Protein AF-A0A933C3F9-F1 (afdb_monomer)

Solvent-accessible surface area (backbone atoms only — not comparable to full-atom values): 23393 Å² total; per-residue (Å²): 138,81,83,87,88,83,90,88,88,86,87,84,84,92,84,84,84,84,90,77,94,70,82,75,80,68,50,74,67,55,54,45,51,48,52,52,52,54,54,50,54,48,52,55,48,50,74,68,47,79,45,73,67,52,46,54,53,52,52,50,53,53,51,48,53,50,65,76,46,53,90,49,35,74,59,34,32,67,76,40,63,91,51,23,50,67,45,48,53,51,50,50,53,51,53,43,52,54,46,47,54,53,38,51,52,50,53,54,49,50,53,52,49,54,50,50,52,51,50,43,51,53,38,51,52,52,33,53,50,37,52,53,52,36,53,50,41,54,52,51,42,59,68,42,57,92,49,91,55,55,69,64,38,52,54,42,52,55,51,34,53,52,38,49,51,52,29,53,53,37,52,53,51,36,53,52,55,65,44,63,78,65,56,88,52,63,85,80,49,50,72,68,56,28,52,52,48,51,57,48,45,58,78,63,42,49,68,61,52,53,50,49,49,55,50,50,57,44,51,50,58,77,66,55,90,67,54,57,61,54,50,49,53,51,49,53,51,48,52,52,51,50,55,54,44,57,62,47,53,51,51,51,49,60,51,39,70,90,59,62,70,68,58,58,51,51,53,54,47,47,55,49,51,54,52,50,44,52,50,50,52,50,54,49,51,30,51,47,53,45,47,52,38,56,75,65,70,46,94,67,75,86,46,76,49,39,64,48,41,53,55,48,52,48,52,50,50,55,52,50,43,53,48,44,74,76,53,68,76,75,62,39,36,54,55,45,43,53,42,47,68,64,34,39,61,73,42,42,51,73,43,39,46,60,54,31,44,77,70,64,37,37,53,71,67,56,53,52,56,50,49,54,49,53,53,52,37,47,70,68,48,53,73,59,68,66,59,56,52,48,51,53,50,51,53,52,51,51,52,50,52,51,52,50,53,52,52,53,59,56,50,60,66,71,77,108

Sequence (416 aa):
MNRTPSLAIVAAILVALPGTLLSQVRSDFEIVRSFEIESGAIVTAIEAATTTIEIVDVESRIVELDSAYREYRAMIDRALYPDGFAGRLVKLRGQLAYAKDKITIIETQYVRITELETQVRKLSQQVENLAGENARMLGEMRLLKGSEAFDSLNAVIIKLRQGLRQRDDLIFALVDSLFLQYDKDVAVMSDREKRSVAARLERRNVFSGIQQSIKDNVQFLDATELTGNDIVKLGDEHAAFVSKWRGLGKKLADVYAGTASKRAAELATIDTMISRWKSKLGGLYWRTLNNVFVKAAIPVRPFSNGQEFYTILTAYLDEEIRKARDEKDGQRYFRYEAFADSLWHPHIVPDWIPSMVKTGGLTQQHVDTIQEKVDEWEAIVSPPLTAVYIVIGIVMLVVVLYLYRRYMRTREKVET

Mean predicted aligned error: 14.06 Å

Radius of gyration: 43.39 Å; Cα contacts (8 Å, |Δi|>4): 271; chains: 1; bounding box: 120×47×133 Å

pLDDT: mean 83.73, std 14.99, range [29.16, 97.62]

Structure (mmCIF, N/CA/C/O backbone):
data_AF-A0A933C3F9-F1
#
_entry.id   AF-A0A933C3F9-F1
#
loop_
_atom_site.group_PDB
_atom_site.id
_atom_site.type_symbol
_atom_site.label_atom_id
_atom_site.label_alt_id
_atom_site.label_comp_id
_atom_site.label_asym_id
_atom_site.label_entity_id
_atom_site.label_seq_id
_atom_site.pdbx_PDB_ins_code
_atom_site.Cartn_x
_atom_site.Cartn_y
_atom_site.Cartn_z
_atom_site.occupancy
_atom_site.B_iso_or_equiv
_atom_site.auth_seq_id
_atom_site.auth_comp_id
_atom_site.auth_asym_id
_atom_site.auth_atom_id
_atom_site.pdbx_PDB_model_num
ATOM 1 N N . MET A 1 1 ? 5.907 13.526 51.012 1.00 32.28 1 MET A N 1
ATOM 2 C CA . MET A 1 1 ? 5.748 13.789 52.464 1.00 32.28 1 MET A CA 1
ATOM 3 C C . MET A 1 1 ? 4.688 14.871 52.601 1.00 32.28 1 MET A C 1
ATOM 5 O O . MET A 1 1 ? 4.772 15.821 51.850 1.00 32.28 1 MET A O 1
ATOM 9 N N . ASN A 1 2 ? 3.679 14.830 53.462 1.00 30.97 2 ASN A N 1
ATOM 10 C CA . ASN A 1 2 ? 3.283 13.878 54.490 1.00 30.97 2 ASN A CA 1
ATOM 11 C C . ASN A 1 2 ? 1.840 14.235 54.908 1.00 30.97 2 ASN A C 1
ATOM 13 O O . ASN A 1 2 ? 1.562 15.406 55.118 1.00 30.97 2 ASN A O 1
ATOM 17 N N . ARG A 1 3 ? 1.023 13.191 55.101 1.00 29.16 3 ARG A N 1
ATOM 18 C CA . ARG A 1 3 ? 0.040 12.979 56.186 1.00 29.16 3 ARG A CA 1
ATOM 19 C C . ARG A 1 3 ? -1.195 13.906 56.332 1.00 29.16 3 ARG A C 1
ATOM 21 O O . ARG A 1 3 ? -1.096 15.085 56.632 1.00 29.16 3 ARG A O 1
ATOM 28 N N . THR A 1 4 ? -2.351 13.235 56.221 1.00 43.38 4 THR A N 1
ATOM 29 C CA . THR A 1 4 ? -3.663 13.365 56.922 1.00 43.38 4 THR A CA 1
ATOM 30 C C . THR A 1 4 ? -3.583 13.845 58.390 1.00 43.38 4 THR A C 1
ATOM 32 O O . THR A 1 4 ? -2.468 13.801 58.914 1.00 43.38 4 THR A O 1
ATOM 35 N N . PRO A 1 5 ? -4.684 14.126 59.150 1.00 49.19 5 PRO A N 1
ATOM 36 C CA . PRO A 1 5 ? -6.130 13.791 58.997 1.00 49.19 5 PRO A CA 1
ATOM 37 C C . PRO A 1 5 ? -7.060 15.020 59.296 1.00 49.19 5 PRO A C 1
ATOM 39 O O . PRO A 1 5 ? -6.555 16.131 59.291 1.00 49.19 5 PRO A O 1
ATOM 42 N N . SER A 1 6 ? -8.402 15.000 59.438 1.00 29.73 6 SER A N 1
ATOM 43 C CA . SER A 1 6 ? -9.193 14.410 60.541 1.00 29.73 6 SER A CA 1
ATOM 44 C C . SER A 1 6 ? -10.686 14.829 60.539 1.00 29.73 6 SER A C 1
ATOM 46 O O . SER A 1 6 ? -10.996 15.980 60.259 1.00 29.73 6 SER A O 1
ATOM 48 N N . LEU A 1 7 ? -11.539 13.886 60.979 1.00 32.62 7 LEU A N 1
ATOM 49 C CA . LEU A 1 7 ? -12.695 14.006 61.898 1.00 32.62 7 LEU A CA 1
ATOM 50 C C . LEU A 1 7 ? -13.865 14.965 61.584 1.00 32.62 7 LEU A C 1
ATOM 52 O O . LEU A 1 7 ? -13.765 16.174 61.758 1.00 32.62 7 LEU A O 1
ATOM 56 N N . ALA A 1 8 ? -15.046 14.374 61.362 1.00 33.66 8 ALA A N 1
ATOM 57 C CA . ALA A 1 8 ? -16.329 14.952 61.762 1.00 33.66 8 ALA A CA 1
ATOM 58 C C . ALA A 1 8 ? -17.078 13.945 62.656 1.00 33.66 8 ALA A C 1
ATOM 60 O O . ALA A 1 8 ? -17.351 12.814 62.263 1.00 33.66 8 ALA A O 1
ATOM 61 N N . ILE A 1 9 ? -17.335 14.380 63.887 1.00 35.12 9 ILE A N 1
ATOM 62 C CA . ILE A 1 9 ? -18.032 13.703 64.985 1.00 35.12 9 ILE A CA 1
ATOM 63 C C . ILE A 1 9 ? -19.489 14.174 64.968 1.00 35.12 9 ILE A C 1
ATOM 65 O O . ILE A 1 9 ? -19.670 15.385 64.966 1.00 35.12 9 ILE A O 1
ATOM 69 N N . VAL A 1 10 ? -20.484 13.280 65.090 1.00 33.41 10 VAL A N 1
ATOM 70 C CA . VAL A 1 10 ? -21.623 13.453 66.025 1.00 33.41 10 VAL A CA 1
ATOM 71 C C . VAL A 1 10 ? -22.093 12.080 66.534 1.00 33.41 10 VAL A C 1
ATOM 73 O O . VAL A 1 10 ? -22.222 11.121 65.783 1.00 33.41 10 VAL A O 1
ATOM 76 N N . ALA A 1 11 ? -22.279 12.042 67.852 1.00 33.31 11 ALA A N 1
ATOM 77 C CA . ALA A 1 11 ? -22.472 10.943 68.790 1.00 33.31 11 ALA A CA 1
ATOM 78 C C . ALA A 1 11 ? -23.761 10.105 68.678 1.00 33.31 11 ALA A C 1
ATOM 80 O O . ALA A 1 11 ? -24.816 10.627 68.331 1.00 33.31 11 ALA A O 1
ATOM 81 N N . ALA A 1 12 ? -23.697 8.872 69.203 1.00 31.59 12 ALA A N 1
ATOM 82 C CA . ALA A 1 12 ? -24.786 8.272 69.984 1.00 31.59 12 ALA A CA 1
ATOM 83 C C . ALA A 1 12 ? -24.264 7.197 70.972 1.00 31.59 12 ALA A C 1
ATOM 85 O O . ALA A 1 12 ? -23.973 6.069 70.599 1.00 31.59 12 ALA A O 1
ATOM 86 N N . ILE A 1 13 ? -24.119 7.630 72.229 1.00 33.84 13 ILE A N 1
ATOM 87 C CA . ILE A 1 13 ? -24.325 6.935 73.518 1.00 33.84 13 ILE A CA 1
ATOM 88 C C . ILE A 1 13 ? -23.847 5.473 73.646 1.00 33.84 13 ILE A C 1
ATOM 90 O O . ILE A 1 13 ? -24.506 4.520 73.238 1.00 33.84 13 ILE A O 1
ATOM 94 N N . LEU A 1 14 ? -22.744 5.327 74.385 1.00 35.12 14 LEU A N 1
ATOM 95 C CA . LEU A 1 14 ? -22.262 4.093 74.997 1.00 35.12 14 LEU A CA 1
ATOM 96 C C . LEU A 1 14 ? -22.953 3.908 76.365 1.00 35.12 14 LEU A C 1
ATOM 98 O O . LEU A 1 14 ? -22.704 4.682 77.289 1.00 35.12 14 LEU A O 1
ATOM 102 N N . VAL A 1 15 ? -23.788 2.878 76.515 1.00 42.00 15 VAL A N 1
ATOM 103 C CA . VAL A 1 15 ? -24.173 2.319 77.824 1.00 42.00 15 VAL A CA 1
ATOM 104 C C . VAL A 1 15 ? -23.927 0.817 77.763 1.00 42.00 15 VAL A C 1
ATOM 106 O O . VAL A 1 15 ? -24.621 0.102 77.048 1.00 42.00 15 VAL A O 1
ATOM 109 N N . ALA A 1 16 ? -22.940 0.340 78.518 1.00 31.80 16 ALA A N 1
ATOM 110 C CA . ALA A 1 16 ? -22.770 -1.075 78.828 1.00 31.80 16 ALA A CA 1
ATOM 111 C C . ALA A 1 16 ? -22.198 -1.220 80.249 1.00 31.80 16 ALA A C 1
ATOM 113 O O . ALA A 1 16 ? -21.011 -1.008 80.483 1.00 31.80 16 ALA A O 1
ATOM 114 N N . LEU A 1 17 ? -23.076 -1.570 81.193 1.00 35.28 17 LEU A N 1
ATOM 115 C CA . LEU A 1 17 ? -22.751 -2.342 82.399 1.00 35.28 17 LEU A CA 1
ATOM 116 C C . LEU A 1 17 ? -23.100 -3.824 82.121 1.00 35.28 17 LEU A C 1
ATOM 118 O O . LEU A 1 17 ? -23.858 -4.101 81.189 1.00 35.28 17 LEU A O 1
ATOM 122 N N . PRO A 1 18 ? -22.513 -4.782 82.861 1.00 45.69 18 PRO A N 1
ATOM 123 C CA . PRO A 1 18 ? -22.130 -6.078 82.323 1.00 45.69 18 PRO A CA 1
ATOM 124 C C . PRO A 1 18 ? -23.099 -7.212 82.681 1.00 45.69 18 PRO A C 1
ATOM 126 O O . PRO A 1 18 ? -23.735 -7.200 83.727 1.00 45.69 18 PRO A O 1
ATOM 129 N N . GLY A 1 19 ? -23.092 -8.240 81.827 1.00 45.41 19 GLY A N 1
ATOM 130 C CA . GLY A 1 19 ? -23.293 -9.641 82.196 1.00 45.41 19 GLY A CA 1
ATOM 131 C C . GLY A 1 19 ? -24.664 -10.032 82.743 1.00 45.41 19 GLY A C 1
ATOM 132 O O . GLY A 1 19 ? -24.874 -10.050 83.948 1.00 45.41 19 GLY A O 1
ATOM 133 N N . THR A 1 20 ? -25.551 -10.492 81.865 1.00 29.38 20 THR A N 1
ATOM 134 C CA . THR A 1 20 ? -26.166 -11.835 81.919 1.00 29.38 20 THR A CA 1
ATOM 135 C C . THR A 1 20 ? -27.110 -12.013 80.732 1.00 29.38 20 THR A C 1
ATOM 137 O O . THR A 1 20 ? -27.650 -11.058 80.183 1.00 29.38 20 THR A O 1
ATOM 140 N N . LEU A 1 21 ? -27.230 -13.267 80.310 1.00 35.94 21 LEU A N 1
ATOM 141 C CA . LEU A 1 21 ? -28.039 -13.791 79.217 1.00 35.94 21 LEU A CA 1
ATOM 142 C C . LEU A 1 21 ? -29.452 -13.181 79.179 1.00 35.94 21 LEU A C 1
ATOM 144 O O . LEU A 1 21 ? -30.352 -13.638 79.877 1.00 35.94 21 LEU A O 1
ATOM 148 N N . LEU A 1 22 ? -29.667 -12.198 78.309 1.00 31.06 22 LEU A N 1
ATOM 149 C CA . LEU A 1 22 ? -30.994 -11.867 77.810 1.00 31.06 22 LEU A CA 1
ATOM 150 C C . LEU A 1 22 ? -31.051 -12.356 76.371 1.00 31.06 22 LEU A C 1
ATOM 152 O O . LEU A 1 22 ? -30.568 -11.697 75.452 1.00 31.06 22 LEU A O 1
ATOM 156 N N . SER A 1 23 ? -31.642 -13.537 76.190 1.00 38.38 23 SER A N 1
ATOM 157 C CA . SER A 1 23 ? -32.282 -13.863 74.922 1.00 38.38 23 SER A CA 1
ATOM 158 C C . SER A 1 23 ? -33.334 -12.781 74.694 1.00 38.38 23 SER A C 1
ATOM 160 O O . SER A 1 23 ? -34.417 -12.834 75.274 1.00 38.38 23 SER A O 1
ATOM 162 N N . GLN A 1 24 ? -32.994 -11.743 73.926 1.00 42.88 24 GLN A N 1
ATOM 163 C CA . GLN A 1 24 ? -34.012 -10.888 73.340 1.00 42.88 24 GLN A CA 1
ATOM 164 C C . GLN A 1 24 ? -34.831 -11.799 72.437 1.00 42.88 24 GLN A C 1
ATOM 166 O O . GLN A 1 24 ? -34.372 -12.202 71.369 1.00 42.88 24 GLN A O 1
ATOM 171 N N . VAL A 1 25 ? -36.017 -12.174 72.907 1.00 47.25 25 VAL A N 1
ATOM 172 C CA . VAL A 1 25 ? -37.037 -12.801 72.077 1.00 47.25 25 VAL A CA 1
ATOM 173 C C . VAL A 1 25 ? -37.442 -11.736 71.065 1.00 47.25 25 VAL A C 1
ATOM 175 O O . VAL A 1 25 ? -38.328 -10.923 71.321 1.00 47.25 25 VAL A O 1
ATOM 178 N N . ARG A 1 26 ? -36.713 -11.675 69.947 1.00 58.19 26 ARG A N 1
ATOM 179 C CA . ARG A 1 26 ? -37.174 -10.974 68.752 1.00 58.19 26 ARG A CA 1
ATOM 180 C C . ARG A 1 26 ? -38.498 -11.606 68.372 1.00 58.19 26 ARG A C 1
ATOM 182 O O . ARG A 1 26 ? -38.615 -12.831 68.363 1.00 58.19 26 ARG A O 1
ATOM 189 N N . SER A 1 27 ? -39.493 -10.775 68.098 1.00 81.69 27 SER A N 1
ATOM 190 C CA . SER A 1 27 ? -40.779 -11.288 67.641 1.00 81.69 27 SER A CA 1
ATOM 191 C C . SER A 1 27 ? -40.582 -12.034 66.321 1.00 81.69 27 SER A C 1
ATOM 193 O O . SER A 1 27 ? -39.806 -11.592 65.472 1.00 81.69 27 SER A O 1
ATOM 195 N N . ASP A 1 28 ? -41.311 -13.128 66.115 1.00 81.44 28 ASP A N 1
ATOM 196 C CA . ASP A 1 28 ? -41.341 -13.882 64.855 1.00 81.44 28 ASP A CA 1
ATOM 197 C C . ASP A 1 28 ? -41.509 -12.952 63.637 1.00 81.44 28 ASP A C 1
ATOM 199 O O . ASP A 1 28 ? -40.844 -13.103 62.610 1.00 81.44 28 ASP A O 1
ATOM 203 N N . PHE A 1 29 ? -42.334 -11.909 63.788 1.00 85.00 29 PHE A N 1
ATOM 204 C CA . PHE A 1 29 ? -42.524 -10.862 62.785 1.00 85.00 29 PHE A CA 1
ATOM 205 C C . PHE A 1 29 ? -41.246 -10.058 62.499 1.00 85.00 29 PHE A C 1
ATOM 207 O O . PHE A 1 29 ? -40.943 -9.764 61.344 1.00 85.00 29 PHE A O 1
ATOM 214 N N . GLU A 1 30 ? -40.483 -9.698 63.532 1.00 87.50 30 GLU A N 1
ATOM 215 C CA . GLU A 1 30 ? -39.233 -8.945 63.382 1.00 87.50 30 GLU A CA 1
ATOM 216 C C . GLU A 1 30 ? -38.154 -9.770 62.682 1.00 87.50 30 GLU A C 1
ATOM 218 O O . GLU A 1 30 ? -37.397 -9.221 61.881 1.00 87.50 30 GLU A O 1
ATOM 223 N N . ILE A 1 31 ? -38.096 -11.078 62.937 1.00 89.06 31 ILE A N 1
ATOM 224 C CA . ILE A 1 31 ? -37.133 -11.976 62.292 1.00 89.06 31 ILE A CA 1
ATOM 225 C C . ILE A 1 31 ? -37.452 -12.118 60.799 1.00 89.06 31 ILE A C 1
ATOM 227 O O . ILE A 1 31 ? -36.558 -11.933 59.973 1.00 89.06 31 ILE A O 1
ATOM 231 N N . VAL A 1 32 ? -38.718 -12.373 60.434 1.00 90.69 32 VAL A N 1
ATOM 232 C CA . VAL A 1 32 ? -39.130 -12.438 59.017 1.00 90.69 32 VAL A CA 1
ATOM 233 C C . VAL A 1 32 ? -38.849 -11.110 58.314 1.00 90.69 32 VAL A C 1
ATOM 235 O O . VAL A 1 32 ? -38.238 -11.094 57.247 1.00 90.69 32 VAL A O 1
ATOM 238 N N . ARG A 1 33 ? -39.226 -9.986 58.935 1.00 90.94 33 ARG A N 1
ATOM 239 C CA . ARG A 1 33 ? -39.011 -8.654 58.362 1.00 90.94 33 ARG A CA 1
ATOM 240 C C . ARG A 1 33 ? -37.528 -8.339 58.166 1.00 90.94 33 ARG A C 1
ATOM 242 O O . ARG A 1 33 ? -37.162 -7.750 57.152 1.00 90.94 33 ARG A O 1
ATOM 249 N N . SER A 1 34 ? -36.674 -8.718 59.115 1.00 93.00 34 SER A N 1
ATOM 250 C CA . SER A 1 34 ? -35.226 -8.497 59.007 1.00 93.00 34 SER A CA 1
ATOM 251 C C . SER A 1 34 ? -34.628 -9.325 57.865 1.00 93.00 34 SER A C 1
ATOM 253 O O . SER A 1 34 ? -33.884 -8.780 57.054 1.00 93.00 34 SER A O 1
ATOM 255 N N . PHE A 1 35 ? -35.050 -10.585 57.707 1.00 94.62 35 PHE A N 1
ATOM 256 C CA . PHE A 1 35 ? -34.664 -11.419 56.565 1.00 94.62 35 PHE A CA 1
ATOM 257 C C . PHE A 1 35 ? -35.099 -10.816 55.218 1.00 94.62 35 PHE A C 1
ATOM 259 O O . PHE A 1 35 ? -34.327 -10.795 54.256 1.00 94.62 35 PHE A O 1
ATOM 266 N N . GLU A 1 36 ? -36.323 -10.293 55.119 1.00 93.81 36 GLU A N 1
ATOM 267 C CA . GLU A 1 36 ? -36.794 -9.621 53.902 1.00 93.81 36 GLU A CA 1
ATOM 268 C C . GLU A 1 36 ? -35.975 -8.367 53.577 1.00 93.81 36 GLU A C 1
ATOM 270 O O . GLU A 1 36 ? -35.570 -8.190 52.427 1.00 93.81 36 GLU A O 1
ATOM 275 N N . ILE A 1 37 ? -35.685 -7.531 54.581 1.00 94.44 37 ILE A N 1
ATOM 276 C CA . ILE A 1 37 ? -34.881 -6.312 54.421 1.00 94.44 37 ILE A CA 1
ATOM 277 C C . ILE A 1 37 ? -33.456 -6.656 53.988 1.00 94.44 37 ILE A C 1
ATOM 279 O O . ILE A 1 37 ? -32.969 -6.101 53.004 1.00 94.44 37 ILE A O 1
ATOM 283 N N . GLU A 1 38 ? -32.790 -7.577 54.684 1.00 95.56 38 GLU A N 1
ATOM 284 C CA . GLU A 1 38 ? -31.415 -7.964 54.369 1.00 95.56 38 GLU A CA 1
ATOM 285 C C . GLU A 1 38 ? -31.326 -8.652 53.002 1.00 95.56 38 GLU A C 1
ATOM 287 O O . GLU A 1 38 ? -30.468 -8.300 52.192 1.00 95.56 38 GLU A O 1
ATOM 292 N N . SER A 1 39 ? -32.257 -9.561 52.685 1.00 94.56 39 SER A N 1
ATOM 293 C CA . SER A 1 39 ? -32.313 -10.184 51.358 1.00 94.56 39 SER A CA 1
ATOM 294 C C . SER A 1 39 ? -32.593 -9.161 50.253 1.00 94.56 39 SER A C 1
ATOM 296 O O . SER A 1 39 ? -31.984 -9.239 49.191 1.00 94.56 39 SER A O 1
ATOM 298 N N . GLY A 1 40 ? -33.460 -8.171 50.493 1.00 94.00 40 GLY A N 1
ATOM 299 C CA . GLY A 1 40 ? -33.700 -7.060 49.570 1.00 94.00 40 GLY A CA 1
ATOM 300 C C . GLY A 1 40 ? -32.461 -6.184 49.372 1.00 94.00 40 GLY A C 1
ATOM 301 O O . GLY A 1 40 ? -32.117 -5.855 48.241 1.00 94.00 40 GLY A O 1
ATOM 302 N N . ALA A 1 41 ? -31.733 -5.879 50.447 1.00 95.38 41 ALA A N 1
ATOM 303 C CA . ALA A 1 41 ? -30.484 -5.125 50.379 1.00 95.38 41 ALA A CA 1
ATOM 304 C C . ALA A 1 41 ? -29.376 -5.877 49.623 1.00 95.38 41 ALA A C 1
ATOM 306 O O . ALA A 1 41 ? -28.505 -5.243 49.025 1.00 95.38 41 ALA A O 1
ATOM 307 N N . ILE A 1 42 ? -29.385 -7.213 49.649 1.00 96.62 42 ILE A N 1
ATOM 308 C CA . ILE A 1 42 ? -28.494 -8.036 48.824 1.00 96.62 42 ILE A CA 1
ATOM 309 C C . ILE A 1 42 ? -28.895 -7.938 47.351 1.00 96.62 42 ILE A C 1
ATOM 311 O O . ILE A 1 42 ? -28.010 -7.738 46.530 1.00 96.62 42 ILE A O 1
ATOM 315 N N . VAL A 1 43 ? -30.188 -7.999 47.000 1.00 95.25 43 VAL A N 1
ATOM 316 C CA . VAL A 1 43 ? -30.637 -7.800 45.603 1.00 95.25 43 VAL A CA 1
ATOM 317 C C . VAL A 1 43 ? -30.133 -6.464 45.058 1.00 95.25 43 VAL A C 1
ATOM 319 O O . VAL A 1 43 ? -29.486 -6.438 44.014 1.00 95.25 43 VAL A O 1
ATOM 322 N N . THR A 1 44 ? -30.340 -5.372 45.797 1.00 94.69 44 THR A N 1
ATOM 323 C CA . THR A 1 44 ? -29.856 -4.044 45.391 1.00 94.69 44 THR A CA 1
ATOM 324 C C . THR A 1 44 ? -28.337 -4.017 45.221 1.00 94.69 44 THR A C 1
ATOM 326 O O . THR A 1 44 ? -27.828 -3.373 44.308 1.00 94.69 44 THR A O 1
ATOM 329 N N . ALA A 1 45 ? -27.597 -4.729 46.074 1.00 93.44 45 ALA A N 1
ATOM 330 C CA . ALA A 1 45 ? -26.146 -4.815 45.966 1.00 93.44 45 ALA A CA 1
ATOM 331 C C . ALA A 1 45 ? -25.688 -5.652 44.758 1.00 93.44 45 ALA A C 1
ATOM 333 O O . ALA A 1 45 ? -24.717 -5.273 44.112 1.00 93.44 45 ALA A O 1
ATOM 334 N N . ILE A 1 46 ? -26.402 -6.731 44.405 1.00 93.25 46 ILE A N 1
ATOM 335 C CA . ILE A 1 46 ? -26.161 -7.494 43.167 1.00 93.25 46 ILE A CA 1
ATOM 336 C C . ILE A 1 46 ? -26.361 -6.588 41.945 1.00 93.25 46 ILE A C 1
ATOM 338 O O . ILE A 1 46 ? -25.540 -6.596 41.032 1.00 93.25 46 ILE A O 1
ATOM 342 N N . GLU A 1 47 ? -27.443 -5.808 41.920 1.00 91.50 47 GLU A N 1
ATOM 343 C CA . GLU A 1 47 ? -27.775 -4.926 40.793 1.00 91.50 47 GLU A CA 1
ATOM 344 C C . GLU A 1 47 ? -26.808 -3.744 40.649 1.00 91.50 47 GLU A C 1
ATOM 346 O O . GLU A 1 47 ? -26.548 -3.294 39.532 1.00 91.50 47 GLU A O 1
ATOM 351 N N . ALA A 1 48 ? -26.273 -3.250 41.768 1.00 92.38 48 ALA A N 1
ATOM 352 C CA . ALA A 1 48 ? -25.330 -2.137 41.800 1.00 92.38 48 ALA A CA 1
ATOM 353 C C . ALA A 1 48 ? -23.864 -2.557 41.602 1.00 92.38 48 ALA A C 1
ATOM 355 O O . ALA A 1 48 ? -23.030 -1.68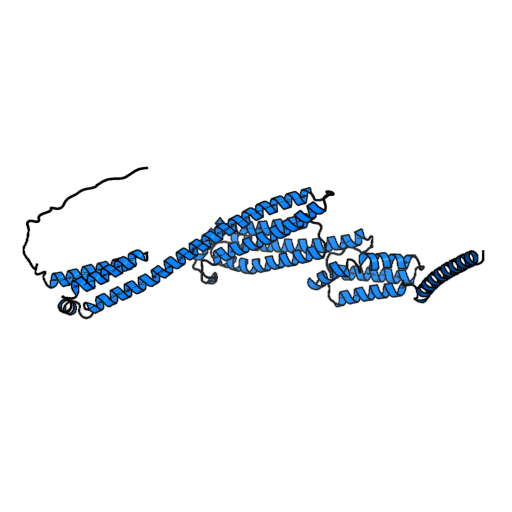7 41.356 1.00 92.38 48 ALA A O 1
ATOM 356 N N . ALA A 1 49 ? -23.535 -3.849 41.714 1.00 90.62 49 ALA A N 1
ATOM 357 C CA . ALA A 1 49 ? -22.166 -4.332 41.578 1.00 90.62 49 ALA A CA 1
ATOM 358 C C . ALA A 1 49 ? -21.617 -4.072 40.166 1.00 90.62 49 ALA A C 1
ATOM 360 O O . ALA A 1 49 ? -22.246 -4.369 39.148 1.00 90.62 49 ALA A O 1
ATOM 361 N N . THR A 1 50 ? -20.403 -3.534 40.114 1.00 84.25 50 THR A N 1
ATOM 362 C CA . THR A 1 50 ? -19.680 -3.198 38.881 1.00 84.25 50 THR A CA 1
ATOM 363 C C . THR A 1 50 ? -18.326 -3.889 38.771 1.00 84.25 50 THR A C 1
ATOM 365 O O . THR A 1 50 ? -17.745 -3.899 37.686 1.00 84.25 50 THR A O 1
ATOM 368 N N . THR A 1 51 ? -17.836 -4.487 39.860 1.00 86.94 51 THR A N 1
ATOM 369 C CA . THR A 1 51 ? -16.522 -5.142 39.923 1.00 86.94 51 THR A CA 1
ATOM 370 C C . THR A 1 51 ? -16.600 -6.547 40.510 1.00 86.94 51 THR A C 1
ATOM 372 O O . THR A 1 51 ? -17.493 -6.871 41.298 1.00 86.94 51 THR A O 1
ATOM 375 N N . THR A 1 52 ? -15.618 -7.387 40.179 1.00 86.62 52 THR A N 1
ATOM 376 C CA . THR A 1 52 ? -15.508 -8.739 40.749 1.00 86.62 52 THR A CA 1
ATOM 377 C C . THR A 1 52 ? -15.333 -8.714 42.277 1.00 86.62 52 THR A C 1
ATOM 379 O O . THR A 1 52 ? -15.805 -9.617 42.964 1.00 86.62 52 THR A O 1
ATOM 382 N N . ILE A 1 53 ? -14.720 -7.662 42.834 1.00 88.88 53 ILE A N 1
ATOM 383 C CA . ILE A 1 53 ? -14.543 -7.493 44.288 1.00 88.88 53 ILE A CA 1
ATOM 384 C C . ILE A 1 53 ? -15.893 -7.267 44.980 1.00 88.88 53 ILE A C 1
ATOM 386 O O . ILE A 1 53 ? -16.182 -7.916 45.982 1.00 88.88 53 ILE A O 1
ATOM 390 N N . GLU A 1 54 ? -16.739 -6.395 44.428 1.00 90.69 54 GLU A N 1
ATOM 391 C CA . GLU A 1 54 ? -18.090 -6.148 44.952 1.00 90.69 54 GLU A CA 1
ATOM 392 C C . GLU A 1 54 ? -18.955 -7.413 44.883 1.00 90.69 54 GLU A C 1
ATOM 394 O O . GLU A 1 54 ? -19.704 -7.703 45.809 1.00 90.69 54 GLU A O 1
ATOM 399 N N . ILE A 1 55 ? -18.806 -8.228 43.834 1.00 91.81 55 ILE A N 1
ATOM 400 C CA . ILE A 1 55 ? -19.492 -9.524 43.734 1.00 91.81 55 ILE A CA 1
ATOM 401 C C . ILE A 1 55 ? -19.069 -10.491 44.845 1.00 91.81 55 ILE A C 1
ATOM 403 O O . ILE A 1 55 ? -19.923 -11.186 45.390 1.00 91.81 55 ILE A O 1
ATOM 407 N N . VAL A 1 56 ? -17.785 -10.530 45.207 1.00 91.62 56 VAL A N 1
ATOM 408 C CA . VAL A 1 56 ? -17.286 -11.374 46.310 1.00 91.62 56 VAL A CA 1
ATOM 409 C C . VAL A 1 56 ? -17.818 -10.900 47.670 1.00 91.62 56 VAL A C 1
ATOM 411 O O . VAL A 1 56 ? -18.148 -11.726 48.527 1.00 91.62 56 VAL A O 1
ATOM 414 N N . ASP A 1 57 ? -17.958 -9.588 47.867 1.00 93.62 57 ASP A N 1
ATOM 415 C CA . ASP A 1 57 ? -18.592 -9.021 49.067 1.00 93.62 57 ASP A CA 1
ATOM 416 C C . ASP A 1 57 ? -20.068 -9.438 49.169 1.00 93.62 57 ASP A C 1
ATOM 418 O O . ASP A 1 57 ? -20.526 -9.948 50.193 1.00 93.62 57 ASP A O 1
ATOM 422 N N . VAL A 1 58 ? -20.807 -9.331 48.063 1.00 95.19 58 VAL A N 1
ATOM 423 C CA . VAL A 1 58 ? -22.211 -9.751 48.000 1.00 95.19 58 VAL A CA 1
ATOM 424 C C . VAL A 1 58 ? -22.364 -11.268 48.184 1.00 95.19 58 VAL A C 1
ATOM 426 O O . VAL A 1 58 ? -23.300 -11.711 48.853 1.00 95.19 58 VAL A O 1
ATOM 429 N N . GLU A 1 59 ? -21.435 -12.072 47.656 1.00 95.12 59 GLU A N 1
ATOM 430 C CA . GLU A 1 59 ? -21.366 -13.521 47.892 1.00 95.12 59 GLU A CA 1
ATOM 431 C C . GLU A 1 59 ? -21.246 -13.837 49.389 1.00 95.12 59 GLU A C 1
ATOM 433 O O . GLU A 1 59 ? -21.999 -14.663 49.912 1.00 95.12 59 GLU A O 1
ATOM 438 N N . SER A 1 60 ? -20.374 -13.113 50.094 1.00 95.19 60 SER A N 1
ATOM 439 C CA . SER A 1 60 ? -20.182 -13.248 51.543 1.00 95.19 60 SER A CA 1
ATOM 440 C C . SER A 1 60 ? -21.447 -12.870 52.321 1.00 95.19 60 SER A C 1
ATOM 442 O O . SER A 1 60 ? -21.872 -13.620 53.199 1.00 95.19 60 SER A O 1
ATOM 444 N N . ARG A 1 61 ? -22.141 -11.794 51.927 1.00 96.12 61 ARG A N 1
ATOM 445 C CA . ARG A 1 61 ? -23.417 -11.379 52.543 1.00 96.12 61 ARG A CA 1
ATOM 446 C C . ARG A 1 61 ? -24.535 -12.413 52.376 1.00 96.12 61 ARG A C 1
ATOM 448 O O . ARG A 1 61 ? -25.363 -12.567 53.268 1.00 96.12 61 ARG A O 1
ATOM 455 N N . ILE A 1 62 ? -24.571 -13.153 51.263 1.00 95.62 62 ILE A N 1
ATOM 456 C CA . ILE A 1 62 ? -25.520 -14.270 51.085 1.00 95.62 62 ILE A CA 1
ATOM 457 C C . ILE A 1 62 ? -25.192 -15.425 52.039 1.00 95.62 62 ILE A C 1
ATOM 459 O O . ILE A 1 62 ? -26.108 -16.058 52.566 1.00 95.62 62 ILE A O 1
ATOM 463 N N . VAL A 1 63 ? -23.906 -15.716 52.256 1.00 96.12 63 VAL A N 1
ATOM 464 C CA . VAL A 1 63 ? -23.464 -16.740 53.219 1.00 96.12 63 VAL A CA 1
ATOM 465 C C . VAL A 1 63 ? -23.827 -16.329 54.646 1.00 96.12 63 VAL A C 1
ATOM 467 O O . VAL A 1 63 ? -24.352 -17.149 55.399 1.00 96.12 63 VAL A O 1
ATOM 470 N N . GLU A 1 64 ? -23.623 -15.060 54.996 1.00 95.50 64 GLU A N 1
ATOM 471 C CA . GLU A 1 64 ? -24.018 -14.499 56.290 1.00 95.50 64 GLU A CA 1
ATOM 472 C C . GLU A 1 64 ? -25.535 -14.580 56.494 1.00 95.50 64 GLU A C 1
ATOM 474 O O . GLU A 1 64 ? -25.970 -15.116 57.514 1.00 95.50 64 GLU A O 1
ATOM 479 N N . LEU A 1 65 ? -26.337 -14.177 55.498 1.00 96.06 65 LEU A N 1
ATOM 480 C CA . LEU A 1 65 ? -27.801 -14.287 55.531 1.00 96.06 65 LEU A CA 1
ATOM 481 C C . LEU A 1 65 ? -28.267 -15.741 55.728 1.00 96.06 65 LEU A C 1
ATOM 483 O O . LEU A 1 65 ? -29.158 -16.005 56.534 1.00 96.06 65 LEU A O 1
ATOM 487 N N . ASP A 1 66 ? -27.667 -16.697 55.009 1.00 96.00 66 ASP A N 1
ATOM 488 C CA . ASP A 1 66 ? -27.962 -18.126 55.171 1.00 96.00 66 ASP A CA 1
ATOM 489 C C . ASP A 1 66 ? -27.651 -18.573 56.606 1.00 96.00 66 ASP A C 1
ATOM 491 O O . ASP A 1 66 ? -28.498 -19.169 57.267 1.00 96.00 66 ASP A O 1
ATOM 495 N N . SER A 1 67 ? -26.472 -18.221 57.127 1.00 94.62 67 SER A N 1
ATOM 496 C CA . SER A 1 67 ? -26.051 -18.609 58.476 1.00 94.62 67 SER A CA 1
ATOM 497 C C . SER A 1 67 ? -26.923 -18.006 59.585 1.00 94.62 67 SER A C 1
ATOM 499 O O . SER A 1 67 ? -27.313 -18.727 60.501 1.00 94.62 67 SER A O 1
ATOM 501 N N . ALA A 1 68 ? -27.284 -16.723 59.479 1.00 93.12 68 ALA A N 1
ATOM 502 C CA . ALA A 1 68 ? -27.983 -15.975 60.522 1.00 93.12 68 ALA A CA 1
ATOM 503 C C . ALA A 1 68 ? -29.456 -16.379 60.674 1.00 93.12 68 ALA A C 1
ATOM 505 O O . ALA A 1 68 ? -30.015 -16.290 61.766 1.00 93.12 68 ALA A O 1
ATOM 506 N N . TYR A 1 69 ? -30.088 -16.840 59.591 1.00 94.50 69 TYR A N 1
ATOM 507 C CA . TYR A 1 69 ? -31.525 -17.127 59.561 1.00 94.50 69 TYR A CA 1
ATOM 508 C C . TYR A 1 69 ? -31.865 -18.618 59.430 1.00 94.50 69 TYR A C 1
ATOM 510 O O . TYR A 1 69 ? -33.042 -18.989 59.435 1.00 94.50 69 TYR A O 1
ATOM 518 N N . ARG A 1 70 ? -30.851 -19.492 59.373 1.00 93.25 70 ARG A N 1
ATOM 519 C CA . ARG A 1 70 ? -31.014 -20.946 59.221 1.00 93.25 70 ARG A CA 1
ATOM 520 C C . ARG A 1 70 ? -31.901 -21.576 60.291 1.00 93.25 70 ARG A C 1
ATOM 522 O O . ARG A 1 70 ? -32.737 -22.418 59.965 1.00 93.25 70 ARG A O 1
ATOM 529 N N . GLU A 1 71 ? -31.729 -21.174 61.548 1.00 92.69 71 GLU A N 1
ATOM 530 C CA . GLU A 1 71 ? -32.501 -21.711 62.679 1.00 92.69 71 GLU A CA 1
ATOM 531 C C . GLU A 1 71 ? -33.981 -21.291 62.633 1.00 92.69 71 GLU A C 1
ATOM 533 O O . GLU A 1 71 ? -34.844 -21.999 63.146 1.00 92.69 71 GLU A O 1
ATOM 538 N N . TYR A 1 72 ? -34.303 -20.199 61.930 1.00 92.19 72 TYR A N 1
ATOM 539 C CA . TYR A 1 72 ? -35.659 -19.652 61.800 1.00 92.19 72 TYR A CA 1
ATOM 540 C C . TYR A 1 72 ? -36.380 -20.091 60.516 1.00 92.19 72 TYR A C 1
ATOM 542 O O . TYR A 1 72 ? -37.468 -19.598 60.202 1.00 92.19 72 TYR A O 1
ATOM 550 N N . ARG A 1 73 ? -35.807 -21.040 59.765 1.00 90.38 73 ARG A N 1
ATOM 551 C CA . ARG A 1 73 ? -36.297 -21.475 58.449 1.00 90.38 73 ARG A CA 1
ATOM 552 C C . ARG A 1 73 ? -37.788 -21.813 58.420 1.00 90.38 73 ARG A C 1
ATOM 554 O O . ARG A 1 73 ? -38.487 -21.330 57.541 1.00 90.38 73 ARG A O 1
ATOM 561 N N . ALA A 1 74 ? -38.280 -22.630 59.353 1.00 89.25 74 ALA A N 1
ATOM 562 C CA . ALA A 1 74 ? -39.672 -23.097 59.333 1.00 89.25 74 ALA A CA 1
ATOM 563 C C . ALA A 1 74 ? -40.685 -21.942 59.447 1.00 89.25 74 ALA A C 1
ATOM 565 O O . ALA A 1 74 ? -41.750 -21.968 58.831 1.00 89.25 74 ALA A O 1
ATOM 566 N N . MET A 1 75 ? -40.333 -20.917 60.222 1.00 91.06 75 MET A N 1
ATOM 567 C CA . MET A 1 75 ? -41.137 -19.712 60.386 1.00 91.06 75 MET A CA 1
ATOM 568 C C . MET A 1 75 ? -41.093 -18.838 59.128 1.00 91.06 75 MET A C 1
ATOM 570 O O . MET A 1 75 ? -42.141 -18.405 58.650 1.00 91.06 75 MET A O 1
ATOM 574 N N . ILE A 1 76 ? -39.903 -18.636 58.553 1.00 90.62 76 ILE A N 1
ATOM 575 C CA . ILE A 1 76 ? -39.722 -17.886 57.300 1.00 90.62 76 ILE A CA 1
ATOM 576 C C . ILE A 1 76 ? -40.450 -18.583 56.137 1.00 90.62 76 ILE A C 1
ATOM 578 O O . ILE A 1 76 ? -41.132 -17.922 55.360 1.00 90.62 76 ILE A O 1
ATOM 582 N N . ASP A 1 77 ? -40.376 -19.915 56.049 1.00 91.69 77 ASP A N 1
ATOM 583 C CA . ASP A 1 77 ? -41.059 -20.724 55.030 1.00 91.69 77 ASP A CA 1
ATOM 584 C C . ASP A 1 77 ? -42.588 -20.558 55.099 1.00 91.69 77 ASP A C 1
ATOM 586 O O . ASP A 1 77 ? -43.252 -20.483 54.064 1.00 91.69 77 ASP A O 1
ATOM 590 N N . ARG A 1 78 ? -43.157 -20.447 56.308 1.00 90.44 78 ARG A N 1
ATOM 591 C CA . ARG A 1 78 ? -44.595 -20.199 56.499 1.00 90.44 78 ARG A CA 1
ATOM 592 C C . ARG A 1 78 ? -44.990 -18.769 56.126 1.00 90.44 78 ARG A C 1
ATOM 594 O O . ARG A 1 78 ? -46.062 -18.578 55.558 1.00 90.44 78 ARG A O 1
ATOM 601 N N . ALA A 1 79 ? -44.162 -17.782 56.460 1.00 89.19 79 ALA A N 1
ATOM 602 C CA . ALA A 1 79 ? -44.463 -16.376 56.203 1.00 89.19 79 ALA A CA 1
ATOM 603 C C . ALA A 1 79 ? -44.290 -15.981 54.726 1.00 89.19 79 ALA A C 1
ATOM 605 O O . ALA A 1 79 ? -45.041 -15.148 54.230 1.00 89.19 79 ALA A O 1
ATOM 606 N N . LEU A 1 80 ? -43.334 -16.594 54.019 1.00 86.94 80 LEU A N 1
ATOM 607 C CA . LEU A 1 80 ? -42.951 -16.237 52.647 1.00 86.94 80 LEU A CA 1
ATOM 608 C C . LEU A 1 80 ? -43.417 -17.256 51.594 1.00 86.94 80 LEU A C 1
ATOM 610 O O . LEU A 1 80 ? -42.772 -17.418 50.556 1.00 86.94 80 LEU A O 1
ATOM 614 N N . TYR A 1 81 ? -44.514 -17.975 51.842 1.00 83.50 81 TYR A N 1
ATOM 615 C CA . TYR A 1 81 ? -45.056 -18.930 50.872 1.00 83.50 81 TYR A CA 1
ATOM 616 C C . TYR A 1 81 ? -45.459 -18.223 49.558 1.00 83.50 81 TYR A C 1
ATOM 618 O O . TYR A 1 81 ? -46.103 -17.174 49.614 1.00 83.50 81 TYR A O 1
ATOM 626 N N . PRO A 1 82 ? -45.150 -18.785 48.370 1.00 84.31 82 PRO A N 1
ATOM 627 C CA . PRO A 1 82 ? -44.556 -20.108 48.129 1.00 84.31 82 PRO A CA 1
ATOM 628 C C . PRO A 1 82 ? -43.019 -20.161 48.087 1.00 84.31 82 PRO A C 1
ATOM 630 O O . PRO A 1 82 ? -42.468 -21.255 48.012 1.00 84.31 82 PRO A O 1
ATOM 633 N N . ASP A 1 83 ? -42.320 -19.026 48.111 1.00 83.00 83 ASP A N 1
ATOM 634 C CA . ASP A 1 83 ? -40.866 -18.974 47.894 1.00 83.00 83 ASP A CA 1
ATOM 635 C C . ASP A 1 83 ? -40.054 -19.529 49.080 1.00 83.00 83 ASP A C 1
ATOM 637 O O . ASP A 1 83 ? -39.090 -20.275 48.886 1.00 83.00 83 ASP A O 1
ATOM 641 N N . GLY A 1 84 ? -40.428 -19.156 50.306 1.00 90.88 84 GLY A N 1
ATOM 642 C CA . GLY A 1 84 ? -39.740 -19.549 51.536 1.00 90.88 84 GLY A CA 1
ATOM 643 C C . GLY A 1 84 ? -38.269 -19.109 51.633 1.00 90.88 84 GLY A C 1
ATOM 644 O O . GLY A 1 84 ? -37.727 -18.382 50.796 1.00 90.88 84 GLY A O 1
ATOM 645 N N . PHE A 1 85 ? -37.591 -19.575 52.679 1.00 93.38 85 PHE A N 1
ATOM 646 C CA . PHE A 1 85 ? -36.186 -19.287 52.977 1.00 93.38 85 PHE A CA 1
ATOM 647 C C . PHE A 1 85 ? -35.249 -19.818 51.884 1.00 93.38 85 PHE A C 1
ATOM 649 O O . PHE A 1 85 ? -34.419 -19.091 51.334 1.00 93.38 85 PHE A O 1
ATOM 656 N N . ALA A 1 86 ? -35.408 -21.098 51.534 1.00 92.56 86 ALA A N 1
ATOM 657 C CA . ALA A 1 86 ? -34.547 -21.757 50.558 1.00 92.56 86 ALA A CA 1
ATOM 658 C C . ALA A 1 86 ? -34.728 -21.172 49.149 1.00 92.56 86 ALA A C 1
ATOM 660 O O . ALA A 1 86 ? -33.737 -20.939 48.456 1.00 92.56 86 ALA A O 1
ATOM 661 N N . GLY A 1 87 ? -35.968 -20.885 48.734 1.00 92.25 87 GLY A N 1
ATOM 662 C CA . GLY A 1 87 ? -36.236 -20.285 47.429 1.00 92.25 87 GLY A CA 1
ATOM 663 C C . GLY A 1 87 ? -35.640 -18.886 47.309 1.00 92.25 87 GLY A C 1
ATOM 664 O O . GLY A 1 87 ? -35.049 -18.564 46.276 1.00 92.25 87 GLY A O 1
ATOM 665 N N . ARG A 1 88 ? -35.690 -18.079 48.378 1.00 93.38 88 ARG A N 1
ATOM 666 C CA . ARG A 1 88 ? -35.043 -16.759 48.402 1.00 93.38 88 ARG A CA 1
ATOM 667 C C . ARG A 1 88 ? -33.527 -16.862 48.225 1.00 93.38 88 ARG A C 1
ATOM 669 O O . ARG A 1 88 ? -32.982 -16.169 47.370 1.00 93.38 88 ARG A O 1
ATOM 676 N N . LEU A 1 89 ? -32.853 -17.758 48.953 1.00 95.88 89 LEU A N 1
ATOM 677 C CA . LEU A 1 89 ? -31.406 -17.975 48.803 1.00 95.88 89 LEU A CA 1
ATOM 678 C C . LEU A 1 89 ? -31.029 -18.485 47.406 1.00 95.88 89 LEU A C 1
ATOM 680 O O . LEU A 1 89 ? -30.025 -18.046 46.847 1.00 95.88 89 LEU A O 1
ATOM 684 N N . VAL A 1 90 ? -31.830 -19.379 46.819 1.00 95.19 90 VAL A N 1
ATOM 685 C CA . VAL A 1 90 ? -31.616 -19.858 45.444 1.00 95.19 90 VAL A CA 1
ATOM 686 C C . VAL A 1 90 ? -31.735 -18.710 44.440 1.00 95.19 90 VAL A C 1
ATOM 688 O O . VAL A 1 90 ? -30.872 -18.581 43.573 1.00 95.19 90 VAL A O 1
ATOM 691 N N . LYS A 1 91 ? -32.746 -17.840 44.576 1.00 94.38 91 LYS A N 1
ATOM 692 C CA . LYS A 1 91 ? -32.901 -16.655 43.715 1.00 94.38 91 LYS A CA 1
ATOM 693 C C . LYS A 1 91 ? -31.709 -15.704 43.840 1.00 94.38 91 LYS A C 1
ATOM 695 O O . LYS A 1 91 ? -31.154 -15.320 42.815 1.00 94.38 91 LYS A O 1
ATOM 700 N N . LEU A 1 92 ? -31.271 -15.394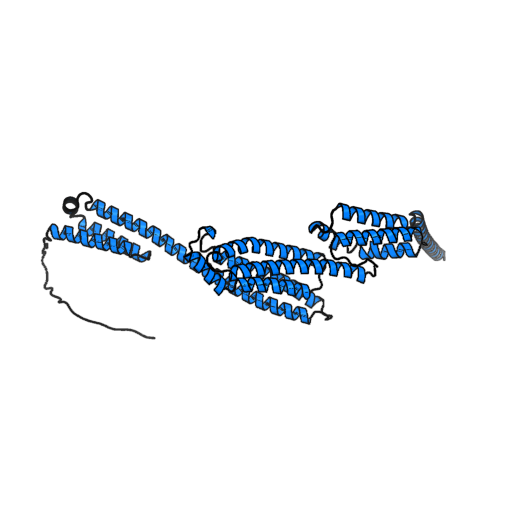 45.064 1.00 95.88 92 LEU A N 1
ATOM 701 C CA . LEU A 1 92 ? -30.105 -14.533 45.305 1.00 95.88 92 LEU A CA 1
ATOM 702 C C . LEU A 1 92 ? -28.828 -15.112 44.684 1.00 95.88 92 LEU A C 1
ATOM 704 O O . LEU A 1 92 ? -28.116 -14.410 43.971 1.00 95.88 92 LEU A O 1
ATOM 708 N N . ARG A 1 93 ? -28.559 -16.408 44.892 1.00 96.06 93 ARG A N 1
ATOM 709 C CA . ARG A 1 93 ? -27.397 -17.092 44.299 1.00 96.06 93 ARG A CA 1
ATOM 710 C C . ARG A 1 93 ? -27.466 -17.116 42.771 1.00 96.06 93 ARG A C 1
ATOM 712 O O . ARG A 1 93 ? -26.448 -16.909 42.120 1.00 96.06 93 ARG A O 1
ATOM 719 N N . GLY A 1 94 ? -28.652 -17.323 42.196 1.00 94.25 94 GLY A N 1
ATOM 720 C CA . GLY A 1 94 ? -28.863 -17.271 40.748 1.00 94.25 94 GLY A CA 1
ATOM 721 C C . GLY A 1 94 ? -28.612 -15.880 40.159 1.00 94.25 94 GLY A C 1
ATOM 722 O O . GLY A 1 94 ? -27.908 -15.753 39.159 1.00 94.25 94 GLY A O 1
ATOM 723 N N . GLN A 1 95 ? -29.12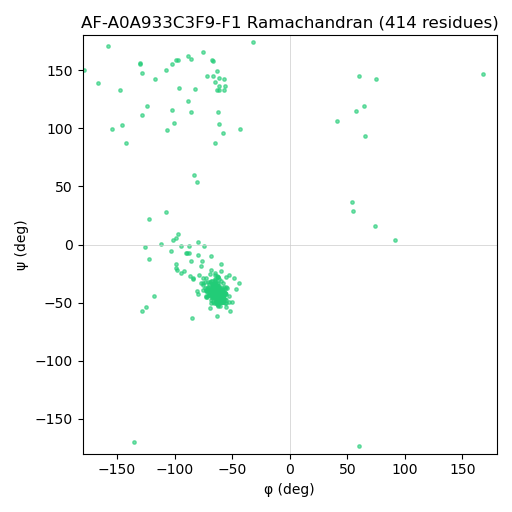9 -14.829 40.803 1.00 94.38 95 GLN A N 1
ATOM 724 C CA . GLN A 1 95 ? -28.888 -13.438 40.404 1.00 94.38 95 GLN A CA 1
ATOM 725 C C . GLN A 1 95 ? -27.407 -13.062 40.521 1.00 94.38 95 GLN A C 1
ATOM 727 O O . GLN A 1 95 ? -26.855 -12.464 39.598 1.00 94.38 95 GLN A O 1
ATOM 732 N N . LEU A 1 96 ? -26.748 -13.463 41.613 1.00 94.62 96 LEU A N 1
ATOM 733 C CA . LEU A 1 96 ? -25.319 -13.243 41.813 1.00 94.62 96 LEU A CA 1
ATOM 734 C C . LEU A 1 96 ? -24.490 -13.947 40.732 1.00 94.62 96 LEU A C 1
ATOM 736 O O . LEU A 1 96 ? -23.583 -13.338 40.175 1.00 94.62 96 LEU A O 1
ATOM 740 N N . ALA A 1 97 ? -24.806 -15.204 40.406 1.00 93.06 97 ALA A N 1
ATOM 741 C CA . ALA A 1 97 ? -24.103 -15.955 39.367 1.00 93.06 97 ALA A CA 1
ATOM 742 C C . ALA A 1 97 ? -24.217 -15.273 37.994 1.00 93.06 97 ALA A C 1
ATOM 744 O O . ALA A 1 97 ? -23.217 -15.137 37.290 1.00 93.06 97 ALA A O 1
ATOM 745 N N . TYR A 1 98 ? -25.409 -14.782 37.644 1.00 90.75 98 TYR A N 1
ATOM 746 C CA . TYR A 1 98 ? -25.622 -14.017 36.415 1.00 90.75 98 TYR A CA 1
ATOM 747 C C . TYR A 1 98 ? -24.834 -12.695 36.403 1.00 90.75 98 TYR A C 1
ATOM 749 O O . TYR A 1 98 ? -24.180 -12.368 35.412 1.00 90.75 98 TYR A O 1
ATOM 757 N N . ALA A 1 99 ? -24.851 -11.944 37.508 1.00 90.81 99 ALA A N 1
ATOM 758 C CA . ALA A 1 99 ? -24.089 -10.702 37.632 1.00 90.81 99 ALA A CA 1
ATOM 759 C C . ALA A 1 99 ? -22.571 -10.946 37.548 1.00 90.81 99 ALA A C 1
ATOM 761 O O . ALA A 1 99 ? -21.871 -10.217 36.846 1.00 90.81 99 ALA A O 1
ATOM 762 N N . LYS A 1 100 ? -22.076 -12.008 38.195 1.00 91.50 100 LYS A N 1
ATOM 763 C CA . LYS A 1 100 ? -20.670 -12.435 38.180 1.00 91.50 100 LYS A CA 1
ATOM 764 C C . LYS A 1 100 ? -20.177 -12.744 36.769 1.00 91.50 100 LYS A C 1
ATOM 766 O O . LYS A 1 100 ? -19.115 -12.255 36.384 1.00 91.50 100 LYS A O 1
ATOM 771 N N . ASP A 1 101 ? -20.945 -13.510 35.995 1.00 87.12 101 ASP A N 1
ATOM 772 C CA . ASP A 1 101 ? -20.604 -13.839 34.605 1.00 87.12 101 ASP A CA 1
ATOM 773 C C . ASP A 1 101 ? -20.529 -12.572 33.739 1.00 87.12 101 ASP A C 1
ATOM 775 O O . ASP A 1 101 ? -19.515 -12.295 33.094 1.00 87.12 101 ASP A O 1
ATOM 779 N N . LYS A 1 102 ? -21.552 -11.714 33.835 1.00 84.50 102 LYS A N 1
ATOM 780 C CA . LYS A 1 102 ? -21.597 -10.434 33.118 1.00 84.50 102 LYS A CA 1
ATOM 781 C C . LYS A 1 102 ? -20.412 -9.524 33.460 1.00 84.50 102 LYS A C 1
ATOM 783 O O . LYS A 1 102 ? -19.798 -8.965 32.552 1.00 84.50 102 LYS A O 1
ATOM 788 N N . ILE A 1 103 ? -20.087 -9.356 34.742 1.00 88.06 103 ILE A N 1
ATOM 789 C CA . ILE A 1 103 ? -18.969 -8.510 35.190 1.00 88.06 103 ILE A CA 1
ATOM 790 C C . ILE A 1 103 ? -17.631 -9.082 34.720 1.00 88.06 103 ILE A C 1
ATOM 792 O O . ILE A 1 103 ? -16.808 -8.334 34.199 1.00 88.06 103 ILE A O 1
ATOM 796 N N . THR A 1 104 ? -17.445 -10.401 34.794 1.00 83.00 104 THR A N 1
ATOM 797 C CA . THR A 1 104 ? -16.226 -11.067 34.302 1.00 83.00 104 THR A CA 1
ATOM 798 C C . THR A 1 104 ? -16.017 -10.817 32.805 1.00 83.00 104 THR A C 1
ATOM 800 O O . THR A 1 104 ? -14.903 -10.508 32.367 1.00 83.00 104 THR A O 1
ATOM 803 N N . ILE A 1 105 ? -17.088 -10.897 32.006 1.00 79.75 105 ILE A N 1
ATOM 804 C CA . ILE A 1 105 ? -17.051 -10.574 30.573 1.00 79.75 105 ILE A CA 1
ATOM 805 C C . ILE A 1 105 ? -16.657 -9.106 30.362 1.00 79.75 105 ILE A C 1
ATOM 807 O O . ILE A 1 105 ? -15.775 -8.827 29.548 1.00 79.75 105 ILE A O 1
ATOM 811 N N . ILE A 1 106 ? -17.264 -8.174 31.104 1.00 78.81 106 ILE A N 1
ATOM 812 C CA . ILE A 1 106 ? -16.974 -6.734 31.004 1.00 78.81 106 ILE A CA 1
ATOM 813 C C . ILE A 1 106 ? -15.514 -6.433 31.367 1.00 78.81 106 ILE A C 1
ATOM 815 O O . ILE A 1 106 ? -14.835 -5.737 30.613 1.00 78.81 106 ILE A O 1
ATOM 819 N N . GLU A 1 107 ? -15.004 -6.969 32.478 1.00 79.25 107 GLU A N 1
ATOM 820 C CA . GLU A 1 107 ? -13.614 -6.768 32.910 1.00 79.25 107 GLU A CA 1
ATOM 821 C C . GLU A 1 107 ? -12.625 -7.335 31.880 1.00 79.25 107 GLU A C 1
ATOM 823 O O . GLU A 1 107 ? -11.671 -6.659 31.487 1.00 79.25 107 GLU A O 1
ATOM 828 N N . THR A 1 108 ? -12.893 -8.534 31.352 1.00 80.12 108 THR A N 1
ATOM 829 C CA . THR A 1 108 ? -12.070 -9.149 30.296 1.00 80.12 108 THR A CA 1
ATOM 830 C C . THR A 1 108 ? -12.063 -8.298 29.024 1.00 80.12 108 THR A C 1
ATOM 832 O O . THR A 1 108 ? -11.013 -8.074 28.412 1.00 80.12 108 THR A O 1
ATOM 835 N N . GLN A 1 109 ? -13.226 -7.780 28.620 1.00 77.00 109 GLN A N 1
ATOM 836 C CA . GLN A 1 109 ? -13.335 -6.877 27.476 1.00 77.00 109 GLN A CA 1
ATOM 837 C C . GLN A 1 109 ? -12.600 -5.557 27.722 1.00 77.00 109 GLN A C 1
ATOM 839 O O . GLN A 1 109 ? -11.920 -5.076 26.818 1.00 77.00 109 GLN A O 1
ATOM 844 N N . TYR A 1 110 ? -12.667 -4.996 28.930 1.00 79.12 110 TYR A N 1
ATOM 845 C CA . TYR A 1 110 ? -11.949 -3.775 29.290 1.00 79.12 110 TYR A CA 1
ATOM 846 C C . TYR A 1 110 ? -10.428 -3.944 29.175 1.00 79.12 110 TYR A C 1
ATOM 848 O O . TYR A 1 110 ? -9.751 -3.089 28.593 1.00 79.12 110 TYR A O 1
ATOM 856 N N . VAL A 1 111 ? -9.886 -5.072 29.651 1.00 81.00 111 VAL A N 1
ATOM 857 C CA . VAL A 1 111 ? -8.459 -5.407 29.497 1.00 81.00 111 VAL A CA 1
ATOM 858 C C . VAL A 1 111 ? -8.083 -5.485 28.017 1.00 81.00 111 VAL A C 1
ATOM 860 O O . VAL A 1 111 ? -7.125 -4.839 27.588 1.00 81.00 111 VAL A O 1
ATOM 863 N N . ARG A 1 112 ? -8.878 -6.195 27.208 1.00 76.88 112 ARG A N 1
ATOM 864 C CA . ARG A 1 112 ? -8.641 -6.322 25.763 1.00 76.88 112 ARG A CA 1
ATOM 865 C C . ARG A 1 112 ? -8.722 -4.979 25.032 1.00 76.88 112 ARG A C 1
ATOM 867 O O . ARG A 1 112 ? -7.899 -4.708 24.160 1.00 76.88 112 ARG A O 1
ATOM 874 N N . ILE A 1 113 ? -9.685 -4.124 25.378 1.00 79.12 113 ILE A N 1
ATOM 875 C CA . ILE A 1 113 ? -9.804 -2.768 24.823 1.00 79.12 113 ILE A CA 1
ATOM 876 C C . ILE A 1 113 ? -8.565 -1.947 25.184 1.00 79.12 113 ILE A C 1
ATOM 878 O O . ILE A 1 113 ? -7.984 -1.318 24.304 1.00 79.12 113 ILE A O 1
ATOM 882 N N . THR A 1 114 ? -8.117 -1.995 26.440 1.00 80.94 114 THR A N 1
ATOM 883 C CA . THR A 1 114 ? -6.913 -1.284 26.900 1.00 80.94 114 THR A CA 1
ATOM 884 C C . THR A 1 114 ? -5.658 -1.735 26.143 1.00 80.94 114 THR A C 1
ATOM 886 O O . THR A 1 114 ? -4.834 -0.910 25.729 1.00 80.94 114 THR A O 1
ATOM 889 N N . GLU A 1 115 ? -5.519 -3.039 25.901 1.00 81.69 115 GLU A N 1
ATOM 890 C CA . GLU A 1 115 ? -4.428 -3.587 25.097 1.00 81.69 115 GLU A CA 1
ATOM 891 C C . GLU A 1 115 ? -4.499 -3.098 23.643 1.00 81.69 115 GLU A C 1
ATOM 893 O O . GLU A 1 115 ? -3.516 -2.569 23.114 1.00 81.69 115 GLU A O 1
ATOM 898 N N . LEU A 1 116 ? -5.671 -3.196 23.008 1.00 81.19 116 LEU A N 1
ATOM 899 C CA . LEU A 1 116 ? -5.879 -2.722 21.639 1.00 81.19 116 LEU A CA 1
ATOM 900 C C . LEU A 1 116 ? -5.634 -1.212 21.521 1.00 81.19 116 LEU A C 1
ATOM 902 O O . LEU A 1 116 ? -5.028 -0.764 20.552 1.00 81.19 116 LEU A O 1
ATOM 906 N N . GLU A 1 117 ? -6.031 -0.408 22.506 1.00 80.75 117 GLU A N 1
ATOM 907 C CA . GLU A 1 117 ? -5.720 1.023 22.537 1.00 80.75 117 GLU A CA 1
ATOM 908 C C . GLU A 1 117 ? -4.215 1.294 22.622 1.00 80.75 117 GLU A C 1
ATOM 910 O O . GLU A 1 117 ? -3.715 2.217 21.972 1.00 80.75 117 GLU A O 1
ATOM 915 N N . THR A 1 118 ? -3.481 0.485 23.385 1.00 86.81 118 THR A N 1
ATOM 916 C CA . THR A 1 118 ? -2.017 0.567 23.469 1.00 86.81 118 THR A CA 1
ATOM 917 C C . THR A 1 118 ? -1.373 0.215 22.128 1.00 86.81 118 THR A C 1
ATOM 919 O O . THR A 1 118 ? -0.495 0.941 21.653 1.00 86.81 118 THR A O 1
ATOM 922 N N . GLN A 1 119 ? -1.852 -0.841 21.465 1.00 85.31 119 GLN A N 1
ATOM 923 C CA . GLN A 1 119 ? -1.396 -1.230 20.128 1.00 85.31 119 GLN A CA 1
ATOM 924 C C . GLN A 1 119 ? -1.682 -0.133 19.091 1.00 85.31 119 GLN A C 1
ATOM 926 O O . GLN A 1 119 ? -0.780 0.252 18.348 1.00 85.31 119 GLN A O 1
ATOM 931 N N . VAL A 1 120 ? -2.886 0.450 19.090 1.00 85.75 120 VAL A N 1
ATOM 932 C CA . VAL A 1 120 ? -3.263 1.578 18.218 1.00 85.75 120 VAL A CA 1
ATOM 933 C C . VAL A 1 120 ? -2.331 2.775 18.420 1.00 85.75 120 VAL A C 1
ATOM 935 O O . VAL A 1 120 ? -1.900 3.387 17.439 1.00 85.75 120 VAL A O 1
ATOM 938 N N . ARG A 1 121 ? -1.988 3.125 19.670 1.00 85.25 121 ARG A N 1
ATOM 939 C CA . ARG A 1 121 ? -1.033 4.214 19.960 1.00 85.25 121 ARG A CA 1
ATOM 940 C C . ARG A 1 121 ? 0.356 3.903 19.404 1.00 85.25 121 ARG A C 1
ATOM 942 O O . ARG A 1 121 ? 0.940 4.759 18.745 1.00 85.25 121 ARG A O 1
ATOM 949 N N . LYS A 1 122 ? 0.853 2.680 19.612 1.00 88.19 122 LYS A N 1
ATOM 950 C CA . LYS A 1 122 ? 2.153 2.235 19.092 1.00 88.19 122 LYS A CA 1
ATOM 951 C C . LYS A 1 122 ? 2.203 2.295 17.564 1.00 88.19 122 LYS A C 1
ATOM 953 O O . LYS A 1 122 ? 3.142 2.865 17.017 1.00 88.19 122 LYS A O 1
ATOM 958 N N . LEU A 1 123 ? 1.183 1.762 16.889 1.00 87.44 123 LEU A N 1
ATOM 959 C CA . LEU A 1 123 ? 1.077 1.799 15.428 1.00 87.44 123 LEU A CA 1
ATOM 960 C C . LEU A 1 123 ? 1.035 3.239 14.909 1.00 87.44 123 LEU A C 1
ATOM 962 O O . LEU A 1 123 ? 1.750 3.567 13.968 1.00 87.44 123 LEU A O 1
ATOM 966 N N . SER A 1 124 ? 0.265 4.117 15.560 1.00 84.50 124 SER A N 1
ATOM 967 C CA . SER A 1 124 ? 0.188 5.537 15.184 1.00 84.50 124 SER A CA 1
ATOM 968 C C . SER A 1 124 ? 1.560 6.218 15.256 1.00 84.50 124 SER A C 1
ATOM 970 O O . SER A 1 124 ? 1.951 6.899 14.312 1.00 84.50 124 SER A O 1
ATOM 972 N N . GLN A 1 125 ? 2.322 5.977 16.329 1.00 89.12 125 GLN A N 1
ATOM 973 C CA . GLN A 1 125 ? 3.669 6.532 16.478 1.00 89.12 125 GLN A CA 1
ATOM 974 C C . GLN A 1 125 ? 4.635 6.001 15.412 1.00 89.12 125 GLN A C 1
ATOM 976 O O . GLN A 1 125 ? 5.448 6.750 14.878 1.00 89.12 125 GLN A O 1
ATOM 981 N N . GLN A 1 126 ? 4.555 4.708 15.087 1.00 88.50 126 GLN A N 1
ATOM 982 C CA . GLN A 1 126 ? 5.399 4.114 14.049 1.00 88.50 126 GLN A CA 1
ATOM 983 C C . GLN A 1 126 ? 5.090 4.690 12.662 1.00 88.50 126 GLN A C 1
ATOM 985 O O . GLN A 1 126 ? 6.018 4.965 11.904 1.00 88.50 126 GLN A O 1
ATOM 990 N N . VAL A 1 127 ? 3.810 4.919 12.346 1.00 87.69 127 VAL A N 1
ATOM 991 C CA . VAL A 1 127 ? 3.393 5.584 11.102 1.00 87.69 127 VAL A CA 1
ATOM 992 C C . VAL A 1 127 ? 3.968 6.999 11.022 1.00 87.69 127 VAL A C 1
ATOM 994 O O . VAL A 1 127 ? 4.502 7.370 9.979 1.00 87.69 127 VAL A O 1
ATOM 997 N N . GLU A 1 128 ? 3.893 7.774 12.105 1.00 88.56 128 GLU A N 1
ATOM 998 C CA . GLU A 1 128 ? 4.420 9.143 12.152 1.00 88.56 128 GLU A CA 1
ATOM 999 C C . GLU A 1 128 ? 5.947 9.182 11.993 1.00 88.56 128 GLU A C 1
ATOM 1001 O O . GLU A 1 128 ? 6.465 9.948 11.179 1.00 88.56 128 GLU A O 1
ATOM 1006 N N . ASN A 1 129 ? 6.666 8.299 12.692 1.00 89.31 129 ASN A N 1
ATOM 1007 C CA . ASN A 1 129 ? 8.121 8.199 12.588 1.00 89.31 129 ASN A CA 1
ATOM 1008 C C . ASN A 1 129 ? 8.557 7.849 11.158 1.00 89.31 129 ASN A C 1
ATOM 1010 O O . ASN A 1 129 ? 9.386 8.551 10.579 1.00 89.31 129 ASN A O 1
ATOM 1014 N N . LEU A 1 130 ? 7.952 6.816 10.557 1.00 89.12 130 LEU A N 1
ATOM 1015 C CA . LEU A 1 130 ? 8.255 6.433 9.176 1.00 89.12 130 LEU A CA 1
ATOM 1016 C C . LEU A 1 130 ? 7.866 7.524 8.179 1.00 89.12 130 LEU A C 1
ATOM 1018 O O . LEU A 1 130 ? 8.559 7.713 7.185 1.00 89.12 130 LEU A O 1
ATOM 1022 N N . ALA A 1 131 ? 6.782 8.267 8.417 1.00 86.88 131 ALA A N 1
ATOM 1023 C CA . ALA A 1 131 ? 6.430 9.403 7.570 1.00 86.88 131 ALA A CA 1
ATOM 1024 C C . ALA A 1 131 ? 7.527 10.482 7.595 1.00 86.88 131 ALA A C 1
ATOM 1026 O O . ALA A 1 131 ? 7.911 10.981 6.536 1.00 86.88 131 ALA A O 1
ATOM 1027 N N . GLY A 1 132 ? 8.071 10.793 8.775 1.00 89.38 132 GLY A N 1
ATOM 1028 C CA . GLY A 1 132 ? 9.191 11.722 8.926 1.00 89.38 132 GLY A CA 1
ATOM 1029 C C . GLY A 1 132 ? 10.476 11.230 8.253 1.00 89.38 132 GLY A C 1
ATOM 1030 O O . GLY A 1 132 ? 11.112 11.982 7.513 1.00 89.38 132 GLY A O 1
ATOM 1031 N N . GLU A 1 133 ? 10.841 9.963 8.459 1.00 90.12 133 GLU A N 1
ATOM 1032 C CA . GLU A 1 133 ? 12.018 9.344 7.833 1.00 90.12 133 GLU A CA 1
ATOM 1033 C C . GLU A 1 133 ? 11.904 9.313 6.305 1.00 90.12 133 GLU A C 1
ATOM 1035 O O . GLU A 1 133 ? 12.813 9.768 5.609 1.00 90.12 133 GLU A O 1
ATOM 1040 N N . ASN A 1 134 ? 10.763 8.870 5.772 1.00 91.38 134 ASN A N 1
ATOM 1041 C CA . ASN A 1 134 ? 10.516 8.827 4.332 1.00 91.38 134 ASN A CA 1
ATOM 1042 C C . ASN A 1 134 ? 10.562 10.227 3.707 1.00 91.38 134 ASN A C 1
ATOM 1044 O O . ASN A 1 134 ? 11.130 10.399 2.630 1.00 91.38 134 ASN A O 1
ATOM 1048 N N . ALA A 1 135 ? 10.006 11.245 4.373 1.00 90.06 135 ALA A N 1
ATOM 1049 C CA . ALA A 1 135 ? 10.060 12.624 3.889 1.00 90.06 135 ALA A CA 1
ATOM 1050 C C . ALA A 1 135 ? 11.503 13.152 3.813 1.00 90.06 135 ALA A C 1
ATOM 1052 O O . ALA A 1 135 ? 11.868 13.820 2.841 1.00 90.06 135 ALA A O 1
ATOM 1053 N N . ARG A 1 136 ? 12.341 12.815 4.802 1.00 90.69 136 ARG A N 1
ATOM 1054 C CA . ARG A 1 136 ? 13.774 13.145 4.784 1.00 90.69 136 ARG A CA 1
ATOM 1055 C C . ARG A 1 136 ? 14.500 12.437 3.646 1.00 90.69 136 ARG A C 1
ATOM 1057 O O . ARG A 1 136 ? 15.186 13.104 2.877 1.00 90.69 136 ARG A O 1
ATOM 1064 N N . MET A 1 137 ? 14.291 11.130 3.486 1.00 90.62 137 MET A N 1
ATOM 1065 C CA . MET A 1 137 ? 14.903 10.352 2.403 1.00 90.62 137 MET A CA 1
ATOM 1066 C C . MET A 1 137 ? 14.453 10.836 1.018 1.00 90.62 137 MET A C 1
ATOM 1068 O O . MET A 1 137 ? 15.268 10.907 0.105 1.00 90.62 137 MET A O 1
ATOM 1072 N N . LEU A 1 138 ? 13.187 11.242 0.850 1.00 87.56 138 LEU A N 1
ATOM 1073 C CA . LEU A 1 138 ? 12.709 11.893 -0.378 1.00 87.56 138 LEU A CA 1
ATOM 1074 C C . LEU A 1 138 ? 13.469 13.194 -0.666 1.00 87.56 138 LEU A C 1
ATOM 1076 O O . LEU A 1 138 ? 13.770 13.487 -1.824 1.00 87.56 138 LEU A O 1
ATOM 1080 N N . GLY A 1 139 ? 13.775 13.979 0.370 1.00 87.31 139 GLY A N 1
ATOM 1081 C CA . GLY A 1 139 ? 14.611 15.174 0.261 1.00 87.31 139 GLY A CA 1
ATOM 1082 C C . GLY A 1 139 ? 16.046 14.846 -0.156 1.00 87.31 139 GLY A C 1
ATOM 1083 O O . GLY A 1 139 ? 16.543 15.414 -1.125 1.00 87.31 139 GLY A O 1
ATOM 1084 N N . GLU A 1 140 ? 16.681 13.890 0.522 1.00 87.19 140 GLU A N 1
ATOM 1085 C CA . GLU A 1 140 ? 18.043 13.424 0.219 1.00 87.19 140 GLU A CA 1
ATOM 1086 C C . GLU A 1 140 ? 18.152 12.877 -1.209 1.00 87.19 140 GLU A C 1
ATOM 1088 O O . GLU A 1 140 ? 19.054 13.250 -1.955 1.00 87.19 140 GLU A O 1
ATOM 1093 N N . MET A 1 141 ? 17.181 12.070 -1.636 1.00 86.50 141 MET A N 1
ATOM 1094 C CA . MET A 1 141 ? 17.127 11.513 -2.986 1.00 86.50 141 MET A CA 1
ATOM 1095 C C . MET A 1 141 ? 17.073 12.607 -4.060 1.00 86.50 141 MET A C 1
ATOM 1097 O O . MET A 1 141 ? 17.733 12.493 -5.089 1.00 86.50 141 MET A O 1
ATOM 1101 N N . ARG A 1 142 ? 16.320 13.691 -3.825 1.00 85.00 142 ARG A N 1
ATOM 1102 C CA . ARG A 1 142 ? 16.252 14.835 -4.752 1.00 85.00 142 ARG A CA 1
ATOM 1103 C C . ARG A 1 142 ? 17.571 15.595 -4.843 1.00 85.00 142 ARG A C 1
ATOM 1105 O O . ARG A 1 142 ? 17.892 16.068 -5.924 1.00 85.00 142 ARG A O 1
ATOM 1112 N N . LEU A 1 143 ? 18.305 15.714 -3.737 1.00 85.19 143 LEU A N 1
ATOM 1113 C CA . LEU A 1 143 ? 19.615 16.375 -3.709 1.00 85.19 143 LEU A CA 1
ATOM 1114 C C . LEU A 1 143 ? 20.694 15.537 -4.401 1.00 85.19 143 LEU A C 1
ATOM 1116 O O . LEU A 1 143 ? 21.555 16.083 -5.081 1.00 85.19 143 LEU A O 1
ATOM 1120 N N . LEU A 1 144 ? 20.639 14.215 -4.236 1.00 83.44 144 LEU A N 1
ATOM 1121 C CA . LEU A 1 144 ? 21.585 13.286 -4.853 1.00 83.44 144 LEU A CA 1
ATOM 1122 C C . LEU A 1 144 ? 21.298 13.042 -6.341 1.00 83.44 144 LEU A C 1
ATOM 1124 O O . LEU A 1 144 ? 22.182 12.584 -7.069 1.00 83.44 144 LEU A O 1
ATOM 1128 N N . LYS A 1 145 ? 20.085 13.355 -6.809 1.00 76.00 145 LYS A N 1
ATOM 1129 C CA . LYS A 1 145 ? 19.700 13.240 -8.217 1.00 76.00 145 LYS A CA 1
ATOM 1130 C C . LYS A 1 145 ? 20.566 14.170 -9.077 1.00 76.00 145 LYS A C 1
ATOM 1132 O O . LYS A 1 145 ? 20.465 15.387 -8.973 1.00 76.00 145 LYS A O 1
ATOM 1137 N N . GLY A 1 146 ? 21.396 13.586 -9.944 1.00 69.38 146 GLY A N 1
ATOM 1138 C CA . GLY A 1 146 ? 22.343 14.320 -10.796 1.00 69.38 146 GLY A CA 1
ATOM 1139 C C . GLY A 1 146 ? 23.741 14.509 -10.193 1.00 69.38 146 GLY A C 1
ATOM 1140 O O . GLY A 1 146 ? 24.577 15.156 -10.815 1.00 69.38 146 GLY A O 1
ATOM 1141 N N . SER A 1 147 ? 24.007 13.946 -9.011 1.00 74.62 147 SER A N 1
ATOM 1142 C CA . SER A 1 147 ? 25.364 13.829 -8.464 1.00 74.62 147 SER A CA 1
ATOM 1143 C C . SER A 1 147 ? 26.064 12.561 -8.973 1.00 74.62 147 SER A C 1
ATOM 1145 O O . SER A 1 147 ? 25.404 11.596 -9.352 1.00 74.62 147 SER A O 1
ATOM 1147 N N . GLU A 1 148 ? 27.397 12.527 -8.917 1.00 73.06 148 GLU A N 1
ATOM 1148 C CA . GLU A 1 148 ? 28.197 11.330 -9.241 1.00 73.06 148 GLU A CA 1
ATOM 1149 C C . GLU A 1 148 ? 28.134 10.243 -8.143 1.00 73.06 148 GLU A C 1
ATOM 1151 O O . GLU A 1 148 ? 28.711 9.167 -8.284 1.00 73.06 148 GLU A O 1
ATOM 1156 N N . ALA A 1 149 ? 27.415 10.488 -7.039 1.00 77.56 149 ALA A N 1
ATOM 1157 C CA . ALA A 1 149 ? 27.304 9.578 -5.898 1.00 77.56 149 ALA A CA 1
ATOM 1158 C C . ALA A 1 149 ? 26.233 8.487 -6.115 1.00 77.56 149 ALA A C 1
ATOM 1160 O O . ALA A 1 149 ? 25.272 8.371 -5.347 1.00 77.56 149 ALA A O 1
ATOM 1161 N N . PHE A 1 150 ? 26.402 7.681 -7.167 1.00 71.88 150 PHE A N 1
ATOM 1162 C CA . PHE A 1 150 ? 25.439 6.657 -7.592 1.00 71.88 150 PHE A CA 1
ATOM 1163 C C . PHE A 1 150 ? 25.108 5.626 -6.501 1.00 71.88 150 PHE A C 1
ATOM 1165 O O . PHE A 1 150 ? 23.932 5.320 -6.291 1.00 71.88 150 PHE A O 1
ATOM 1172 N N . ASP A 1 151 ? 26.107 5.144 -5.756 1.00 78.69 151 ASP A N 1
ATOM 1173 C CA . ASP A 1 151 ? 25.900 4.146 -4.694 1.00 78.69 151 ASP A CA 1
ATOM 1174 C C . ASP A 1 151 ? 25.037 4.691 -3.550 1.00 78.69 151 ASP A C 1
ATOM 1176 O O . ASP A 1 151 ? 24.107 4.030 -3.078 1.00 78.69 151 ASP A O 1
ATOM 1180 N N . SER A 1 152 ? 25.298 5.937 -3.145 1.00 78.75 152 SER A N 1
ATOM 1181 C CA . SER A 1 152 ? 24.523 6.634 -2.117 1.00 78.75 152 SER A CA 1
ATOM 1182 C C . SER A 1 152 ? 23.081 6.855 -2.565 1.00 78.75 152 SER A C 1
ATOM 1184 O O . SER A 1 152 ? 22.152 6.616 -1.792 1.00 78.75 152 SER A O 1
ATOM 1186 N N . LEU A 1 153 ? 22.877 7.256 -3.823 1.00 80.62 153 LEU A N 1
ATOM 1187 C CA . LEU A 1 153 ? 21.542 7.433 -4.389 1.00 80.62 153 LEU A CA 1
ATOM 1188 C C . LEU A 1 153 ? 20.766 6.108 -4.411 1.00 80.62 153 LEU A C 1
ATOM 1190 O O . LEU A 1 153 ? 19.622 6.064 -3.960 1.00 80.62 153 LEU A O 1
ATOM 1194 N N . ASN A 1 154 ? 21.386 5.016 -4.865 1.00 81.12 154 ASN A N 1
ATOM 1195 C CA . ASN A 1 154 ? 20.735 3.708 -4.928 1.00 81.12 154 ASN A CA 1
ATOM 1196 C C . ASN A 1 154 ? 20.369 3.177 -3.528 1.00 81.12 154 ASN A C 1
ATOM 1198 O O . ASN A 1 154 ? 19.259 2.686 -3.308 1.00 81.12 154 ASN A O 1
ATOM 1202 N N . ALA A 1 155 ? 21.258 3.346 -2.544 1.00 84.06 155 ALA A N 1
ATOM 1203 C CA . ALA A 1 155 ? 20.983 2.971 -1.159 1.00 84.06 155 ALA A CA 1
ATOM 1204 C C . ALA A 1 155 ? 19.789 3.746 -0.570 1.00 84.06 155 ALA A C 1
ATOM 1206 O O . ALA A 1 155 ? 18.944 3.151 0.108 1.00 84.06 155 ALA A O 1
ATOM 1207 N N . VAL A 1 156 ? 19.690 5.052 -0.848 1.00 85.38 156 VAL A N 1
ATOM 1208 C CA . VAL A 1 156 ? 18.552 5.887 -0.425 1.00 85.38 156 VAL A CA 1
ATOM 1209 C C . VAL A 1 156 ? 17.262 5.447 -1.119 1.00 85.38 156 VAL A C 1
ATOM 1211 O O . VAL A 1 156 ? 16.245 5.301 -0.447 1.00 85.38 156 VAL A O 1
ATOM 1214 N N . ILE A 1 157 ? 17.295 5.156 -2.424 1.00 85.69 157 ILE A N 1
ATOM 1215 C CA . ILE A 1 157 ? 16.129 4.671 -3.186 1.00 85.69 157 ILE A CA 1
ATOM 1216 C C . ILE A 1 157 ? 15.579 3.369 -2.593 1.00 85.69 157 ILE A C 1
ATOM 1218 O O . ILE A 1 157 ? 14.373 3.255 -2.364 1.00 85.69 157 ILE A O 1
ATOM 1222 N N . ILE A 1 158 ? 16.451 2.394 -2.313 1.00 85.31 158 ILE A N 1
ATOM 1223 C CA . ILE A 1 158 ? 16.047 1.095 -1.755 1.00 85.31 158 ILE A CA 1
ATOM 1224 C C . ILE A 1 158 ? 15.416 1.273 -0.370 1.00 85.31 158 ILE A C 1
ATOM 1226 O O . ILE A 1 158 ? 14.332 0.737 -0.120 1.00 85.31 158 ILE A O 1
ATOM 1230 N N . LYS A 1 159 ? 16.069 2.040 0.515 1.00 86.88 159 LYS A N 1
ATOM 1231 C CA . LYS A 1 159 ? 15.565 2.303 1.871 1.00 86.88 159 LYS A CA 1
ATOM 1232 C C . LYS A 1 159 ? 14.239 3.050 1.847 1.00 86.88 159 LYS A C 1
ATOM 1234 O O . LYS A 1 159 ? 13.317 2.658 2.554 1.00 86.88 159 LYS A O 1
ATOM 1239 N N . LEU A 1 160 ? 14.121 4.071 1.003 1.00 87.81 160 LEU A N 1
ATOM 1240 C CA . LEU A 1 160 ? 12.897 4.847 0.863 1.00 87.81 160 LEU A CA 1
ATOM 1241 C C . LEU A 1 160 ? 11.742 3.983 0.350 1.00 87.81 160 LEU A C 1
ATOM 1243 O O . LEU A 1 160 ? 10.660 4.024 0.927 1.00 87.81 160 LEU A O 1
ATOM 1247 N N . ARG A 1 161 ? 11.962 3.146 -0.673 1.00 88.75 161 ARG A N 1
ATOM 1248 C CA . ARG A 1 161 ? 10.937 2.204 -1.159 1.00 88.75 161 ARG A CA 1
ATOM 1249 C C . ARG A 1 161 ? 10.450 1.288 -0.034 1.00 88.75 161 ARG A C 1
ATOM 1251 O O . ARG A 1 161 ? 9.248 1.125 0.161 1.00 88.75 161 ARG A O 1
ATOM 1258 N N . GLN A 1 162 ? 11.379 0.725 0.740 1.00 88.50 162 GLN A N 1
ATOM 1259 C CA . GLN A 1 162 ? 11.039 -0.123 1.881 1.00 88.50 162 GLN A CA 1
ATOM 1260 C C . GLN A 1 162 ? 10.258 0.645 2.957 1.00 88.50 162 GLN A C 1
ATOM 1262 O O . GLN A 1 162 ? 9.248 0.142 3.448 1.00 88.50 162 GLN A O 1
ATOM 1267 N N . GLY A 1 163 ? 10.696 1.855 3.303 1.00 87.06 163 GLY A N 1
ATOM 1268 C CA . GLY A 1 163 ? 10.041 2.696 4.302 1.00 87.06 163 GLY A CA 1
ATOM 1269 C C . GLY A 1 163 ? 8.637 3.136 3.883 1.00 87.06 163 GLY A C 1
ATOM 1270 O O . GLY A 1 163 ? 7.726 3.150 4.715 1.00 87.06 163 GLY A O 1
ATOM 1271 N N . LEU A 1 164 ? 8.417 3.443 2.598 1.00 89.88 164 LEU A N 1
ATOM 1272 C CA . LEU A 1 164 ? 7.090 3.755 2.053 1.00 89.88 164 LEU A CA 1
ATOM 1273 C C . LEU A 1 164 ? 6.153 2.557 2.205 1.00 89.88 164 LEU A C 1
ATOM 1275 O O . LEU A 1 164 ? 5.089 2.689 2.807 1.00 89.88 164 LEU A O 1
ATOM 1279 N N . ARG A 1 165 ? 6.593 1.373 1.771 1.00 90.19 165 ARG A N 1
ATOM 1280 C CA . ARG A 1 165 ? 5.816 0.136 1.897 1.00 90.19 165 ARG A CA 1
ATOM 1281 C C . ARG A 1 165 ? 5.485 -0.206 3.350 1.00 90.19 165 ARG A C 1
ATOM 1283 O O . ARG A 1 165 ? 4.338 -0.512 3.661 1.00 90.19 165 ARG A O 1
ATOM 1290 N N . GLN A 1 166 ? 6.469 -0.130 4.248 1.00 89.69 166 GLN A N 1
ATOM 1291 C CA . GLN A 1 166 ? 6.265 -0.411 5.673 1.00 89.69 166 GLN A CA 1
ATOM 1292 C C . GLN A 1 166 ? 5.258 0.549 6.304 1.00 89.69 166 GLN A C 1
ATOM 1294 O O . GLN A 1 166 ? 4.381 0.122 7.053 1.00 89.69 166 GLN A O 1
ATOM 1299 N N . ARG A 1 167 ? 5.350 1.844 5.987 1.00 92.38 167 ARG A N 1
ATOM 1300 C CA . ARG A 1 167 ? 4.385 2.833 6.470 1.00 92.38 167 ARG A CA 1
ATOM 1301 C C . ARG A 1 167 ? 2.985 2.524 5.954 1.00 92.38 167 ARG A C 1
ATOM 1303 O O . ARG A 1 167 ? 2.038 2.564 6.733 1.00 92.38 167 ARG A O 1
ATOM 1310 N N . ASP A 1 168 ? 2.851 2.220 4.668 1.00 91.25 168 ASP A N 1
ATOM 1311 C CA . ASP A 1 168 ? 1.559 1.926 4.052 1.00 91.25 168 ASP A CA 1
ATOM 1312 C C . ASP A 1 168 ? 0.916 0.694 4.713 1.00 91.25 168 ASP A C 1
ATOM 1314 O O . ASP A 1 168 ? -0.253 0.734 5.099 1.00 91.25 168 ASP A O 1
ATOM 1318 N N . ASP A 1 169 ? 1.701 -0.357 4.963 1.00 89.88 169 ASP A N 1
ATOM 1319 C CA . ASP A 1 169 ? 1.266 -1.545 5.703 1.00 89.88 169 ASP A CA 1
ATOM 1320 C C . ASP A 1 169 ? 0.791 -1.210 7.126 1.00 89.88 169 ASP A C 1
ATOM 1322 O O . ASP A 1 169 ? -0.258 -1.699 7.556 1.00 89.88 169 ASP A O 1
ATOM 1326 N N . LEU A 1 170 ? 1.518 -0.346 7.842 1.00 88.75 170 LEU A N 1
ATOM 1327 C CA . LEU A 1 170 ? 1.153 0.083 9.193 1.00 88.75 170 LEU A CA 1
ATOM 1328 C C . LEU A 1 170 ? -0.084 0.984 9.224 1.00 88.75 170 LEU A C 1
ATOM 1330 O O . LEU A 1 170 ? -0.867 0.879 10.166 1.00 88.75 170 LEU A O 1
ATOM 1334 N N . ILE A 1 171 ? -0.301 1.830 8.211 1.00 90.38 171 ILE A N 1
ATOM 1335 C CA . ILE A 1 171 ? -1.532 2.624 8.087 1.00 90.38 171 ILE A CA 1
ATOM 1336 C C . ILE A 1 171 ? -2.735 1.682 7.999 1.00 90.38 171 ILE A C 1
ATOM 1338 O O . ILE A 1 171 ? -3.694 1.850 8.747 1.00 90.38 171 ILE A O 1
ATOM 1342 N N . PHE A 1 172 ? -2.683 0.650 7.152 1.00 91.00 172 PHE A N 1
ATOM 1343 C CA . PHE A 1 172 ? -3.784 -0.314 7.062 1.00 91.00 172 PHE A CA 1
ATOM 1344 C C . PHE A 1 172 ? -3.948 -1.138 8.346 1.00 91.00 172 PHE A C 1
ATOM 1346 O O . PHE A 1 172 ? -5.076 -1.320 8.800 1.00 91.00 172 PHE A O 1
ATOM 1353 N N . ALA A 1 173 ? -2.850 -1.559 8.981 1.00 89.12 173 ALA A N 1
ATOM 1354 C CA . ALA A 1 173 ? -2.899 -2.280 10.255 1.00 89.12 173 ALA A CA 1
ATOM 1355 C C . ALA A 1 173 ? -3.501 -1.435 11.391 1.00 89.12 173 ALA A C 1
ATOM 1357 O O . ALA A 1 173 ? -4.288 -1.940 12.192 1.00 89.12 173 ALA A O 1
ATOM 1358 N N . LEU A 1 174 ? -3.169 -0.140 11.448 1.00 87.00 174 LEU A N 1
ATOM 1359 C CA . LEU A 1 174 ? -3.767 0.815 12.379 1.00 87.00 174 LEU A CA 1
ATOM 1360 C C . LEU A 1 174 ? -5.280 0.859 12.187 1.00 87.00 174 LEU A C 1
ATOM 1362 O O . LEU A 1 174 ? -6.026 0.780 13.161 1.00 87.00 174 LEU A O 1
ATOM 1366 N N . VAL A 1 175 ? -5.734 0.960 10.938 1.00 87.56 175 VAL A N 1
ATOM 1367 C CA . VAL A 1 175 ? -7.162 1.046 10.653 1.00 87.56 175 VAL A CA 1
ATOM 1368 C C . VAL A 1 175 ? -7.878 -0.259 10.982 1.00 87.56 175 VAL A C 1
ATOM 1370 O O . VAL A 1 175 ? -8.898 -0.220 11.663 1.00 87.56 175 VAL A O 1
ATOM 1373 N N . ASP A 1 176 ? -7.334 -1.413 10.599 1.00 86.38 176 ASP A N 1
ATOM 1374 C CA . ASP A 1 176 ? -7.911 -2.705 10.979 1.00 86.38 176 ASP A CA 1
A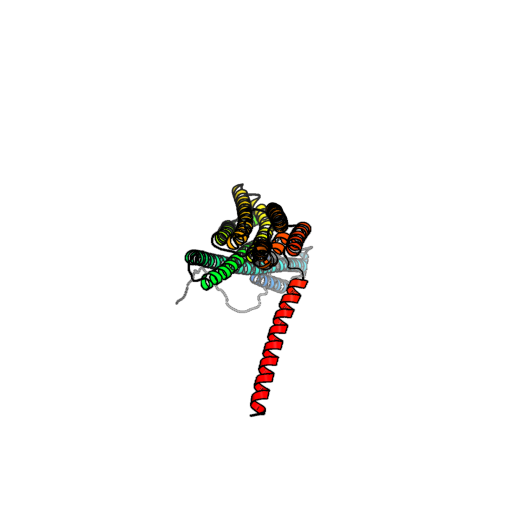TOM 1375 C C . ASP A 1 176 ? -7.983 -2.871 12.507 1.00 86.38 176 ASP A C 1
AT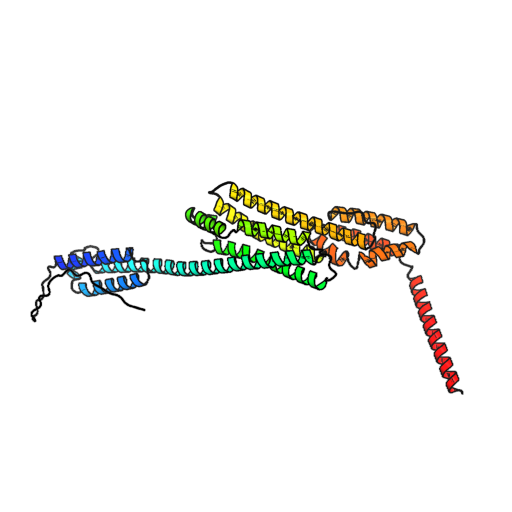OM 1377 O O . ASP A 1 176 ? -8.999 -3.332 13.026 1.00 86.38 176 ASP A O 1
ATOM 1381 N N . SER A 1 177 ? -6.967 -2.419 13.250 1.00 84.25 177 SER A N 1
ATOM 1382 C CA . SER A 1 177 ? -6.970 -2.433 14.719 1.00 84.25 177 SER A CA 1
ATOM 1383 C C . SER A 1 177 ? -8.082 -1.566 15.325 1.00 84.25 177 SER A C 1
ATOM 1385 O O . SER A 1 177 ? -8.695 -1.953 16.322 1.00 84.25 177 SER A O 1
ATOM 1387 N N . LEU A 1 178 ? -8.413 -0.431 14.696 1.00 83.31 178 LEU A N 1
ATOM 1388 C CA . LEU A 1 178 ? -9.546 0.403 15.113 1.00 83.31 178 LEU A CA 1
ATOM 1389 C C . LEU A 1 178 ? -10.895 -0.314 14.940 1.00 83.31 178 LEU A C 1
ATOM 1391 O O . LEU A 1 178 ? -11.801 -0.084 15.742 1.00 83.31 178 LEU A O 1
ATOM 1395 N N . PHE A 1 179 ? -11.016 -1.193 13.941 1.00 82.88 179 PHE A N 1
ATOM 1396 C CA . PHE A 1 179 ? -12.219 -1.997 13.698 1.00 82.88 179 PHE A CA 1
ATOM 1397 C C . PHE A 1 179 ? -12.284 -3.275 14.544 1.00 82.88 179 PHE A C 1
ATOM 1399 O O . PHE A 1 179 ? -13.375 -3.704 14.904 1.00 82.88 179 PHE A O 1
ATOM 1406 N N . LEU A 1 180 ? -11.146 -3.866 14.927 1.00 79.44 180 LEU A N 1
ATOM 1407 C CA . LEU A 1 180 ? -11.102 -5.086 15.752 1.00 79.44 180 LEU A CA 1
ATOM 1408 C C . LEU A 1 180 ? -11.775 -4.941 17.126 1.00 79.44 180 LEU A C 1
ATOM 1410 O O . LEU A 1 180 ? -12.074 -5.949 17.763 1.00 79.44 180 LEU A O 1
ATOM 1414 N N . GLN A 1 181 ? -12.007 -3.711 17.585 1.00 70.50 181 GLN A N 1
ATOM 1415 C CA . GLN A 1 181 ? -12.656 -3.438 18.865 1.00 70.50 181 GLN A CA 1
ATOM 1416 C C . GLN A 1 181 ? -14.182 -3.638 18.855 1.00 70.50 181 GLN A C 1
ATOM 1418 O O . GLN A 1 181 ? -14.756 -3.703 19.936 1.00 70.50 181 GLN A O 1
ATOM 1423 N N . TYR A 1 182 ? -14.833 -3.745 17.688 1.00 65.81 182 TYR A N 1
ATOM 1424 C CA . TYR A 1 182 ? -16.305 -3.698 17.569 1.00 65.81 182 TYR A CA 1
ATOM 1425 C C . TYR A 1 182 ? -16.939 -4.930 16.908 1.00 65.81 182 TYR A C 1
ATOM 1427 O O . TYR A 1 182 ? -18.058 -4.856 16.416 1.00 65.81 182 TYR A O 1
ATOM 1435 N N . ASP A 1 183 ? -16.233 -6.063 16.921 1.00 64.25 183 ASP A N 1
ATOM 1436 C CA . ASP A 1 183 ? -16.529 -7.223 16.073 1.00 64.25 183 ASP A CA 1
ATOM 1437 C C . ASP A 1 183 ? -16.439 -6.862 14.573 1.00 64.25 183 ASP A C 1
ATOM 1439 O O . ASP A 1 183 ? -16.628 -5.725 14.150 1.00 64.25 183 ASP A O 1
ATOM 1443 N N . LYS A 1 184 ? -15.981 -7.785 13.730 1.00 65.25 184 LYS A N 1
ATOM 1444 C CA . LYS A 1 184 ? -15.395 -7.404 12.421 1.00 65.25 184 LYS A CA 1
ATOM 1445 C C . LYS A 1 184 ? -16.391 -6.833 11.401 1.00 65.25 184 LYS A C 1
ATOM 1447 O O . LYS A 1 184 ? -15.950 -6.348 10.353 1.00 65.25 184 LYS A O 1
ATOM 1452 N N . ASP A 1 185 ? -17.689 -6.915 11.670 1.00 76.50 185 ASP A N 1
ATOM 1453 C CA . ASP A 1 185 ? -18.731 -6.518 10.735 1.00 76.50 185 ASP A CA 1
ATOM 1454 C C . ASP A 1 185 ? -19.298 -5.129 11.062 1.00 76.50 185 ASP A C 1
ATOM 1456 O O . ASP A 1 185 ? -20.091 -4.920 11.977 1.00 76.50 185 ASP A O 1
ATOM 1460 N N . VAL A 1 186 ? -18.892 -4.151 10.254 1.00 77.44 186 VAL A N 1
ATOM 1461 C CA . VAL A 1 186 ? -19.345 -2.760 10.365 1.00 77.44 186 VAL A CA 1
ATOM 1462 C C . VAL A 1 186 ? -20.845 -2.624 10.086 1.00 77.44 186 VAL A C 1
ATOM 1464 O O . VAL A 1 186 ? -21.481 -1.683 10.569 1.00 77.44 186 VAL A O 1
ATOM 1467 N N . ALA A 1 187 ? -21.434 -3.553 9.327 1.00 77.50 187 ALA A N 1
ATOM 1468 C CA . ALA A 1 187 ? -22.844 -3.493 8.965 1.00 77.50 187 ALA A CA 1
ATOM 1469 C C . ALA A 1 187 ? -23.760 -3.694 10.181 1.00 77.50 187 ALA A C 1
ATOM 1471 O O . ALA A 1 187 ? -24.808 -3.051 10.252 1.00 77.50 187 ALA A O 1
ATOM 1472 N N . VAL A 1 188 ? -23.342 -4.520 11.147 1.00 81.38 188 VAL A N 1
ATOM 1473 C CA . VAL A 1 188 ? -24.120 -4.826 12.361 1.00 81.38 188 VAL A CA 1
ATOM 1474 C C . VAL A 1 188 ? -23.875 -3.844 13.511 1.00 81.38 188 VAL A C 1
ATOM 1476 O O . VAL A 1 188 ? -24.587 -3.891 14.511 1.00 81.38 188 VAL A O 1
ATOM 1479 N N . MET A 1 189 ? -22.906 -2.933 13.373 1.00 83.38 189 MET A N 1
ATOM 1480 C CA . MET A 1 189 ? -22.623 -1.916 14.387 1.00 83.38 189 MET A CA 1
ATOM 1481 C C . MET A 1 189 ? -23.793 -0.937 14.551 1.00 83.38 189 MET A C 1
ATOM 1483 O O . MET A 1 189 ? -24.360 -0.439 13.573 1.00 83.38 189 MET A O 1
ATOM 1487 N N . SER A 1 190 ? -24.080 -0.569 15.798 1.00 84.44 190 SER A N 1
ATOM 1488 C CA . SER A 1 190 ? -25.014 0.507 16.130 1.00 84.44 190 SER A CA 1
ATOM 1489 C C . SER A 1 190 ? -24.486 1.882 15.696 1.00 84.44 190 SER A C 1
ATOM 1491 O O . SER A 1 190 ? -23.278 2.110 15.574 1.00 84.44 190 SER A O 1
ATOM 1493 N N . ASP A 1 191 ? -25.380 2.862 15.546 1.00 82.94 191 ASP A N 1
ATOM 1494 C CA . ASP A 1 191 ? -25.000 4.239 15.190 1.00 82.94 191 ASP A CA 1
ATOM 1495 C C . ASP A 1 191 ? -24.024 4.871 16.193 1.00 82.94 191 ASP A C 1
ATOM 1497 O O . ASP A 1 191 ? -23.157 5.668 15.822 1.00 82.94 191 ASP A O 1
ATOM 1501 N N . ARG A 1 192 ? -24.136 4.514 17.479 1.00 82.75 192 ARG A N 1
ATOM 1502 C CA . ARG A 1 192 ? -23.227 4.997 18.526 1.00 82.75 192 ARG A CA 1
ATOM 1503 C C . ARG A 1 192 ? -21.815 4.448 18.328 1.00 82.75 192 ARG A C 1
ATOM 1505 O O . ARG A 1 192 ? -20.850 5.202 18.458 1.00 82.75 192 ARG A O 1
ATOM 1512 N N . GLU A 1 193 ? -21.691 3.167 17.997 1.00 82.81 193 GLU A N 1
ATOM 1513 C CA . GLU A 1 193 ? -20.404 2.524 17.720 1.00 82.81 193 GLU A CA 1
ATOM 1514 C C . GLU A 1 193 ? -19.782 3.076 16.434 1.00 82.81 193 GLU A C 1
ATOM 1516 O O . GLU A 1 193 ? -18.605 3.442 16.436 1.00 82.81 193 GLU A O 1
ATOM 1521 N N . LYS A 1 194 ? -20.581 3.258 15.371 1.00 84.81 194 LYS A N 1
ATOM 1522 C CA . LYS A 1 194 ? -20.126 3.890 14.120 1.00 84.81 194 LYS A CA 1
ATOM 1523 C C . LYS A 1 194 ? -19.583 5.299 14.363 1.00 84.81 194 LYS A C 1
ATOM 1525 O O . LYS A 1 194 ? -18.477 5.611 13.925 1.00 84.81 194 LYS A O 1
ATOM 1530 N N . ARG A 1 195 ? -20.281 6.135 15.145 1.00 84.38 195 ARG A N 1
ATOM 1531 C CA . ARG A 1 195 ? -19.792 7.477 15.533 1.00 84.38 195 ARG A CA 1
ATOM 1532 C C . ARG A 1 195 ? -18.503 7.426 16.359 1.00 84.38 195 ARG A C 1
ATOM 1534 O O . ARG A 1 195 ? -17.624 8.264 16.164 1.00 84.38 195 ARG A O 1
ATOM 1541 N N . SER A 1 196 ? -18.365 6.453 17.264 1.00 83.94 196 SER A N 1
ATOM 1542 C CA . SER A 1 196 ? -17.139 6.252 18.054 1.00 83.94 196 SER A CA 1
ATOM 1543 C C . SER A 1 196 ? -15.940 5.917 17.162 1.00 83.94 196 SER A C 1
ATOM 1545 O O . SER A 1 196 ? -14.882 6.545 17.278 1.00 83.94 196 SER A O 1
ATOM 1547 N N . VAL A 1 197 ? -16.115 4.977 16.226 1.00 86.06 197 VAL A N 1
ATOM 1548 C CA . VAL A 1 197 ? -15.087 4.610 15.242 1.00 86.06 197 VAL A CA 1
ATOM 1549 C C . VAL A 1 197 ? -14.745 5.797 14.348 1.00 86.06 197 VAL A C 1
ATOM 1551 O O . VAL A 1 197 ? -13.567 6.136 14.230 1.00 86.06 197 VAL A O 1
ATOM 1554 N N . ALA A 1 198 ? -15.745 6.497 13.808 1.00 85.75 198 ALA A N 1
ATOM 1555 C CA . ALA A 1 198 ? -15.550 7.701 13.004 1.00 85.75 198 ALA A CA 1
ATOM 1556 C C . ALA A 1 198 ? -14.687 8.750 13.730 1.00 85.75 198 ALA A C 1
ATOM 1558 O O . ALA A 1 198 ? -13.678 9.205 13.193 1.00 85.75 198 ALA A O 1
ATOM 1559 N N . ALA A 1 199 ? -15.013 9.071 14.985 1.00 85.56 199 ALA A N 1
ATOM 1560 C CA . ALA A 1 199 ? -14.262 10.045 15.778 1.00 85.56 199 ALA A CA 1
ATOM 1561 C C . ALA A 1 199 ? -12.816 9.605 16.076 1.00 85.56 199 ALA A C 1
ATOM 1563 O O . ALA A 1 199 ? -11.944 10.439 16.335 1.00 85.56 199 ALA A O 1
ATOM 1564 N N . ARG A 1 200 ? -12.541 8.296 16.104 1.00 84.81 200 ARG A N 1
ATOM 1565 C CA . ARG A 1 200 ? -11.186 7.754 16.293 1.00 84.81 200 ARG A CA 1
ATOM 1566 C C . ARG A 1 200 ? -10.379 7.799 15.001 1.00 84.81 200 ARG A C 1
ATOM 1568 O O . ARG A 1 200 ? -9.224 8.214 15.045 1.00 84.81 200 ARG A O 1
ATOM 1575 N N . LEU A 1 201 ? -10.991 7.444 13.872 1.00 87.06 201 LEU A N 1
ATOM 1576 C CA . LEU A 1 201 ? -10.392 7.571 12.539 1.00 87.06 201 LEU A CA 1
ATOM 1577 C C . LEU A 1 201 ? -9.980 9.024 12.256 1.00 87.06 201 LEU A C 1
ATOM 1579 O O . LEU A 1 201 ? -8.876 9.274 11.772 1.00 87.06 201 LEU A O 1
ATOM 1583 N N . GLU A 1 202 ? -10.834 9.981 12.627 1.00 85.62 202 GLU A N 1
ATOM 1584 C CA . GLU A 1 202 ? -10.560 11.416 12.499 1.00 85.62 202 GLU A CA 1
ATOM 1585 C C . GLU A 1 202 ? -9.416 11.874 13.403 1.00 85.62 202 GLU A C 1
ATOM 1587 O O . GLU A 1 202 ? -8.457 12.470 12.922 1.00 85.62 202 GLU A O 1
ATOM 1592 N N . ARG A 1 203 ? -9.456 11.532 14.698 1.00 87.00 203 ARG A N 1
ATOM 1593 C CA . ARG A 1 203 ? -8.380 11.868 15.651 1.00 87.00 203 ARG A CA 1
ATOM 1594 C C . ARG A 1 203 ? -7.019 11.288 15.269 1.00 87.00 203 ARG A C 1
ATOM 1596 O O . ARG A 1 203 ? -5.997 11.775 15.743 1.00 87.00 203 ARG A O 1
ATOM 1603 N N . ARG A 1 204 ? -7.003 10.220 14.473 1.00 84.88 204 ARG A N 1
ATOM 1604 C CA . ARG A 1 204 ? -5.788 9.562 13.981 1.00 84.88 204 ARG A CA 1
ATOM 1605 C C . ARG A 1 204 ? -5.413 9.968 12.564 1.00 84.88 204 ARG A C 1
ATOM 1607 O O . ARG A 1 204 ? -4.458 9.414 12.037 1.00 84.88 204 ARG A O 1
ATOM 1614 N N . ASN A 1 205 ? -6.114 10.934 11.965 1.00 84.88 205 ASN A N 1
ATOM 1615 C CA . ASN A 1 205 ? -5.770 11.474 10.652 1.00 84.88 205 ASN A CA 1
ATOM 1616 C C . ASN A 1 205 ? -5.646 10.381 9.571 1.00 84.88 205 ASN A C 1
ATOM 1618 O O . ASN A 1 205 ? -4.800 10.460 8.686 1.00 84.88 205 ASN A O 1
ATOM 1622 N N . VAL A 1 206 ? -6.489 9.341 9.630 1.00 87.25 206 VAL A N 1
ATOM 1623 C CA . VAL A 1 206 ? -6.368 8.165 8.748 1.00 87.25 206 VAL A CA 1
ATOM 1624 C C . VAL A 1 206 ? -6.459 8.549 7.271 1.00 87.25 206 VAL A C 1
ATOM 1626 O O . VAL A 1 206 ? -5.621 8.140 6.471 1.00 87.25 206 VAL A O 1
ATOM 1629 N N . PHE A 1 207 ? -7.444 9.372 6.904 1.00 88.50 207 PHE A N 1
ATOM 1630 C CA . PHE A 1 207 ? -7.647 9.792 5.516 1.00 88.50 207 PHE A CA 1
ATOM 1631 C C . PHE A 1 207 ? -6.464 10.589 4.970 1.00 88.50 207 PHE A C 1
ATOM 1633 O O . PHE A 1 207 ? -5.975 10.290 3.882 1.00 88.50 207 PHE A O 1
ATOM 1640 N N . SER A 1 208 ? -5.973 11.572 5.727 1.00 88.56 208 SER A N 1
ATOM 1641 C CA . SER A 1 208 ? -4.807 12.350 5.311 1.00 88.56 208 SER A CA 1
ATOM 1642 C C . SER A 1 208 ? -3.542 11.496 5.287 1.00 88.56 208 SER A C 1
ATOM 1644 O O . SER A 1 208 ? -2.730 11.675 4.387 1.00 88.56 208 SER A O 1
ATOM 1646 N N . GLY A 1 209 ? -3.403 10.515 6.185 1.00 88.56 209 GLY A N 1
ATOM 1647 C CA . GLY A 1 209 ? -2.327 9.524 6.147 1.00 88.56 209 GLY A CA 1
ATOM 1648 C C . GLY A 1 209 ? -2.325 8.702 4.855 1.00 88.56 209 GLY A C 1
ATOM 1649 O O . GLY A 1 209 ? -1.289 8.586 4.205 1.00 88.56 209 GLY A O 1
ATOM 1650 N N . ILE A 1 210 ? -3.487 8.198 4.428 1.00 92.88 210 ILE A N 1
ATOM 1651 C CA . ILE A 1 210 ? -3.642 7.447 3.168 1.00 92.88 210 ILE A CA 1
ATOM 1652 C C . ILE A 1 210 ? -3.366 8.345 1.953 1.00 92.88 210 ILE A C 1
ATOM 1654 O O . ILE A 1 210 ? -2.629 7.959 1.047 1.00 92.88 210 ILE A O 1
ATOM 1658 N N . GLN A 1 211 ? -3.908 9.566 1.933 1.00 94.44 211 GLN A N 1
ATOM 1659 C CA . GLN A 1 211 ? -3.656 10.527 0.853 1.00 94.44 211 GLN A CA 1
ATOM 1660 C C . GLN A 1 211 ? -2.172 10.896 0.753 1.00 94.44 211 GLN A C 1
ATOM 1662 O O . GLN A 1 211 ? -1.603 10.894 -0.340 1.00 94.44 211 GLN A O 1
ATOM 1667 N N . GLN A 1 212 ? -1.532 11.187 1.887 1.00 92.38 212 GLN A N 1
ATOM 1668 C CA . GLN A 1 212 ? -0.106 11.486 1.951 1.00 92.38 212 GLN A CA 1
ATOM 1669 C C . GLN A 1 212 ? 0.721 10.282 1.503 1.00 92.38 212 GLN A C 1
ATOM 1671 O O . GLN A 1 212 ? 1.687 10.446 0.764 1.00 92.38 212 GLN A O 1
ATOM 1676 N N . SER A 1 213 ? 0.292 9.072 1.860 1.00 92.56 213 SER A N 1
ATOM 1677 C CA . SER A 1 213 ? 0.949 7.850 1.420 1.00 92.56 213 SER A CA 1
ATOM 1678 C C . SER A 1 213 ? 0.976 7.715 -0.103 1.00 92.56 213 SER A C 1
ATOM 1680 O O . SER A 1 213 ? 2.047 7.548 -0.694 1.00 92.56 213 SER A O 1
ATOM 1682 N N . ILE A 1 214 ? -0.172 7.894 -0.759 1.00 95.69 214 ILE A N 1
ATOM 1683 C CA . ILE A 1 214 ? -0.259 7.858 -2.223 1.00 95.69 214 ILE A CA 1
ATOM 1684 C C . ILE A 1 214 ? 0.570 8.989 -2.842 1.00 95.69 214 ILE A C 1
ATOM 1686 O O . ILE A 1 214 ? 1.256 8.784 -3.843 1.00 95.69 214 ILE A O 1
ATOM 1690 N N . LYS A 1 215 ? 0.534 10.186 -2.246 1.00 94.81 215 LYS A N 1
ATOM 1691 C CA . LYS A 1 215 ? 1.316 11.338 -2.707 1.00 94.81 215 LYS A CA 1
ATOM 1692 C C . LYS A 1 215 ? 2.817 11.056 -2.663 1.00 94.81 215 LYS A C 1
ATOM 1694 O O . LYS A 1 215 ? 3.497 11.356 -3.639 1.00 94.81 215 LYS A O 1
ATOM 1699 N N . ASP A 1 216 ? 3.323 10.470 -1.585 1.00 91.56 216 ASP A N 1
ATOM 1700 C CA . ASP A 1 216 ? 4.748 10.162 -1.441 1.00 91.56 216 ASP A CA 1
ATOM 1701 C C . ASP A 1 216 ? 5.192 9.067 -2.406 1.00 91.56 216 ASP A C 1
ATOM 1703 O O . ASP A 1 216 ? 6.233 9.207 -3.044 1.00 91.56 216 ASP A O 1
ATOM 1707 N N . ASN A 1 217 ? 4.368 8.032 -2.597 1.00 94.12 217 ASN A N 1
ATOM 1708 C CA . ASN A 1 217 ? 4.610 7.012 -3.616 1.00 94.12 217 ASN A CA 1
ATOM 1709 C C . ASN A 1 217 ? 4.662 7.623 -5.026 1.00 94.12 217 ASN A C 1
ATOM 1711 O O . ASN A 1 217 ? 5.551 7.313 -5.811 1.00 94.12 217 ASN A O 1
ATOM 1715 N N . VAL A 1 218 ? 3.765 8.559 -5.346 1.00 92.88 218 VAL A N 1
ATOM 1716 C CA . VAL A 1 218 ? 3.809 9.300 -6.616 1.00 92.88 218 VAL A CA 1
ATOM 1717 C C . VAL A 1 218 ? 5.070 10.164 -6.732 1.00 92.88 218 VAL A C 1
ATOM 1719 O O . VAL A 1 218 ? 5.704 10.181 -7.785 1.00 92.88 218 VAL A O 1
ATOM 1722 N N . GLN A 1 219 ? 5.457 10.864 -5.666 1.00 89.88 219 GLN A N 1
ATOM 1723 C CA . GLN A 1 219 ? 6.665 11.691 -5.658 1.00 89.88 219 GLN A CA 1
ATOM 1724 C C . GLN A 1 219 ? 7.946 10.865 -5.801 1.00 89.88 219 GLN A C 1
ATOM 1726 O O . GLN A 1 219 ? 8.896 11.332 -6.428 1.00 89.88 219 GLN A O 1
ATOM 1731 N N . PHE A 1 220 ? 7.970 9.652 -5.249 1.00 89.81 220 PHE A N 1
ATOM 1732 C CA . PHE A 1 220 ? 9.061 8.701 -5.429 1.00 89.81 220 PHE A CA 1
ATOM 1733 C C . PHE A 1 220 ? 9.254 8.350 -6.911 1.00 89.81 220 PHE A C 1
ATOM 1735 O O . PHE A 1 220 ? 10.380 8.390 -7.409 1.00 89.81 220 PHE A O 1
ATOM 1742 N N . LEU A 1 221 ? 8.165 8.106 -7.649 1.00 89.12 221 LEU A N 1
ATOM 1743 C CA . LEU A 1 221 ? 8.227 7.830 -9.092 1.00 89.12 221 LEU A CA 1
ATOM 1744 C C . LEU A 1 221 ? 8.764 9.007 -9.904 1.00 89.12 221 LEU A C 1
ATOM 1746 O O . LEU A 1 221 ? 9.514 8.810 -10.852 1.00 89.12 221 LEU A O 1
ATOM 1750 N N . ASP A 1 222 ? 8.389 10.236 -9.545 1.00 82.62 222 ASP A N 1
ATOM 1751 C CA . ASP A 1 222 ? 8.845 11.431 -10.267 1.00 82.62 222 ASP A CA 1
ATOM 1752 C C . ASP A 1 222 ? 10.350 11.692 -10.062 1.00 82.62 222 ASP A C 1
ATOM 1754 O O . ASP A 1 222 ? 11.020 12.329 -10.883 1.00 82.62 222 ASP A O 1
ATOM 1758 N N . ALA A 1 223 ? 10.902 11.207 -8.953 1.00 77.25 223 ALA A N 1
ATOM 1759 C CA . ALA A 1 223 ? 12.266 11.497 -8.558 1.00 77.25 223 ALA A CA 1
ATOM 1760 C C . ALA A 1 223 ? 13.255 10.344 -8.830 1.00 77.25 223 ALA A C 1
ATOM 1762 O O . ALA A 1 223 ? 14.455 10.582 -8.726 1.00 77.25 223 ALA A O 1
ATOM 1763 N N . THR A 1 224 ? 12.801 9.169 -9.278 1.00 74.50 224 THR A N 1
ATOM 1764 C CA . THR A 1 224 ? 13.658 8.006 -9.579 1.00 74.50 224 THR A CA 1
ATOM 1765 C C . THR A 1 224 ? 13.803 7.723 -11.077 1.00 74.50 224 THR A C 1
ATOM 1767 O O . THR A 1 224 ? 12.902 7.990 -11.870 1.00 74.50 224 THR A O 1
ATOM 1770 N N . GLU A 1 225 ? 14.953 7.168 -11.466 1.00 73.12 225 GLU A N 1
ATOM 1771 C CA . GLU A 1 225 ? 15.136 6.475 -12.745 1.00 73.12 225 GLU A CA 1
ATOM 1772 C C . GLU A 1 225 ? 15.110 4.976 -12.453 1.00 73.12 225 GLU A C 1
ATOM 1774 O O . GLU A 1 225 ? 15.939 4.476 -11.697 1.00 73.12 225 GLU A O 1
ATOM 1779 N N . LEU A 1 226 ? 14.109 4.274 -12.978 1.00 74.62 226 LEU A N 1
ATOM 1780 C CA . LEU A 1 226 ? 13.817 2.892 -12.604 1.00 74.62 226 LEU A CA 1
ATOM 1781 C C . LEU A 1 226 ? 13.991 1.958 -13.793 1.00 74.62 226 LEU A C 1
ATOM 1783 O O . LEU A 1 226 ? 13.603 2.300 -14.908 1.00 74.62 226 LEU A O 1
ATOM 1787 N N . THR A 1 227 ? 14.517 0.762 -13.544 1.00 73.38 227 THR A N 1
ATOM 1788 C CA . THR A 1 227 ? 14.593 -0.302 -14.553 1.00 73.38 227 THR A CA 1
ATOM 1789 C C . THR A 1 227 ? 13.223 -0.954 -14.779 1.00 73.38 227 THR A C 1
ATOM 1791 O O . THR A 1 227 ? 12.313 -0.801 -13.957 1.00 73.38 227 THR A O 1
ATOM 1794 N N . GLY A 1 228 ? 13.066 -1.722 -15.865 1.00 71.75 228 GLY A N 1
ATOM 1795 C CA . GLY A 1 228 ? 11.833 -2.477 -16.135 1.00 71.75 228 GLY A CA 1
ATOM 1796 C C . GLY A 1 228 ? 11.420 -3.361 -14.950 1.00 71.75 228 GLY A C 1
ATOM 1797 O O . GLY A 1 228 ? 10.273 -3.313 -14.500 1.00 71.75 228 GLY A O 1
ATOM 1798 N N . ASN A 1 229 ? 12.388 -4.058 -14.348 1.00 76.56 229 ASN A N 1
ATOM 1799 C CA . ASN A 1 229 ? 12.178 -4.902 -13.170 1.00 76.56 229 ASN A CA 1
ATOM 1800 C C . ASN A 1 229 ? 11.737 -4.118 -11.920 1.00 76.56 229 ASN A C 1
ATOM 1802 O O . ASN A 1 229 ? 10.900 -4.602 -11.151 1.00 76.56 229 ASN A O 1
ATOM 1806 N N . ASP A 1 230 ? 12.261 -2.910 -11.695 1.00 80.88 230 ASP A N 1
ATOM 1807 C CA . ASP A 1 230 ? 11.837 -2.076 -10.563 1.00 80.88 230 ASP A CA 1
ATOM 1808 C C . ASP A 1 230 ? 10.405 -1.568 -10.728 1.00 80.88 230 ASP A C 1
ATOM 1810 O O . ASP A 1 230 ? 9.638 -1.554 -9.763 1.00 80.88 230 ASP A O 1
ATOM 1814 N N . ILE A 1 231 ? 10.017 -1.202 -11.950 1.00 82.75 231 ILE A N 1
ATOM 1815 C CA . ILE A 1 231 ? 8.669 -0.704 -12.237 1.00 82.75 231 ILE A CA 1
ATOM 1816 C C . ILE A 1 231 ? 7.622 -1.808 -12.030 1.00 82.75 231 ILE A C 1
ATOM 1818 O O . ILE A 1 231 ? 6.545 -1.526 -11.504 1.00 82.75 231 ILE A O 1
ATOM 1822 N N . VAL A 1 232 ? 7.938 -3.070 -12.349 1.00 81.69 232 VAL A N 1
ATOM 1823 C CA . VAL A 1 232 ? 7.055 -4.216 -12.048 1.00 81.69 232 VAL A CA 1
ATOM 1824 C C . VAL A 1 232 ? 6.823 -4.367 -10.555 1.00 81.69 232 VAL A C 1
ATOM 1826 O O . VAL A 1 232 ? 5.678 -4.508 -10.131 1.00 81.69 232 VAL A O 1
ATOM 1829 N N . LYS A 1 233 ? 7.892 -4.313 -9.752 1.00 86.31 233 LYS A N 1
ATOM 1830 C CA . LYS A 1 233 ? 7.784 -4.424 -8.291 1.00 86.31 233 LYS A CA 1
ATOM 1831 C C . LYS A 1 233 ? 6.899 -3.317 -7.723 1.00 86.31 233 LYS A C 1
ATOM 1833 O O . LYS A 1 233 ? 6.049 -3.588 -6.883 1.00 86.31 233 LYS A O 1
ATOM 1838 N N . LEU A 1 234 ? 7.038 -2.092 -8.229 1.00 89.06 234 LEU A N 1
ATOM 1839 C CA . LEU A 1 234 ? 6.177 -0.973 -7.837 1.00 89.06 234 LEU A CA 1
ATOM 1840 C C . LEU A 1 234 ? 4.731 -1.142 -8.322 1.00 89.06 234 LEU A C 1
ATOM 1842 O O . LEU A 1 234 ? 3.803 -0.702 -7.647 1.00 89.06 234 LEU A O 1
ATOM 1846 N N . GLY A 1 235 ? 4.521 -1.800 -9.463 1.00 89.44 235 GLY A N 1
ATOM 1847 C CA . GLY A 1 235 ? 3.198 -2.216 -9.926 1.00 89.44 235 GLY A CA 1
ATOM 1848 C C . GLY A 1 235 ? 2.537 -3.229 -8.986 1.00 89.44 235 GLY A C 1
ATOM 1849 O O . GLY A 1 235 ? 1.358 -3.084 -8.664 1.00 89.44 235 GLY A O 1
ATOM 1850 N N . ASP A 1 236 ? 3.295 -4.210 -8.493 1.00 89.81 236 ASP A N 1
ATOM 1851 C CA . ASP A 1 236 ? 2.812 -5.179 -7.502 1.00 89.81 236 ASP A CA 1
ATOM 1852 C C . ASP A 1 236 ? 2.497 -4.493 -6.155 1.00 89.81 236 ASP A C 1
ATOM 1854 O O . ASP A 1 236 ? 1.469 -4.775 -5.536 1.00 89.81 236 ASP A O 1
ATOM 1858 N N . GLU A 1 237 ? 3.333 -3.543 -5.720 1.00 91.88 237 GLU A N 1
ATOM 1859 C CA . GLU A 1 237 ? 3.097 -2.732 -4.514 1.00 91.88 237 GLU A CA 1
ATOM 1860 C C . GLU A 1 237 ? 1.847 -1.849 -4.649 1.00 91.88 237 GLU A C 1
ATOM 1862 O O . GLU A 1 237 ? 1.018 -1.809 -3.735 1.00 91.88 237 GLU A O 1
ATOM 1867 N N . HIS A 1 238 ? 1.644 -1.216 -5.811 1.00 94.25 238 HIS A N 1
ATOM 1868 C CA . HIS A 1 238 ? 0.406 -0.499 -6.134 1.00 94.25 238 HIS A CA 1
ATOM 1869 C C . HIS A 1 238 ? -0.809 -1.425 -6.053 1.00 94.25 238 HIS A C 1
ATOM 1871 O O . HIS A 1 238 ? -1.785 -1.099 -5.378 1.00 94.25 238 HIS A O 1
ATOM 1877 N N . ALA A 1 239 ? -0.755 -2.600 -6.682 1.00 92.94 239 ALA A N 1
ATOM 1878 C CA . ALA A 1 239 ? -1.859 -3.555 -6.665 1.00 92.94 239 ALA A CA 1
ATOM 1879 C C . ALA A 1 239 ? -2.196 -4.024 -5.238 1.00 92.94 239 ALA A C 1
ATOM 1881 O O . ALA A 1 239 ? -3.373 -4.087 -4.867 1.00 92.94 239 ALA A O 1
ATOM 1882 N N . ALA A 1 240 ? -1.177 -4.289 -4.414 1.00 93.25 240 ALA A N 1
ATOM 1883 C CA . ALA A 1 240 ? -1.349 -4.637 -3.007 1.00 93.25 240 ALA A CA 1
ATOM 1884 C C . ALA A 1 240 ? -2.024 -3.501 -2.219 1.00 93.25 240 ALA A C 1
ATOM 1886 O O . ALA A 1 240 ? -2.976 -3.751 -1.473 1.00 93.25 240 ALA A O 1
ATOM 1887 N N . PHE A 1 241 ? -1.593 -2.254 -2.431 1.00 95.19 241 PHE A N 1
ATOM 1888 C CA . PHE A 1 241 ? -2.220 -1.075 -1.835 1.00 95.19 241 PHE A CA 1
ATOM 1889 C C . PHE A 1 241 ? -3.697 -0.958 -2.237 1.00 95.19 241 PHE A C 1
ATOM 1891 O O . PHE A 1 241 ? -4.563 -0.799 -1.378 1.00 95.19 241 PHE A O 1
ATOM 1898 N N . VAL A 1 242 ? -4.010 -1.101 -3.531 1.00 95.12 242 VAL A N 1
ATOM 1899 C CA . VAL A 1 242 ? -5.391 -1.052 -4.046 1.00 95.12 242 VAL A CA 1
ATOM 1900 C C . VAL A 1 242 ? -6.259 -2.142 -3.433 1.00 95.12 242 VAL A C 1
ATOM 1902 O O . VAL A 1 242 ? -7.410 -1.883 -3.083 1.00 95.12 242 VAL A O 1
ATOM 1905 N N . SER A 1 243 ? -5.727 -3.354 -3.281 1.00 94.31 243 SER A N 1
ATOM 1906 C CA . SER A 1 243 ? -6.457 -4.459 -2.660 1.00 94.31 243 SER A CA 1
ATOM 1907 C C . SER A 1 243 ? -6.848 -4.132 -1.217 1.00 94.31 243 SER A C 1
ATOM 1909 O O . SER A 1 243 ? -8.011 -4.292 -0.841 1.00 94.31 243 SER A O 1
ATOM 1911 N N . LYS A 1 244 ? -5.901 -3.617 -0.420 1.00 92.62 244 LYS A N 1
ATOM 1912 C CA . LYS A 1 244 ? -6.164 -3.184 0.962 1.00 92.62 244 LYS A CA 1
ATOM 1913 C C . LYS A 1 244 ? -7.160 -2.026 1.003 1.00 92.62 244 LYS A C 1
ATOM 1915 O O . LYS A 1 244 ? -8.111 -2.057 1.785 1.00 92.62 244 LYS A O 1
ATOM 1920 N N . TRP A 1 245 ? -6.997 -1.051 0.108 1.00 94.44 245 TRP A N 1
ATOM 1921 C CA . TRP A 1 245 ? -7.900 0.089 -0.005 1.00 94.44 245 TRP A CA 1
ATOM 1922 C C . TRP A 1 245 ? -9.331 -0.316 -0.354 1.00 94.44 245 TRP A C 1
ATOM 1924 O O . TRP A 1 245 ? -10.249 0.189 0.269 1.00 94.44 245 TRP A O 1
ATOM 1934 N N . ARG A 1 246 ? -9.565 -1.246 -1.285 1.00 91.31 246 ARG A N 1
ATOM 1935 C CA . ARG A 1 246 ? -10.934 -1.667 -1.642 1.00 91.31 246 ARG A CA 1
ATOM 1936 C C . ARG A 1 246 ? -11.687 -2.272 -0.461 1.00 91.31 246 ARG A C 1
ATOM 1938 O O . ARG A 1 246 ? -12.851 -1.943 -0.240 1.00 91.31 246 ARG A O 1
ATOM 1945 N N . GLY A 1 247 ? -11.022 -3.143 0.300 1.00 87.31 247 GLY A N 1
ATOM 1946 C CA . GLY A 1 247 ? -11.612 -3.744 1.495 1.00 87.31 247 GLY A CA 1
ATOM 1947 C C . GLY A 1 247 ? -11.904 -2.697 2.568 1.00 87.31 247 GLY A C 1
ATOM 1948 O O . GLY A 1 247 ? -12.991 -2.677 3.146 1.00 87.31 247 GLY A O 1
ATOM 1949 N N . LEU A 1 248 ? -10.951 -1.794 2.801 1.00 87.25 248 LEU A N 1
ATOM 1950 C CA . LEU A 1 248 ? -11.091 -0.757 3.811 1.00 87.25 248 LEU A CA 1
ATOM 1951 C C . LEU A 1 248 ? -12.090 0.340 3.416 1.00 87.25 248 LEU A C 1
ATOM 1953 O O . LEU A 1 248 ? -12.916 0.740 4.228 1.00 87.25 248 LEU A O 1
ATOM 1957 N N . GLY A 1 249 ? -12.028 0.825 2.182 1.00 87.62 249 GLY A N 1
ATOM 1958 C CA . GLY A 1 249 ? -12.866 1.895 1.650 1.00 87.62 249 GLY A CA 1
ATOM 1959 C C . GLY A 1 249 ? -14.350 1.567 1.771 1.00 87.62 249 GLY A C 1
ATOM 1960 O O . GLY A 1 249 ? -15.130 2.440 2.141 1.00 87.62 249 GLY A O 1
ATOM 1961 N N . LYS A 1 250 ? -14.725 0.292 1.586 1.00 85.88 250 LYS A N 1
ATOM 1962 C CA . LYS A 1 250 ? -16.084 -0.190 1.862 1.00 85.88 250 LYS A CA 1
ATOM 1963 C C . LYS A 1 250 ? -16.456 -0.037 3.342 1.00 85.88 250 LYS A C 1
ATOM 1965 O O . LYS A 1 250 ? -17.449 0.611 3.647 1.00 85.88 250 LYS A O 1
ATOM 1970 N N . LYS A 1 251 ? -15.625 -0.552 4.259 1.00 85.75 251 LYS A N 1
ATOM 1971 C CA . LYS A 1 251 ? -15.849 -0.418 5.713 1.00 85.75 251 LYS A CA 1
ATOM 1972 C C . LYS A 1 251 ? -15.970 1.049 6.135 1.00 85.75 251 LYS A C 1
ATOM 1974 O O . LYS A 1 251 ? -16.824 1.393 6.942 1.00 85.75 251 LYS A O 1
ATOM 1979 N N . LEU A 1 252 ? -15.121 1.920 5.588 1.00 86.25 252 LEU A N 1
ATOM 1980 C CA . LEU A 1 252 ? -15.174 3.357 5.850 1.00 86.25 252 LEU A CA 1
ATOM 1981 C C . LEU A 1 252 ? -16.487 3.959 5.337 1.00 86.25 252 LEU A C 1
ATOM 1983 O O . LEU A 1 252 ? -17.139 4.685 6.081 1.00 86.25 252 LEU A O 1
ATOM 1987 N N . ALA A 1 253 ? -16.915 3.632 4.117 1.00 84.19 253 ALA A N 1
ATOM 1988 C CA . ALA A 1 253 ? -18.199 4.090 3.589 1.00 84.19 253 ALA A CA 1
ATOM 1989 C C . ALA A 1 253 ? -19.369 3.690 4.505 1.00 84.19 253 ALA A C 1
ATOM 1991 O O . ALA A 1 253 ? -20.213 4.531 4.811 1.00 84.19 253 ALA A O 1
ATOM 1992 N N . ASP A 1 254 ? -19.362 2.457 5.018 1.00 81.69 254 ASP A N 1
ATOM 1993 C CA . ASP A 1 254 ? -20.403 1.937 5.912 1.00 81.69 254 ASP A CA 1
ATOM 1994 C C . ASP A 1 254 ? -20.426 2.651 7.280 1.00 81.69 254 ASP A C 1
ATOM 1996 O O . ASP A 1 254 ? -21.502 2.923 7.822 1.00 81.69 254 ASP A O 1
ATOM 2000 N N . VAL A 1 255 ? -19.258 3.021 7.829 1.00 84.38 255 VAL A N 1
ATOM 2001 C CA . VAL A 1 255 ? -19.160 3.851 9.050 1.00 84.38 255 VAL A CA 1
ATOM 2002 C C . VAL A 1 255 ? -19.747 5.246 8.825 1.00 84.38 255 VAL A C 1
ATOM 2004 O O . VAL A 1 255 ? -20.395 5.796 9.716 1.00 84.38 255 VAL A O 1
ATOM 2007 N N . TYR A 1 256 ? -19.526 5.829 7.645 1.00 79.06 256 TYR A N 1
ATOM 2008 C CA . TYR A 1 256 ? -19.908 7.210 7.342 1.00 79.06 256 TYR A CA 1
ATOM 2009 C C . TYR A 1 256 ? -21.277 7.359 6.658 1.00 79.06 256 TYR A C 1
ATOM 2011 O O . TYR A 1 256 ? -21.719 8.491 6.453 1.00 79.06 256 TYR A O 1
ATOM 2019 N N . ALA A 1 257 ? -21.988 6.262 6.374 1.00 65.44 257 ALA A N 1
ATOM 2020 C CA . ALA A 1 257 ? -23.267 6.257 5.654 1.00 65.44 257 ALA A CA 1
ATOM 2021 C C . ALA A 1 257 ? -24.356 7.164 6.274 1.00 65.44 257 ALA A C 1
ATOM 2023 O O . ALA A 1 257 ? -25.202 7.686 5.551 1.00 65.44 257 ALA A O 1
ATOM 2024 N N . GLY A 1 258 ? -24.320 7.402 7.592 1.00 56.22 258 GLY A N 1
ATOM 2025 C CA . GLY A 1 258 ? -25.276 8.262 8.309 1.00 56.22 258 GLY A CA 1
ATOM 2026 C C . GLY A 1 258 ? -24.904 9.751 8.400 1.00 56.22 258 GLY A C 1
ATOM 2027 O O . GLY A 1 258 ? -25.711 10.551 8.867 1.00 56.22 258 GLY A O 1
ATOM 2028 N N . THR A 1 259 ? -23.697 10.148 7.977 1.00 55.31 259 THR A N 1
ATOM 2029 C CA . THR A 1 259 ? -23.161 11.514 8.143 1.00 55.31 259 THR A CA 1
ATOM 2030 C C . THR A 1 259 ? -22.351 11.964 6.918 1.00 55.31 259 THR A C 1
ATOM 2032 O O . THR A 1 259 ? -21.127 11.899 6.904 1.00 55.31 259 THR A O 1
ATOM 2035 N N . ALA A 1 260 ? -23.059 12.532 5.939 1.00 56.44 260 ALA A N 1
ATOM 2036 C CA . ALA A 1 260 ? -22.596 13.572 5.009 1.00 56.44 260 ALA A CA 1
ATOM 2037 C C . ALA A 1 260 ? -21.633 13.236 3.838 1.00 56.44 260 ALA A C 1
ATOM 2039 O O . ALA A 1 260 ? -20.630 12.529 3.931 1.00 56.44 260 ALA A O 1
ATOM 2040 N N . SER A 1 261 ? -21.911 13.927 2.726 1.00 62.31 261 SER A N 1
ATOM 2041 C CA . SER A 1 261 ? -21.239 13.925 1.416 1.00 62.31 261 SER A CA 1
ATOM 2042 C C . SER A 1 261 ? -19.725 14.171 1.428 1.00 62.31 261 SER A C 1
ATOM 2044 O O . SER A 1 261 ? -19.027 13.716 0.523 1.00 62.31 261 SER A O 1
ATOM 2046 N N . LYS A 1 262 ? -19.190 14.867 2.442 1.00 73.44 262 LYS A N 1
ATOM 2047 C CA . LYS A 1 262 ? -17.760 15.210 2.519 1.00 73.44 262 LYS A CA 1
ATOM 2048 C C . LYS A 1 262 ? -16.869 13.968 2.622 1.00 73.44 262 LYS A C 1
ATOM 2050 O O . LYS A 1 262 ? -15.826 13.918 1.978 1.00 73.44 262 LYS A O 1
ATOM 2055 N N . ARG A 1 263 ? -17.281 12.949 3.382 1.00 78.31 263 ARG A N 1
ATOM 2056 C CA . ARG A 1 263 ? -16.494 11.712 3.535 1.00 78.31 263 ARG A CA 1
ATOM 2057 C C . ARG A 1 263 ? -16.584 10.823 2.299 1.00 78.31 263 ARG A C 1
ATOM 2059 O O . ARG A 1 263 ? -15.574 10.265 1.886 1.00 78.31 263 ARG A O 1
ATOM 2066 N N . ALA A 1 264 ? -17.736 10.795 1.631 1.00 77.44 264 ALA A N 1
ATOM 2067 C CA . ALA A 1 264 ? -17.855 10.182 0.308 1.00 77.44 264 ALA A CA 1
ATOM 2068 C C . ALA A 1 264 ? -16.928 10.861 -0.724 1.00 77.44 264 ALA A C 1
ATOM 2070 O O . ALA A 1 264 ? -16.265 10.180 -1.503 1.00 77.44 264 ALA A O 1
ATOM 2071 N N . ALA A 1 265 ? -16.811 12.194 -0.684 1.00 83.75 265 ALA A N 1
ATOM 2072 C CA . ALA A 1 265 ? -15.892 12.934 -1.549 1.00 83.75 265 ALA A CA 1
ATOM 2073 C C . ALA A 1 265 ? -14.409 12.625 -1.256 1.00 83.75 265 ALA A C 1
ATOM 2075 O O . ALA A 1 265 ? -13.604 12.536 -2.183 1.00 83.75 265 ALA A O 1
ATOM 2076 N N . GLU A 1 266 ? -14.029 12.422 0.008 1.00 86.12 266 GLU A N 1
ATOM 2077 C CA . GLU A 1 266 ? -12.665 12.014 0.374 1.00 86.12 266 GLU A CA 1
ATOM 2078 C C . GLU A 1 266 ? -12.326 10.597 -0.109 1.00 86.12 266 GLU A C 1
ATOM 2080 O O . GLU A 1 266 ? -11.227 10.388 -0.628 1.00 86.12 266 GLU A O 1
ATOM 2085 N N . LEU A 1 267 ? -13.268 9.650 -0.009 1.00 88.75 267 LEU A N 1
ATOM 2086 C CA . LEU A 1 267 ? -13.114 8.301 -0.570 1.00 88.75 267 LEU A CA 1
ATOM 2087 C C . LEU A 1 267 ? -12.888 8.361 -2.090 1.00 88.75 267 LEU A C 1
ATOM 2089 O O . LEU A 1 267 ? -11.892 7.836 -2.586 1.00 88.75 267 LEU A O 1
ATOM 2093 N N . ALA A 1 268 ? -13.736 9.103 -2.809 1.00 89.69 268 ALA A N 1
ATOM 2094 C CA . ALA A 1 268 ? -13.598 9.300 -4.254 1.00 89.69 268 ALA A CA 1
ATOM 2095 C C . ALA A 1 268 ? -12.290 10.021 -4.639 1.00 89.69 268 ALA A C 1
ATOM 2097 O O . ALA A 1 268 ? -11.684 9.749 -5.682 1.00 89.69 268 ALA A O 1
ATOM 2098 N N . THR A 1 269 ? -11.818 10.936 -3.786 1.00 93.12 269 THR A N 1
ATOM 2099 C CA . THR A 1 269 ? -10.521 11.602 -3.966 1.00 93.12 269 THR A CA 1
ATOM 2100 C C . THR A 1 269 ? -9.382 10.591 -3.887 1.00 93.12 269 THR A C 1
ATOM 2102 O O . THR A 1 269 ? -8.494 10.612 -4.739 1.00 93.12 269 THR A O 1
ATOM 2105 N N . ILE A 1 270 ? -9.415 9.675 -2.916 1.00 94.62 270 ILE A N 1
ATOM 2106 C CA . ILE A 1 270 ? -8.408 8.617 -2.781 1.00 94.62 270 ILE A CA 1
ATOM 2107 C C . ILE A 1 270 ? -8.429 7.689 -4.004 1.00 94.62 270 ILE A C 1
ATOM 2109 O O . ILE A 1 270 ? -7.368 7.437 -4.577 1.00 94.62 270 ILE A O 1
ATOM 2113 N N . ASP A 1 271 ? -9.604 7.274 -4.485 1.00 94.94 271 ASP A N 1
ATOM 2114 C CA . ASP A 1 271 ? -9.729 6.470 -5.714 1.00 94.94 271 ASP A CA 1
ATOM 2115 C C . ASP A 1 271 ? -9.123 7.179 -6.936 1.00 94.94 271 ASP A C 1
ATOM 2117 O O . ASP A 1 271 ? -8.412 6.580 -7.756 1.00 94.94 271 ASP A O 1
ATOM 2121 N N . THR A 1 272 ? -9.342 8.491 -7.033 1.00 96.19 272 THR A N 1
ATOM 2122 C CA . THR A 1 272 ? -8.748 9.330 -8.078 1.00 96.19 272 THR A CA 1
ATOM 2123 C C . THR A 1 272 ? -7.224 9.381 -7.947 1.00 96.19 272 THR A C 1
ATOM 2125 O O . THR A 1 272 ? -6.513 9.252 -8.946 1.00 96.19 272 THR A O 1
ATOM 2128 N N . MET A 1 273 ? -6.690 9.541 -6.733 1.00 97.00 273 MET A N 1
ATOM 2129 C CA . MET A 1 273 ? -5.245 9.559 -6.478 1.00 97.00 273 MET A CA 1
ATOM 2130 C C . MET A 1 273 ? -4.589 8.213 -6.809 1.00 97.00 273 MET A C 1
ATOM 2132 O O . MET A 1 273 ? -3.546 8.191 -7.461 1.00 97.00 273 MET A O 1
ATOM 2136 N N . ILE A 1 274 ? -5.224 7.099 -6.443 1.00 96.62 274 ILE A N 1
ATOM 2137 C CA . ILE A 1 274 ? -4.790 5.737 -6.788 1.00 96.62 274 ILE A CA 1
ATOM 2138 C C . ILE A 1 274 ? -4.735 5.545 -8.307 1.00 96.62 274 ILE A C 1
ATOM 2140 O O . ILE A 1 274 ? -3.779 4.971 -8.836 1.00 96.62 274 ILE A O 1
ATOM 2144 N N . SER A 1 275 ? -5.748 6.039 -9.019 1.00 95.88 275 SER A N 1
ATOM 2145 C CA . SER A 1 275 ? -5.813 5.958 -10.482 1.00 95.88 275 SER A CA 1
ATOM 2146 C C . SER A 1 275 ? -4.717 6.800 -11.141 1.00 95.88 275 SER A C 1
ATOM 2148 O O . SER A 1 275 ? -4.069 6.352 -12.088 1.00 95.88 275 SER A O 1
ATOM 2150 N N . ARG A 1 276 ? -4.438 7.996 -10.601 1.00 95.56 276 ARG A N 1
ATOM 2151 C CA . ARG A 1 276 ? -3.309 8.834 -11.039 1.00 95.56 276 ARG A CA 1
ATOM 2152 C C . ARG A 1 276 ? -1.964 8.162 -10.784 1.00 95.56 276 ARG A C 1
ATOM 2154 O O . ARG A 1 276 ? -1.095 8.231 -11.648 1.00 95.56 276 ARG A O 1
ATOM 2161 N N . TRP A 1 277 ? -1.799 7.494 -9.643 1.00 95.50 277 TRP A N 1
ATOM 2162 C CA . TRP A 1 277 ? -0.592 6.725 -9.343 1.00 95.50 277 TRP A CA 1
ATOM 2163 C C . TRP A 1 277 ? -0.381 5.605 -10.373 1.00 95.50 277 TRP A C 1
ATOM 2165 O O . TRP A 1 277 ? 0.696 5.523 -10.963 1.00 95.50 277 TRP A O 1
ATOM 2175 N N . LYS A 1 278 ? -1.432 4.840 -10.705 1.00 93.75 278 LYS A N 1
ATOM 2176 C CA . LYS A 1 278 ? -1.383 3.824 -11.771 1.00 93.75 278 LYS A CA 1
ATOM 2177 C C . LYS A 1 278 ? -0.975 4.415 -13.125 1.00 93.75 278 LYS A C 1
ATOM 2179 O O . LYS A 1 278 ? -0.116 3.865 -13.807 1.00 93.75 278 LYS A O 1
ATOM 2184 N N . SER A 1 279 ? -1.586 5.535 -13.511 1.00 91.81 279 SER A N 1
ATOM 2185 C CA . SER A 1 279 ? -1.283 6.216 -14.777 1.00 91.81 279 SER A CA 1
ATOM 2186 C C . SER A 1 279 ? 0.175 6.685 -14.835 1.00 91.81 279 SER A C 1
ATOM 2188 O O . SER A 1 279 ? 0.860 6.449 -15.829 1.00 91.81 279 SER A O 1
ATOM 2190 N N . LYS A 1 280 ? 0.697 7.259 -13.742 1.00 91.31 280 LYS A N 1
ATOM 2191 C CA . LYS A 1 280 ? 2.112 7.647 -13.641 1.00 91.31 280 LYS A CA 1
ATOM 2192 C C . LYS A 1 280 ? 3.062 6.456 -13.742 1.00 91.31 280 LYS A C 1
ATOM 2194 O O . LYS A 1 280 ? 4.055 6.572 -14.453 1.00 91.31 280 LYS A O 1
ATOM 2199 N N . LEU A 1 281 ? 2.754 5.331 -13.089 1.00 91.12 281 LEU A N 1
ATOM 2200 C CA . LEU A 1 281 ? 3.532 4.091 -13.221 1.00 91.12 281 LEU A CA 1
ATOM 2201 C C . LEU A 1 281 ? 3.593 3.624 -14.679 1.00 91.12 281 LEU A C 1
ATOM 2203 O O . LEU A 1 281 ? 4.681 3.390 -15.198 1.00 91.12 281 LEU A O 1
ATOM 2207 N N . GLY A 1 282 ? 2.443 3.559 -15.357 1.00 89.38 282 GLY A N 1
ATOM 2208 C CA . GLY A 1 282 ? 2.378 3.172 -16.768 1.00 89.38 282 GLY A CA 1
ATOM 2209 C C . GLY A 1 282 ? 3.155 4.129 -17.674 1.00 89.38 282 GLY A C 1
ATOM 2210 O O . GLY A 1 282 ? 3.964 3.698 -18.487 1.00 89.38 282 GLY A O 1
ATOM 2211 N N . GLY A 1 283 ? 2.977 5.440 -17.498 1.00 89.56 283 GLY A N 1
ATOM 2212 C CA . GLY A 1 283 ? 3.710 6.440 -18.276 1.00 89.56 283 GLY A CA 1
ATOM 2213 C C . GLY A 1 283 ? 5.223 6.404 -18.038 1.00 89.56 283 GLY A C 1
ATOM 2214 O O . GLY A 1 283 ? 5.991 6.624 -18.971 1.00 89.56 283 GLY A O 1
ATOM 2215 N N . LEU A 1 284 ? 5.664 6.120 -16.808 1.00 88.75 284 LEU A N 1
ATOM 2216 C CA . LEU A 1 284 ? 7.081 5.942 -16.490 1.00 88.75 284 LEU A CA 1
ATOM 2217 C C . LEU A 1 284 ? 7.647 4.686 -17.159 1.00 88.75 284 LEU A C 1
ATOM 2219 O O . LEU A 1 284 ? 8.718 4.770 -17.749 1.00 88.75 284 LEU A O 1
ATOM 2223 N N . TYR A 1 285 ? 6.911 3.571 -17.129 1.00 89.12 285 TYR A N 1
ATOM 2224 C CA . TYR A 1 285 ? 7.306 2.320 -17.780 1.00 89.12 285 TYR A CA 1
ATOM 2225 C C . TYR A 1 285 ? 7.664 2.532 -19.252 1.00 89.12 285 TYR A C 1
ATOM 2227 O O . TYR A 1 285 ? 8.796 2.279 -19.667 1.00 89.12 285 TYR A O 1
ATOM 2235 N N . TRP A 1 286 ? 6.724 3.077 -20.028 1.00 91.31 286 TRP A N 1
ATOM 2236 C CA . TRP A 1 286 ? 6.926 3.266 -21.463 1.00 91.31 286 TRP A CA 1
ATOM 2237 C C . TRP A 1 286 ? 7.988 4.317 -21.758 1.00 91.31 286 TRP A C 1
ATOM 2239 O O . TRP A 1 286 ? 8.800 4.128 -22.657 1.00 91.31 286 TRP A O 1
ATOM 2249 N N . ARG A 1 287 ? 8.053 5.404 -20.981 1.00 91.31 287 ARG A N 1
ATOM 2250 C CA . ARG A 1 287 ? 9.101 6.420 -21.149 1.00 91.31 287 ARG A CA 1
ATOM 2251 C C . ARG A 1 287 ? 10.494 5.839 -20.927 1.00 91.31 287 ARG A C 1
ATOM 2253 O O . ARG A 1 287 ? 11.386 6.103 -21.728 1.00 91.31 287 ARG A O 1
ATOM 2260 N N . THR A 1 288 ? 10.684 5.055 -19.868 1.00 89.81 288 THR A N 1
ATOM 2261 C CA . THR A 1 288 ? 11.988 4.450 -19.600 1.00 89.81 288 THR A CA 1
ATOM 2262 C C . THR A 1 288 ? 12.351 3.434 -20.674 1.00 89.81 288 THR A C 1
ATOM 2264 O O . THR A 1 288 ? 13.485 3.455 -21.138 1.00 89.81 288 THR A O 1
ATOM 2267 N N . LEU A 1 289 ? 11.396 2.630 -21.147 1.00 91.94 289 LEU A N 1
ATOM 2268 C CA . LEU A 1 289 ? 11.625 1.707 -22.256 1.00 91.94 289 LEU A CA 1
ATOM 2269 C C . LEU A 1 289 ? 12.033 2.437 -23.548 1.00 91.94 289 LEU A C 1
ATOM 2271 O O . LEU A 1 289 ? 13.029 2.067 -24.161 1.00 91.94 289 LEU A O 1
ATOM 2275 N N . ASN A 1 290 ? 11.344 3.523 -23.922 1.00 93.94 290 ASN A N 1
ATOM 2276 C CA . ASN A 1 290 ? 11.755 4.363 -25.056 1.00 93.94 290 ASN A CA 1
ATOM 2277 C C . ASN A 1 290 ? 13.194 4.877 -24.889 1.00 93.94 290 ASN A C 1
ATOM 2279 O O . ASN A 1 290 ? 13.975 4.857 -25.838 1.00 93.94 290 ASN A O 1
ATOM 2283 N N . ASN A 1 291 ? 13.571 5.296 -23.677 1.00 91.19 291 ASN A N 1
ATOM 2284 C CA . ASN A 1 291 ? 14.930 5.758 -23.400 1.00 91.19 291 ASN A CA 1
ATOM 2285 C C . ASN A 1 291 ? 15.984 4.658 -23.596 1.00 91.19 291 ASN A C 1
ATOM 2287 O O . ASN A 1 291 ? 17.124 4.995 -23.907 1.00 91.19 291 ASN A O 1
ATOM 2291 N N . VAL A 1 292 ? 15.635 3.374 -23.443 1.00 91.88 292 VAL A N 1
ATOM 2292 C CA . VAL A 1 292 ? 16.558 2.267 -23.746 1.00 91.88 292 VAL A CA 1
ATOM 2293 C C . VAL A 1 292 ? 16.894 2.256 -25.242 1.00 91.88 292 VAL A C 1
ATOM 2295 O O . VAL A 1 292 ? 18.071 2.255 -25.594 1.00 91.88 292 VAL A O 1
ATOM 2298 N N . PHE A 1 293 ? 15.889 2.360 -26.120 1.00 94.38 293 PHE A N 1
ATOM 2299 C CA . PHE A 1 293 ? 16.100 2.437 -27.574 1.00 94.38 293 PHE A CA 1
ATOM 2300 C C . PHE A 1 293 ? 16.890 3.686 -27.984 1.00 94.38 293 PHE A C 1
ATOM 2302 O O . PHE A 1 293 ? 17.825 3.592 -28.777 1.00 94.38 293 PHE A O 1
ATOM 2309 N N . VAL A 1 294 ? 16.566 4.844 -27.398 1.00 93.50 294 VAL A N 1
ATOM 2310 C CA . VAL A 1 294 ? 17.271 6.107 -27.676 1.00 93.50 294 VAL A CA 1
ATOM 2311 C C . VAL A 1 294 ? 18.743 6.031 -27.263 1.00 93.50 294 VAL A C 1
ATOM 2313 O O . VAL A 1 294 ? 19.609 6.436 -28.034 1.00 93.50 294 VAL A O 1
ATOM 2316 N N . LYS A 1 295 ? 19.050 5.492 -26.073 1.00 91.00 295 LYS A N 1
ATOM 2317 C CA . LYS A 1 295 ? 20.438 5.332 -25.597 1.00 91.00 295 LYS A CA 1
ATOM 2318 C C . LYS A 1 295 ? 21.239 4.353 -26.457 1.00 91.00 295 LYS A C 1
ATOM 2320 O O . LYS A 1 295 ? 22.428 4.573 -26.653 1.00 91.00 295 LYS A O 1
ATOM 2325 N N . ALA A 1 296 ? 20.587 3.321 -26.988 1.00 91.69 296 ALA A N 1
ATOM 2326 C CA . ALA A 1 296 ? 21.184 2.375 -27.928 1.00 91.69 296 ALA A CA 1
ATOM 2327 C C . ALA A 1 296 ? 21.258 2.909 -29.376 1.00 91.69 296 ALA A C 1
ATOM 2329 O O . ALA A 1 296 ? 21.702 2.191 -30.265 1.00 91.69 296 ALA A O 1
ATOM 2330 N N . ALA A 1 297 ? 20.825 4.153 -29.624 1.00 93.44 297 ALA A N 1
ATOM 2331 C CA . ALA A 1 297 ? 20.769 4.777 -30.947 1.00 93.44 297 ALA A CA 1
ATOM 2332 C C . ALA A 1 297 ? 19.967 3.973 -31.994 1.00 93.44 297 ALA A C 1
ATOM 2334 O O . ALA A 1 297 ? 20.222 4.076 -33.195 1.00 93.44 297 ALA A O 1
ATOM 2335 N N . ILE A 1 298 ? 18.968 3.201 -31.552 1.00 94.31 298 ILE A N 1
ATOM 2336 C CA . ILE A 1 298 ? 18.078 2.449 -32.440 1.00 94.31 298 ILE A CA 1
ATOM 2337 C C . ILE A 1 298 ? 16.892 3.349 -32.827 1.00 94.31 298 ILE A C 1
ATOM 2339 O O . ILE A 1 298 ? 16.179 3.825 -31.937 1.00 94.31 298 ILE A O 1
ATOM 2343 N N . PRO A 1 299 ? 16.635 3.590 -34.129 1.00 92.75 299 PRO A N 1
ATOM 2344 C CA . PRO A 1 299 ? 15.655 4.572 -34.597 1.00 92.75 299 PRO A CA 1
ATOM 2345 C C . PRO A 1 299 ? 14.211 4.036 -34.561 1.00 92.75 299 PRO A C 1
ATOM 2347 O O . PRO A 1 299 ? 13.482 4.081 -35.550 1.00 92.75 299 PRO A O 1
ATOM 2350 N N . VAL A 1 300 ? 13.777 3.536 -33.404 1.00 94.50 300 VAL A N 1
ATOM 2351 C CA . VAL A 1 300 ? 12.386 3.130 -33.170 1.00 94.50 300 VAL A CA 1
ATOM 2352 C C . VAL A 1 300 ? 11.560 4.365 -32.811 1.00 94.50 300 VAL A C 1
ATOM 2354 O O . VAL A 1 300 ? 11.964 5.187 -31.987 1.00 94.50 300 VAL A O 1
ATOM 2357 N N . ARG A 1 301 ? 10.383 4.517 -33.431 1.00 95.56 301 ARG A N 1
ATOM 2358 C CA . ARG A 1 301 ? 9.446 5.597 -33.077 1.00 95.56 301 ARG A CA 1
ATOM 2359 C C . ARG A 1 301 ? 8.964 5.436 -31.625 1.00 95.56 301 ARG A C 1
ATOM 2361 O O . ARG A 1 301 ? 8.849 4.309 -31.151 1.00 95.56 301 ARG A O 1
ATOM 2368 N N . PRO A 1 302 ? 8.644 6.532 -30.919 1.00 94.56 302 PRO A N 1
ATOM 2369 C CA . PRO A 1 302 ? 8.197 6.430 -29.540 1.00 94.56 302 PRO A CA 1
ATOM 2370 C C . PRO A 1 302 ? 6.832 5.739 -29.429 1.00 94.56 302 PRO A C 1
ATOM 2372 O O . PRO A 1 302 ? 5.955 5.951 -30.266 1.00 94.56 302 PRO A O 1
ATOM 2375 N N . PHE A 1 303 ? 6.645 4.965 -28.363 1.00 95.56 303 PHE A N 1
ATOM 2376 C CA . PHE A 1 303 ? 5.404 4.246 -28.038 1.00 95.56 303 PHE A CA 1
ATOM 2377 C C . PHE A 1 303 ? 4.974 4.496 -26.587 1.00 95.56 303 PHE A C 1
ATOM 2379 O O . PHE A 1 303 ? 5.792 4.799 -25.719 1.00 95.56 303 PHE A O 1
ATOM 2386 N N . SER A 1 304 ? 3.682 4.354 -26.302 1.00 94.19 304 SER A N 1
ATOM 2387 C CA . SER A 1 304 ? 3.089 4.665 -24.992 1.00 94.19 304 SER A CA 1
ATOM 2388 C C . SER A 1 304 ? 2.296 3.516 -24.366 1.00 94.19 304 SER A C 1
ATOM 2390 O O . SER A 1 304 ? 1.764 3.658 -23.264 1.00 94.19 304 SER A O 1
ATOM 2392 N N . ASN A 1 305 ? 2.188 2.388 -25.066 1.00 93.19 305 ASN A N 1
ATOM 2393 C CA . ASN A 1 305 ? 1.505 1.180 -24.620 1.00 93.19 305 ASN A CA 1
ATOM 2394 C C . ASN A 1 305 ? 2.018 -0.050 -25.388 1.00 93.19 305 ASN A C 1
ATOM 2396 O O . ASN A 1 305 ? 2.750 0.079 -26.368 1.00 93.19 305 ASN A O 1
ATOM 2400 N N . GLY A 1 306 ? 1.618 -1.246 -24.946 1.00 92.81 306 GLY A N 1
ATOM 2401 C CA . GLY A 1 306 ? 2.118 -2.501 -25.510 1.00 92.81 306 GLY A CA 1
ATOM 2402 C C . GLY A 1 306 ? 1.675 -2.761 -26.950 1.00 92.81 306 GLY A C 1
ATOM 2403 O O . GLY A 1 306 ? 2.447 -3.304 -27.734 1.00 92.81 306 GLY A O 1
ATOM 2404 N N . GLN A 1 307 ? 0.487 -2.288 -27.338 1.00 94.69 307 GLN A N 1
ATOM 2405 C CA . GLN A 1 307 ? 0.010 -2.408 -28.717 1.00 94.69 307 GLN A CA 1
ATOM 2406 C C . GLN A 1 307 ? 0.809 -1.510 -29.670 1.00 94.69 307 GLN A C 1
ATOM 2408 O O . GLN A 1 307 ? 1.198 -1.943 -30.757 1.00 94.69 307 GLN A O 1
ATOM 2413 N N . GLU A 1 308 ? 1.074 -0.268 -29.261 1.00 96.88 308 GLU A N 1
ATOM 2414 C CA . GLU A 1 308 ? 1.952 0.646 -29.994 1.00 96.88 308 GLU A CA 1
ATOM 2415 C C . GLU A 1 308 ? 3.372 0.096 -30.083 1.00 96.88 308 GLU A C 1
ATOM 2417 O O . GLU A 1 308 ? 3.935 0.095 -31.173 1.00 96.88 308 GLU A O 1
ATOM 2422 N N . PHE A 1 309 ? 3.920 -0.421 -28.977 1.00 96.94 309 PHE A N 1
ATOM 2423 C CA . PHE A 1 309 ? 5.236 -1.059 -28.955 1.00 96.94 309 PHE A CA 1
ATOM 2424 C C . PHE A 1 309 ? 5.322 -2.190 -29.982 1.00 96.94 309 PHE A C 1
ATOM 2426 O O . PHE A 1 309 ? 6.193 -2.154 -30.847 1.00 96.94 309 PHE A O 1
ATOM 2433 N N . TYR A 1 310 ? 4.383 -3.140 -29.944 1.00 97.12 310 TYR A N 1
ATOM 2434 C CA . TYR A 1 310 ? 4.325 -4.249 -30.897 1.00 97.12 310 TYR A CA 1
ATOM 2435 C C . TYR A 1 310 ? 4.264 -3.756 -32.346 1.00 97.12 310 TYR A C 1
ATOM 2437 O O . TYR A 1 310 ? 5.061 -4.175 -33.183 1.00 97.12 310 TYR A O 1
ATOM 2445 N N . THR A 1 311 ? 3.349 -2.828 -32.635 1.00 97.56 311 THR A N 1
ATOM 2446 C CA . THR A 1 311 ? 3.121 -2.320 -33.996 1.00 97.56 311 THR A CA 1
ATOM 2447 C C . THR A 1 311 ? 4.347 -1.580 -34.530 1.00 97.56 311 THR A C 1
ATOM 2449 O O . THR A 1 311 ? 4.759 -1.783 -35.671 1.00 97.56 311 THR A O 1
ATOM 2452 N N . ILE A 1 312 ? 4.942 -0.714 -33.709 1.00 97.62 312 ILE A N 1
ATOM 2453 C CA . ILE A 1 312 ? 6.086 0.107 -34.099 1.00 97.62 312 ILE A CA 1
ATOM 2454 C C . ILE A 1 312 ? 7.346 -0.745 -34.245 1.00 97.62 312 ILE A C 1
ATOM 2456 O O . ILE A 1 312 ? 8.077 -0.562 -35.217 1.00 97.62 312 ILE A O 1
ATOM 2460 N N . LEU A 1 313 ? 7.593 -1.666 -33.312 1.00 97.50 313 LEU A N 1
ATOM 2461 C CA . LEU A 1 313 ? 8.764 -2.533 -33.365 1.00 97.50 313 LEU A CA 1
ATOM 2462 C C . LEU A 1 313 ? 8.694 -3.487 -34.557 1.00 97.50 313 LEU A C 1
ATOM 2464 O O . LEU A 1 313 ? 9.675 -3.638 -35.274 1.00 97.50 313 LEU A O 1
ATOM 2468 N N . THR A 1 314 ? 7.523 -4.068 -34.813 1.00 97.31 314 THR A N 1
ATOM 2469 C CA . THR A 1 314 ? 7.315 -4.941 -35.972 1.00 97.31 314 THR A CA 1
ATOM 2470 C C . THR A 1 314 ? 7.578 -4.198 -37.281 1.00 97.31 314 THR A C 1
ATOM 2472 O O . THR A 1 314 ? 8.315 -4.693 -38.126 1.00 97.31 314 THR A O 1
ATOM 2475 N N . ALA A 1 315 ? 7.060 -2.973 -37.419 1.00 97.50 315 ALA A N 1
ATOM 2476 C CA . ALA A 1 315 ? 7.309 -2.147 -38.599 1.00 97.50 315 ALA A CA 1
ATOM 2477 C C . ALA A 1 315 ? 8.794 -1.778 -38.769 1.00 97.50 315 ALA A C 1
ATOM 2479 O O . ALA A 1 315 ? 9.285 -1.727 -39.894 1.00 97.50 315 ALA A O 1
ATOM 2480 N N . TYR A 1 316 ? 9.507 -1.528 -37.665 1.00 97.06 316 TYR A N 1
ATOM 2481 C CA . TYR A 1 316 ? 10.953 -1.303 -37.686 1.00 97.06 316 TYR A CA 1
ATOM 2482 C C . TYR A 1 316 ? 11.707 -2.549 -38.178 1.00 97.06 316 TYR A C 1
ATOM 2484 O O . TYR A 1 316 ? 12.542 -2.439 -39.073 1.00 97.06 316 TYR A O 1
ATOM 2492 N N . LEU A 1 317 ? 11.372 -3.732 -37.651 1.00 96.81 317 LEU A N 1
ATOM 2493 C CA . LEU A 1 317 ? 11.982 -4.997 -38.067 1.00 96.81 317 LEU A CA 1
ATOM 2494 C C . LEU A 1 317 ? 11.713 -5.298 -39.545 1.00 96.81 317 LEU A C 1
ATOM 2496 O O . LEU A 1 317 ? 12.642 -5.630 -40.270 1.00 96.81 317 LEU A O 1
ATOM 2500 N N . ASP A 1 318 ? 10.481 -5.104 -40.019 1.00 96.81 318 ASP A N 1
ATOM 2501 C CA . ASP A 1 318 ? 10.128 -5.289 -41.433 1.00 96.81 318 ASP A CA 1
ATOM 2502 C C . ASP A 1 318 ? 10.956 -4.389 -42.362 1.00 96.81 318 ASP A C 1
ATOM 2504 O O . ASP A 1 318 ? 11.399 -4.810 -43.436 1.00 96.81 318 ASP A O 1
ATOM 2508 N N . GLU A 1 319 ? 11.187 -3.140 -41.954 1.00 95.00 319 GLU A N 1
ATOM 2509 C CA . GLU A 1 319 ? 12.000 -2.201 -42.720 1.00 95.00 319 GLU A CA 1
ATOM 2510 C C . GLU A 1 319 ? 13.475 -2.624 -42.763 1.00 95.00 319 GLU A C 1
ATOM 2512 O O . GLU A 1 319 ? 14.084 -2.590 -43.836 1.00 95.00 319 GLU A O 1
ATOM 2517 N N . GLU A 1 320 ? 14.042 -3.040 -41.629 1.00 93.69 320 GLU A N 1
ATOM 2518 C CA . GLU A 1 320 ? 15.437 -3.482 -41.548 1.00 93.69 320 GLU A CA 1
ATOM 2519 C C . GLU A 1 320 ? 15.677 -4.814 -42.269 1.00 93.69 320 GLU A C 1
ATOM 2521 O O . GLU A 1 320 ? 16.665 -4.933 -42.997 1.00 93.69 320 GLU A O 1
ATOM 2526 N N . ILE A 1 321 ? 14.740 -5.763 -42.182 1.00 93.62 321 ILE A N 1
ATOM 2527 C CA . ILE A 1 321 ? 14.740 -7.010 -42.963 1.00 93.62 321 ILE A CA 1
ATOM 2528 C C . ILE A 1 321 ? 14.756 -6.696 -44.460 1.00 93.62 321 ILE A C 1
ATOM 2530 O O . ILE A 1 321 ? 15.561 -7.254 -45.208 1.00 93.62 321 ILE A O 1
ATOM 2534 N N . ARG A 1 322 ? 13.901 -5.772 -44.918 1.00 92.75 322 ARG A N 1
ATOM 2535 C CA . ARG A 1 322 ? 13.868 -5.358 -46.327 1.00 92.75 322 ARG A CA 1
ATOM 2536 C C . ARG A 1 322 ? 15.198 -4.732 -46.759 1.00 92.75 322 ARG A C 1
ATOM 2538 O O . ARG A 1 322 ? 15.754 -5.153 -47.767 1.00 92.75 322 ARG A O 1
ATOM 2545 N N . LYS A 1 323 ? 15.749 -3.789 -45.984 1.00 90.19 323 LYS A N 1
ATOM 2546 C CA . LYS A 1 323 ? 17.056 -3.166 -46.282 1.00 90.19 323 LYS A CA 1
ATOM 2547 C C . LYS A 1 323 ? 18.190 -4.189 -46.314 1.00 90.19 323 LYS A C 1
ATOM 2549 O O . LYS A 1 323 ? 19.058 -4.109 -47.176 1.00 90.19 323 LYS A O 1
ATOM 2554 N N . ALA A 1 324 ? 18.187 -5.159 -45.400 1.00 88.31 324 ALA A N 1
ATOM 2555 C CA . ALA A 1 324 ? 19.212 -6.197 -45.331 1.00 88.31 324 ALA A CA 1
ATOM 2556 C C . ALA A 1 324 ? 19.257 -7.082 -46.589 1.00 88.31 324 ALA A C 1
ATOM 2558 O O . ALA A 1 324 ? 20.328 -7.587 -46.929 1.00 88.31 324 ALA A O 1
ATOM 2559 N N . ARG A 1 325 ? 18.123 -7.239 -47.291 1.00 86.12 325 ARG A N 1
ATOM 2560 C CA . ARG A 1 325 ? 18.037 -7.953 -48.577 1.00 86.12 325 ARG A CA 1
ATOM 2561 C C . ARG A 1 325 ? 18.607 -7.141 -49.749 1.00 86.12 325 ARG A C 1
ATOM 2563 O O . ARG A 1 325 ? 19.117 -7.743 -50.690 1.00 86.12 325 ARG A O 1
ATOM 2570 N N . ASP A 1 326 ? 18.555 -5.810 -49.674 1.00 83.81 326 ASP A N 1
ATOM 2571 C CA . ASP A 1 326 ? 18.919 -4.903 -50.773 1.00 83.81 326 ASP A CA 1
ATOM 2572 C C . ASP A 1 326 ? 20.349 -4.311 -50.654 1.00 83.81 326 ASP A C 1
ATOM 2574 O O . ASP A 1 326 ? 20.921 -3.852 -51.645 1.00 83.81 326 ASP A O 1
ATOM 2578 N N . GLU A 1 327 ? 20.954 -4.308 -49.458 1.00 78.31 327 GLU A N 1
ATOM 2579 C CA . GLU A 1 327 ? 22.247 -3.659 -49.169 1.00 78.31 327 GLU A CA 1
ATOM 2580 C C . GLU A 1 327 ? 23.477 -4.600 -49.176 1.00 78.31 327 GLU A C 1
ATOM 2582 O O . GLU A 1 327 ? 23.387 -5.812 -48.977 1.00 78.31 327 GLU A O 1
ATOM 2587 N N . LYS A 1 328 ? 24.679 -4.020 -49.359 1.00 64.94 328 LYS A N 1
ATOM 2588 C CA . LYS A 1 328 ? 25.969 -4.744 -49.324 1.00 64.94 328 LYS A CA 1
ATOM 2589 C C . LYS A 1 328 ? 26.360 -5.191 -47.901 1.00 64.94 328 LYS A C 1
ATOM 2591 O O . LYS A 1 328 ? 26.186 -4.453 -46.933 1.00 64.94 328 LYS A O 1
ATOM 2596 N N . ASP A 1 329 ? 26.998 -6.362 -47.822 1.00 64.00 329 ASP A N 1
ATOM 2597 C CA . ASP A 1 329 ? 27.235 -7.213 -46.638 1.00 64.00 329 ASP A CA 1
ATOM 2598 C C . ASP A 1 329 ? 27.699 -6.544 -45.324 1.00 64.00 329 ASP A C 1
ATOM 2600 O O . ASP A 1 329 ? 27.340 -7.016 -44.249 1.00 64.00 329 ASP A O 1
ATOM 2604 N N . GLY A 1 330 ? 28.484 -5.461 -45.363 1.00 63.72 330 GLY A N 1
ATOM 2605 C CA . GLY A 1 330 ? 29.103 -4.894 -44.154 1.00 63.72 330 GLY A CA 1
ATOM 2606 C C . GLY A 1 330 ? 28.165 -4.077 -43.254 1.00 63.72 330 GLY A C 1
ATOM 2607 O O . GLY A 1 330 ? 28.324 -4.086 -42.038 1.00 63.72 330 GLY A O 1
ATOM 2608 N N . GLN A 1 331 ? 27.181 -3.371 -43.824 1.00 71.94 331 GLN A N 1
ATOM 2609 C CA . GLN A 1 331 ? 26.290 -2.496 -43.040 1.00 71.94 331 GLN A CA 1
ATOM 2610 C C . GLN A 1 331 ? 25.086 -3.243 -42.457 1.00 71.94 331 GLN A C 1
ATOM 2612 O O . GLN A 1 331 ? 24.580 -2.857 -41.403 1.00 71.94 331 GLN A O 1
ATOM 2617 N N . ARG A 1 332 ? 24.652 -4.331 -43.108 1.00 79.81 332 ARG A N 1
ATOM 2618 C CA . ARG A 1 332 ? 23.490 -5.116 -42.667 1.00 79.81 332 ARG A CA 1
ATOM 2619 C C . ARG A 1 332 ? 23.736 -5.841 -41.341 1.00 79.81 332 ARG A C 1
ATOM 2621 O O . ARG A 1 332 ? 22.867 -5.812 -40.478 1.00 79.81 332 ARG A O 1
ATOM 2628 N N . TYR A 1 333 ? 24.925 -6.426 -41.156 1.00 82.88 333 TYR A N 1
ATOM 2629 C CA . TYR A 1 333 ? 25.257 -7.152 -39.927 1.00 82.88 333 TYR A CA 1
ATOM 2630 C C . TYR A 1 333 ? 25.452 -6.197 -38.746 1.00 82.88 333 TYR A C 1
ATOM 2632 O O . TYR A 1 333 ? 24.941 -6.457 -37.668 1.00 82.88 333 TYR A O 1
ATOM 2640 N N . PHE A 1 334 ? 26.089 -5.042 -38.965 1.00 85.12 334 PHE A N 1
ATOM 2641 C CA . PHE A 1 334 ? 26.296 -4.043 -37.912 1.00 85.12 334 PHE A CA 1
ATOM 2642 C C . PHE A 1 334 ? 24.978 -3.539 -37.298 1.00 85.12 334 PHE A C 1
ATOM 2644 O O . PHE A 1 334 ? 24.880 -3.376 -36.085 1.00 85.12 334 PHE A O 1
ATOM 2651 N N . ARG A 1 335 ? 23.941 -3.301 -38.118 1.00 87.38 335 ARG A N 1
ATOM 2652 C CA . ARG A 1 335 ? 22.625 -2.875 -37.607 1.00 87.38 335 ARG A CA 1
ATOM 2653 C C . ARG A 1 335 ? 21.907 -3.990 -36.852 1.00 87.38 335 ARG A C 1
ATOM 2655 O O . ARG A 1 335 ? 21.279 -3.707 -35.836 1.00 87.38 335 ARG A O 1
ATOM 2662 N N . TYR A 1 336 ? 22.031 -5.230 -37.327 1.00 91.44 336 TYR A N 1
ATOM 2663 C CA . TYR A 1 336 ? 21.520 -6.392 -36.609 1.00 91.44 336 TYR A CA 1
ATOM 2664 C C . TYR A 1 336 ? 22.222 -6.551 -35.257 1.00 91.44 336 TYR A C 1
ATOM 2666 O O . TYR A 1 336 ? 21.543 -6.571 -34.245 1.00 91.44 336 TYR A O 1
ATOM 2674 N N . GLU A 1 337 ? 23.554 -6.556 -35.207 1.00 90.31 337 GLU A N 1
ATOM 2675 C CA . GLU A 1 337 ? 24.334 -6.682 -33.965 1.00 90.31 337 GLU A CA 1
ATOM 2676 C C . GLU A 1 337 ? 23.997 -5.561 -32.958 1.00 90.31 337 GLU A C 1
ATOM 2678 O O . GLU A 1 337 ? 23.808 -5.804 -31.763 1.00 90.31 337 GLU A O 1
ATOM 2683 N N . ALA A 1 338 ? 23.841 -4.320 -33.437 1.00 90.50 338 ALA A N 1
ATOM 2684 C CA . ALA A 1 338 ? 23.432 -3.193 -32.598 1.00 90.50 338 ALA A CA 1
ATOM 2685 C C . ALA A 1 338 ? 22.021 -3.370 -32.005 1.00 90.50 338 ALA A C 1
ATOM 2687 O O . ALA A 1 338 ? 21.771 -2.968 -30.868 1.00 90.50 338 ALA A O 1
ATOM 2688 N N . PHE A 1 339 ? 21.090 -3.969 -32.752 1.00 95.00 339 PHE A N 1
ATOM 2689 C CA . PHE A 1 339 ? 19.738 -4.238 -32.268 1.00 95.00 339 PHE A CA 1
ATOM 2690 C C . PHE A 1 339 ? 19.656 -5.548 -31.473 1.00 95.00 339 PHE A C 1
ATOM 2692 O O . PHE A 1 339 ? 19.322 -5.526 -30.294 1.00 95.00 339 PHE A O 1
ATOM 2699 N N . ALA A 1 340 ? 19.928 -6.686 -32.103 1.00 93.38 340 ALA A N 1
ATOM 2700 C CA . ALA A 1 340 ? 19.717 -8.022 -31.569 1.00 93.38 340 ALA A CA 1
ATOM 2701 C C . ALA A 1 340 ? 20.683 -8.332 -30.420 1.00 93.38 340 ALA A C 1
ATOM 2703 O O . ALA A 1 340 ? 20.247 -8.655 -29.311 1.00 93.38 340 ALA A O 1
ATOM 2704 N N . ASP A 1 341 ? 21.983 -8.181 -30.669 1.00 89.25 341 ASP A N 1
ATOM 2705 C CA . ASP A 1 341 ? 23.029 -8.645 -29.753 1.00 89.25 341 ASP A CA 1
ATOM 2706 C C . ASP A 1 341 ? 23.324 -7.637 -28.647 1.00 89.25 341 ASP A C 1
ATOM 2708 O O . ASP A 1 341 ? 23.687 -8.028 -27.542 1.00 89.25 341 ASP A O 1
ATOM 2712 N N . SER A 1 342 ? 23.143 -6.343 -28.922 1.00 89.88 342 SER A N 1
ATOM 2713 C CA . SER A 1 342 ? 23.459 -5.277 -27.964 1.00 89.88 342 SER A CA 1
ATOM 2714 C C . SER A 1 342 ? 22.248 -4.772 -27.174 1.00 89.88 342 SER A C 1
ATOM 2716 O O . SER A 1 342 ? 22.424 -4.201 -26.099 1.00 89.88 342 SER A O 1
ATOM 2718 N N . LEU A 1 343 ? 21.017 -4.962 -27.668 1.00 93.50 343 LEU A N 1
ATOM 2719 C CA . LEU A 1 343 ? 19.809 -4.398 -27.050 1.00 93.50 343 LEU A CA 1
ATOM 2720 C C . LEU A 1 343 ? 18.709 -5.438 -26.798 1.00 93.50 343 LEU A C 1
ATOM 2722 O O . LEU A 1 343 ? 18.249 -5.586 -25.664 1.00 93.50 343 LEU A O 1
ATOM 2726 N N . TRP A 1 344 ? 18.251 -6.134 -27.835 1.00 94.81 344 TRP A N 1
ATOM 2727 C CA . TRP A 1 344 ? 17.074 -6.997 -27.790 1.00 94.81 344 TRP A CA 1
ATOM 2728 C C . TRP A 1 344 ? 17.271 -8.160 -26.822 1.00 94.81 344 TRP A C 1
ATOM 2730 O O . TRP A 1 344 ? 16.569 -8.234 -25.811 1.00 94.81 344 TRP A O 1
ATOM 2740 N N . HIS A 1 345 ? 18.257 -9.021 -27.079 1.00 93.12 345 HIS A N 1
ATOM 2741 C CA . HIS A 1 345 ? 18.503 -10.207 -26.263 1.00 93.12 345 HIS A CA 1
ATOM 2742 C C . HIS A 1 345 ? 19.036 -9.883 -24.856 1.00 93.12 345 HIS A C 1
ATOM 2744 O O . HIS A 1 345 ? 18.549 -10.498 -23.907 1.00 93.12 345 HIS A O 1
ATOM 2750 N N . PRO A 1 346 ? 19.972 -8.930 -24.654 1.00 91.06 346 PRO A N 1
ATOM 2751 C CA . PRO A 1 346 ? 20.521 -8.683 -23.317 1.00 91.06 346 PRO A CA 1
ATOM 2752 C C . PRO A 1 346 ? 19.623 -7.847 -22.406 1.00 91.06 346 PRO A C 1
ATOM 2754 O O . PRO A 1 346 ? 19.749 -7.947 -21.188 1.00 91.06 346 PRO A O 1
ATOM 2757 N N . HIS A 1 347 ? 18.753 -7.000 -22.967 1.00 89.25 347 HIS A N 1
ATOM 2758 C CA . HIS A 1 347 ? 17.989 -6.026 -22.185 1.00 89.25 347 HIS A CA 1
ATOM 2759 C C . HIS A 1 347 ? 16.482 -6.152 -22.400 1.00 89.25 347 HIS A C 1
ATOM 2761 O O . HIS A 1 347 ? 15.739 -6.302 -21.434 1.00 89.25 347 HIS A O 1
ATOM 2767 N N . ILE A 1 348 ? 15.992 -6.110 -23.642 1.00 92.31 348 ILE A N 1
ATOM 2768 C CA . ILE A 1 348 ? 14.541 -6.074 -23.895 1.00 92.31 348 ILE A CA 1
ATOM 2769 C C . ILE A 1 348 ? 13.865 -7.393 -23.511 1.00 92.31 348 ILE A C 1
ATOM 2771 O O . ILE A 1 348 ? 12.889 -7.389 -22.755 1.00 92.31 348 ILE A O 1
ATOM 2775 N N . VAL A 1 349 ? 14.397 -8.518 -23.984 1.00 91.81 349 VAL A N 1
ATOM 2776 C CA . VAL A 1 349 ? 13.858 -9.854 -23.711 1.00 91.81 349 VAL A CA 1
ATOM 2777 C C . VAL A 1 349 ? 13.854 -10.178 -22.211 1.00 91.81 349 VAL A C 1
ATOM 2779 O O . VAL A 1 349 ? 12.784 -10.510 -21.711 1.00 91.81 349 VAL A O 1
ATOM 2782 N N . PRO A 1 350 ? 14.957 -10.062 -21.450 1.00 88.88 350 PRO A N 1
ATOM 2783 C CA . PRO A 1 350 ? 14.947 -10.435 -20.036 1.00 88.88 350 PRO A CA 1
ATOM 2784 C C . PRO A 1 350 ? 14.237 -9.419 -19.130 1.00 88.88 350 PRO A C 1
ATOM 2786 O O . PRO A 1 350 ? 13.514 -9.832 -18.223 1.00 88.88 350 PRO A O 1
ATOM 2789 N N . ASP A 1 351 ? 14.396 -8.108 -19.360 1.00 85.50 351 ASP A N 1
ATOM 2790 C CA . ASP A 1 351 ? 13.932 -7.093 -18.399 1.00 85.50 351 ASP A CA 1
ATOM 2791 C C . ASP A 1 351 ? 12.532 -6.542 -18.705 1.00 85.50 351 ASP A C 1
ATOM 2793 O O . ASP A 1 351 ? 11.840 -6.048 -17.807 1.00 85.50 351 ASP A O 1
ATOM 2797 N N . TRP A 1 352 ? 12.090 -6.604 -19.965 1.00 89.94 352 TRP A N 1
ATOM 2798 C CA . TRP A 1 352 ? 10.876 -5.915 -20.410 1.00 89.94 352 TRP A CA 1
ATOM 2799 C C . TRP A 1 352 ? 9.797 -6.866 -20.923 1.00 89.94 352 TRP A C 1
ATOM 2801 O O . TRP A 1 352 ? 8.645 -6.729 -20.519 1.00 89.94 352 TRP A O 1
ATOM 2811 N N . ILE A 1 353 ? 10.122 -7.869 -21.738 1.00 91.06 353 ILE A N 1
ATOM 2812 C CA . ILE A 1 353 ? 9.101 -8.765 -22.307 1.00 91.06 353 ILE A CA 1
ATOM 2813 C C . ILE A 1 353 ? 8.283 -9.513 -21.230 1.00 91.06 353 ILE A C 1
ATOM 2815 O O . ILE A 1 353 ? 7.052 -9.404 -21.264 1.00 91.06 353 ILE A O 1
ATOM 2819 N N . PRO A 1 354 ? 8.883 -10.172 -20.213 1.00 89.12 354 PRO A N 1
ATOM 2820 C CA . PRO A 1 354 ? 8.129 -10.832 -19.146 1.00 89.12 354 PRO A CA 1
ATOM 2821 C C . PRO A 1 354 ? 7.166 -9.888 -18.427 1.00 89.12 354 PRO A C 1
ATOM 2823 O O . PRO A 1 354 ? 6.052 -10.272 -18.064 1.00 89.12 354 PRO A O 1
ATOM 2826 N N . SER A 1 355 ? 7.575 -8.630 -18.240 1.00 85.62 355 SER A N 1
ATOM 2827 C CA . SER A 1 355 ? 6.746 -7.630 -17.576 1.00 85.62 355 SER A CA 1
ATOM 2828 C C . SER A 1 355 ? 5.579 -7.161 -18.441 1.00 85.62 355 SER A C 1
ATOM 2830 O O . SER A 1 355 ? 4.465 -7.032 -17.926 1.00 85.62 355 SER A O 1
ATOM 2832 N N . MET A 1 356 ? 5.781 -6.978 -19.749 1.00 88.31 356 MET A N 1
ATOM 2833 C CA . MET A 1 356 ? 4.692 -6.668 -20.681 1.00 88.31 356 MET A CA 1
ATOM 2834 C C . MET A 1 356 ? 3.680 -7.806 -20.762 1.00 88.31 356 MET A C 1
ATOM 2836 O O . MET A 1 356 ? 2.481 -7.543 -20.759 1.00 88.31 356 MET A O 1
ATOM 2840 N N . VAL A 1 357 ? 4.132 -9.062 -20.773 1.00 89.75 357 VAL A N 1
ATOM 2841 C CA . VAL A 1 357 ? 3.231 -10.223 -20.788 1.00 89.75 357 VAL A CA 1
ATOM 2842 C C . VAL A 1 357 ? 2.446 -10.316 -19.478 1.00 89.75 357 VAL A C 1
ATOM 2844 O O . VAL A 1 357 ? 1.217 -10.369 -19.499 1.00 89.75 357 VAL A O 1
ATOM 2847 N N . LYS A 1 358 ? 3.123 -10.233 -18.322 1.00 84.50 358 LYS A N 1
ATOM 2848 C CA . LYS A 1 358 ? 2.477 -10.273 -16.993 1.00 84.50 358 LYS A CA 1
ATOM 2849 C C . LYS A 1 358 ? 1.412 -9.184 -16.830 1.00 84.50 358 LYS A C 1
ATOM 2851 O O . LYS A 1 358 ? 0.383 -9.414 -16.202 1.00 84.50 358 LYS A O 1
ATOM 2856 N N . THR A 1 359 ? 1.667 -7.990 -17.364 1.00 79.50 359 THR A N 1
ATOM 2857 C CA . THR A 1 359 ? 0.755 -6.838 -17.255 1.00 79.50 359 THR A CA 1
ATOM 2858 C C . THR A 1 359 ? -0.298 -6.777 -18.367 1.00 79.50 359 THR A C 1
ATOM 2860 O O . THR A 1 359 ? -1.140 -5.878 -18.346 1.00 79.50 359 THR A O 1
ATOM 2863 N N . GLY A 1 360 ? -0.286 -7.726 -19.310 1.00 84.56 360 GLY A N 1
ATOM 2864 C CA . GLY A 1 360 ? -1.212 -7.774 -20.444 1.00 84.56 360 GLY A CA 1
ATOM 2865 C C . GLY A 1 360 ? -0.930 -6.738 -21.537 1.00 84.56 360 GLY A C 1
ATOM 2866 O O . GLY A 1 360 ? -1.797 -6.475 -22.364 1.00 84.56 360 GLY A O 1
ATOM 2867 N N . GLY A 1 361 ? 0.257 -6.127 -21.543 1.00 87.06 361 GLY A N 1
ATOM 2868 C CA . GLY A 1 361 ? 0.716 -5.247 -22.618 1.00 87.06 361 GLY A CA 1
ATOM 2869 C C . GLY A 1 361 ? 1.049 -6.003 -23.907 1.00 87.06 361 GLY A C 1
ATOM 2870 O O . GLY A 1 361 ? 0.826 -5.471 -24.991 1.00 87.06 361 GLY A O 1
ATOM 2871 N N . LEU A 1 362 ? 1.535 -7.243 -23.798 1.00 92.38 362 LEU A N 1
ATOM 2872 C CA . LEU A 1 362 ? 1.763 -8.145 -24.929 1.00 92.38 362 LEU A CA 1
ATOM 2873 C C . LEU A 1 362 ? 1.105 -9.501 -24.679 1.00 92.38 362 LEU A C 1
ATOM 2875 O O . LEU A 1 362 ? 1.039 -9.973 -23.545 1.00 92.38 362 LEU A O 1
ATOM 2879 N N . THR A 1 363 ? 0.640 -10.135 -25.753 1.00 94.38 363 THR A N 1
ATOM 2880 C CA . THR A 1 363 ? 0.249 -11.548 -25.750 1.00 94.38 363 THR A CA 1
ATOM 2881 C C . THR A 1 363 ? 1.464 -12.412 -26.081 1.00 94.38 363 THR A C 1
ATOM 2883 O O . THR A 1 363 ? 2.431 -11.915 -26.660 1.00 94.38 363 THR A O 1
ATOM 2886 N N . GLN A 1 364 ? 1.411 -13.713 -25.774 1.00 93.31 364 GLN A N 1
ATOM 2887 C CA . GLN A 1 364 ? 2.477 -14.634 -26.188 1.00 93.31 364 GLN A CA 1
ATOM 2888 C C . GLN A 1 364 ? 2.660 -14.619 -27.714 1.00 93.31 364 GLN A C 1
ATOM 2890 O O . GLN A 1 364 ? 3.776 -14.499 -28.193 1.00 93.31 364 GLN A O 1
ATOM 2895 N N . GLN A 1 365 ? 1.558 -14.570 -28.466 1.00 94.50 365 GLN A N 1
ATOM 2896 C CA . GLN A 1 365 ? 1.585 -14.466 -29.924 1.00 94.50 365 GLN A CA 1
ATOM 2897 C C . GLN A 1 365 ? 2.332 -13.219 -30.429 1.00 94.50 365 GLN A C 1
ATOM 2899 O O . GLN A 1 365 ? 3.050 -13.296 -31.424 1.00 94.50 365 GLN A O 1
ATOM 2904 N N . HIS A 1 366 ? 2.182 -12.064 -29.766 1.00 96.12 366 HIS A N 1
ATOM 2905 C CA . HIS A 1 366 ? 2.944 -10.866 -30.131 1.00 96.12 366 HIS A CA 1
ATOM 2906 C C . HIS A 1 366 ? 4.446 -11.070 -29.921 1.00 96.12 366 HIS A C 1
ATOM 2908 O O . HIS A 1 366 ? 5.234 -10.636 -30.756 1.00 96.12 366 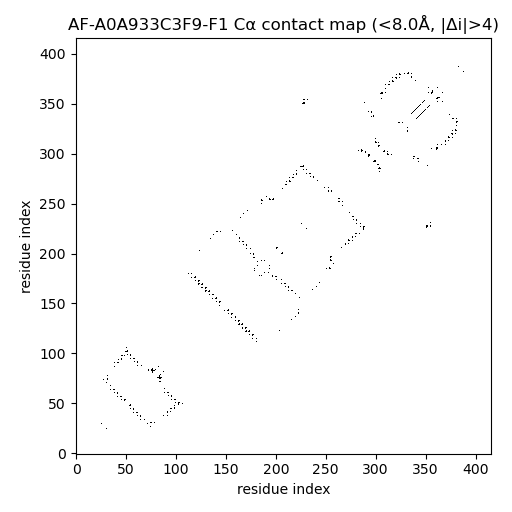HIS A O 1
ATOM 2914 N N . VAL A 1 367 ? 4.833 -11.719 -28.818 1.00 94.81 367 VAL A N 1
ATOM 2915 C CA . VAL A 1 367 ? 6.237 -12.027 -28.518 1.00 94.81 367 VAL A CA 1
ATOM 2916 C C . VAL A 1 367 ? 6.808 -12.971 -29.570 1.00 94.81 367 VAL A C 1
ATOM 2918 O O . VAL A 1 367 ? 7.851 -12.664 -30.139 1.00 94.81 367 VAL A O 1
ATOM 2921 N N . ASP A 1 368 ? 6.089 -14.050 -29.881 1.00 94.75 368 ASP A N 1
ATOM 2922 C CA . ASP A 1 368 ? 6.504 -15.043 -30.874 1.00 94.75 368 ASP A CA 1
ATOM 2923 C C . ASP A 1 368 ? 6.677 -14.392 -32.256 1.00 94.75 368 ASP A C 1
ATOM 2925 O O . ASP A 1 368 ? 7.705 -14.569 -32.897 1.00 94.75 368 ASP A O 1
ATOM 2929 N N . THR A 1 369 ? 5.738 -13.530 -32.668 1.00 96.88 369 THR A N 1
ATOM 2930 C CA . THR A 1 369 ? 5.825 -12.809 -33.953 1.00 96.88 369 THR A CA 1
ATOM 2931 C C . THR A 1 369 ? 7.044 -11.886 -34.025 1.00 96.88 369 THR A C 1
ATOM 2933 O O . THR A 1 369 ? 7.663 -11.748 -35.079 1.00 96.88 369 THR A O 1
ATOM 2936 N N . ILE A 1 370 ? 7.374 -11.197 -32.926 1.00 96.62 370 ILE A N 1
ATOM 2937 C CA . ILE A 1 370 ? 8.567 -10.346 -32.895 1.00 96.62 370 ILE A CA 1
ATOM 2938 C C . ILE A 1 370 ? 9.820 -11.221 -32.988 1.00 96.62 370 ILE A C 1
ATOM 2940 O O . ILE A 1 370 ? 10.716 -10.892 -33.761 1.00 96.62 370 ILE A O 1
ATOM 2944 N N . GLN A 1 371 ? 9.871 -12.332 -32.247 1.00 95.62 371 GLN A N 1
ATOM 2945 C CA . GLN A 1 371 ? 11.019 -13.236 -32.270 1.00 95.62 371 GLN A CA 1
ATOM 2946 C C . GLN A 1 371 ? 11.229 -13.845 -33.660 1.00 95.62 371 GLN A C 1
ATOM 2948 O O . GLN A 1 371 ? 12.336 -13.775 -34.175 1.00 95.62 371 GLN A O 1
ATOM 2953 N N . GLU A 1 372 ? 10.166 -14.312 -34.320 1.00 96.56 372 GLU A N 1
ATOM 2954 C CA . GLU A 1 372 ? 10.227 -14.825 -35.697 1.00 96.56 372 GLU A CA 1
ATOM 2955 C C . GLU A 1 372 ? 10.850 -13.813 -36.671 1.00 96.56 372 GLU A C 1
ATOM 2957 O O . GLU A 1 372 ? 11.606 -14.190 -37.563 1.00 96.56 372 GLU A O 1
ATOM 2962 N N . LYS A 1 373 ? 10.574 -12.516 -36.494 1.00 96.31 373 LYS A N 1
ATOM 2963 C CA . LYS A 1 373 ? 11.161 -11.452 -37.325 1.00 96.31 373 LYS A CA 1
ATOM 2964 C C . LYS A 1 373 ? 12.626 -11.194 -37.006 1.00 96.31 373 LYS A C 1
ATOM 2966 O O . LYS A 1 373 ? 13.402 -10.915 -37.916 1.00 96.31 373 LYS A O 1
ATOM 2971 N N . VAL A 1 374 ? 13.013 -11.269 -35.736 1.00 95.75 374 VAL A N 1
ATOM 2972 C CA . VAL A 1 374 ? 14.427 -11.177 -35.349 1.00 95.75 374 VAL A CA 1
ATOM 2973 C C . VAL A 1 374 ? 15.206 -12.354 -35.938 1.00 95.75 374 VAL A C 1
ATOM 2975 O O . VAL A 1 374 ? 16.242 -12.126 -36.559 1.00 95.75 374 VAL A O 1
ATOM 2978 N N . ASP A 1 375 ? 14.659 -13.567 -35.854 1.00 94.44 375 ASP A N 1
ATOM 2979 C CA . ASP A 1 375 ? 15.257 -14.784 -36.413 1.00 94.44 375 ASP A CA 1
ATOM 2980 C C . ASP A 1 375 ? 15.328 -14.723 -37.956 1.00 94.44 375 ASP A C 1
ATOM 2982 O O . ASP A 1 375 ? 16.332 -15.103 -38.564 1.00 94.44 375 ASP A O 1
ATOM 2986 N N . GLU A 1 376 ? 14.291 -14.192 -38.620 1.00 94.31 376 GLU A N 1
ATOM 2987 C CA . GLU A 1 376 ? 14.313 -13.937 -40.067 1.00 94.31 376 GLU A CA 1
ATOM 2988 C C . GLU A 1 376 ? 15.432 -12.955 -40.437 1.00 94.31 376 GLU A C 1
ATOM 2990 O O . GLU A 1 376 ? 16.166 -13.179 -41.405 1.00 94.31 376 GLU A O 1
ATOM 2995 N N . TRP A 1 377 ? 15.578 -11.870 -39.672 1.00 94.19 377 TRP A N 1
ATOM 2996 C CA . TRP A 1 377 ? 16.627 -10.886 -39.904 1.00 94.19 377 TRP A CA 1
ATOM 2997 C C . TRP A 1 377 ? 18.017 -11.506 -39.726 1.00 94.19 377 TRP A C 1
ATOM 2999 O O . TRP A 1 377 ? 18.871 -11.324 -40.600 1.00 94.19 377 TRP A O 1
ATOM 3009 N N . GLU A 1 378 ? 18.219 -12.302 -38.671 1.00 91.62 378 GLU A N 1
ATOM 3010 C CA . GLU A 1 378 ? 19.458 -13.041 -38.405 1.00 91.62 378 GLU A CA 1
ATOM 3011 C C . GLU A 1 378 ? 19.845 -13.937 -39.585 1.00 91.62 378 GLU A C 1
ATOM 3013 O O . GLU A 1 378 ? 20.989 -13.905 -40.051 1.00 91.62 378 GLU A O 1
ATOM 3018 N N . ALA A 1 379 ? 18.886 -14.700 -40.115 1.00 89.44 379 ALA A N 1
ATOM 3019 C CA . ALA A 1 379 ? 19.109 -15.622 -41.224 1.00 89.44 379 ALA A CA 1
ATOM 3020 C C . ALA A 1 379 ? 19.560 -14.915 -42.517 1.00 89.44 379 ALA A C 1
ATOM 3022 O O . ALA A 1 379 ? 20.265 -15.510 -43.333 1.00 89.44 379 ALA A O 1
ATOM 3023 N N . ILE A 1 380 ? 19.173 -13.649 -42.712 1.00 88.12 380 ILE A N 1
ATOM 3024 C CA . ILE A 1 380 ? 19.557 -12.841 -43.882 1.00 88.12 380 ILE A CA 1
ATOM 3025 C C . ILE A 1 380 ? 20.967 -12.264 -43.724 1.00 88.12 380 ILE A C 1
ATOM 3027 O O . ILE A 1 380 ? 21.716 -12.177 -44.700 1.00 88.12 380 ILE A O 1
ATOM 3031 N N . VAL A 1 381 ? 21.324 -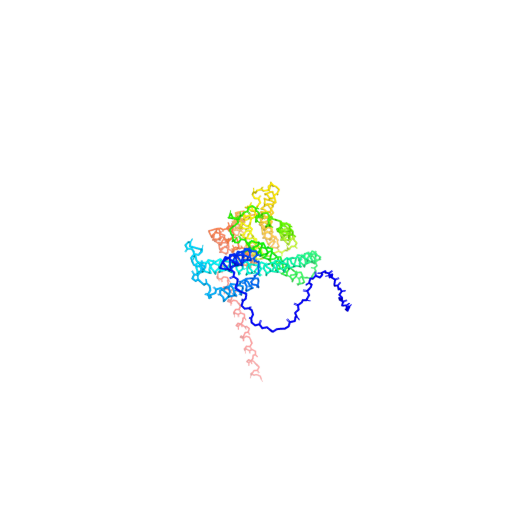11.818 -42.519 1.00 87.19 381 VAL A N 1
ATOM 3032 C CA . VAL A 1 381 ? 22.581 -11.089 -42.287 1.00 87.19 381 VAL A CA 1
ATOM 3033 C C . VAL A 1 381 ? 23.743 -11.989 -41.890 1.00 87.19 381 VAL A C 1
ATOM 3035 O O . VAL A 1 381 ? 24.893 -11.593 -42.104 1.00 87.19 381 VAL A O 1
ATOM 3038 N N . SER A 1 382 ? 23.465 -13.176 -41.346 1.00 75.75 382 SER A N 1
ATOM 3039 C CA . SER A 1 382 ? 24.488 -14.116 -40.894 1.00 75.75 382 SER A CA 1
ATOM 3040 C C . SER A 1 382 ? 25.383 -14.561 -42.054 1.00 75.75 382 SER A C 1
ATOM 3042 O O . SER A 1 382 ? 24.880 -14.945 -43.116 1.00 75.75 382 SER A O 1
ATOM 3044 N N . PRO A 1 383 ? 26.721 -14.552 -41.886 1.00 65.69 383 PRO A N 1
ATOM 3045 C CA . PRO A 1 383 ? 27.617 -15.127 -42.876 1.00 65.69 383 PRO A CA 1
ATOM 3046 C C . PRO A 1 383 ? 27.257 -16.602 -43.097 1.00 65.69 383 PRO A C 1
ATOM 3048 O O . PRO A 1 383 ? 26.963 -17.305 -42.126 1.00 65.69 383 PRO A O 1
ATOM 3051 N N . PRO A 1 384 ? 27.325 -17.122 -44.335 1.00 61.56 384 PRO A N 1
ATOM 3052 C CA . PRO A 1 384 ? 27.138 -18.549 -44.549 1.00 61.56 384 PRO A CA 1
ATOM 3053 C C . PRO A 1 384 ? 28.152 -19.312 -43.687 1.00 61.56 384 PRO A C 1
ATOM 3055 O O . PRO A 1 384 ? 29.321 -18.929 -43.628 1.00 61.56 384 PRO A O 1
ATOM 3058 N N . LEU A 1 385 ? 27.725 -20.391 -43.020 1.00 56.97 385 LEU A N 1
ATOM 3059 C CA . LEU A 1 385 ? 28.562 -21.197 -42.110 1.00 56.97 385 LEU A CA 1
ATOM 3060 C C . LEU A 1 385 ? 29.924 -21.576 -42.725 1.00 56.97 385 LEU A C 1
ATOM 3062 O O . LEU A 1 385 ? 30.925 -21.695 -42.022 1.00 56.97 385 LEU A O 1
ATOM 3066 N N . THR A 1 386 ? 29.990 -21.692 -44.053 1.00 56.66 386 THR A N 1
ATOM 3067 C CA . THR A 1 386 ? 31.228 -21.875 -44.821 1.00 56.66 386 THR A CA 1
ATOM 3068 C C . THR A 1 386 ? 32.265 -20.775 -44.577 1.00 56.66 386 THR A C 1
ATOM 3070 O O . THR A 1 386 ? 33.437 -21.095 -44.412 1.00 56.66 386 THR A O 1
ATOM 3073 N N . ALA A 1 387 ? 31.873 -19.502 -44.493 1.00 59.72 387 ALA A N 1
ATOM 3074 C CA . ALA A 1 387 ? 32.770 -18.383 -44.205 1.00 59.72 387 ALA A CA 1
ATOM 3075 C C . ALA A 1 387 ? 33.357 -18.471 -42.785 1.00 59.72 387 ALA A C 1
ATOM 3077 O O . ALA A 1 387 ? 34.555 -18.256 -42.603 1.00 59.72 387 ALA A O 1
ATOM 3078 N N . VAL A 1 388 ? 32.552 -18.873 -41.796 1.00 59.47 388 VAL A N 1
ATOM 3079 C CA . VAL A 1 388 ? 33.012 -19.096 -40.414 1.00 59.47 388 VAL A CA 1
ATOM 3080 C C . VAL A 1 388 ? 33.998 -20.268 -40.351 1.00 59.47 388 VAL A C 1
ATOM 3082 O O . VAL A 1 388 ? 35.073 -20.136 -39.765 1.00 59.47 388 VAL A O 1
ATOM 3085 N N . TYR A 1 389 ? 33.703 -21.388 -41.021 1.00 66.44 389 TYR A N 1
ATOM 3086 C CA . TYR A 1 389 ? 34.628 -22.525 -41.106 1.00 66.44 389 TYR A CA 1
ATOM 3087 C C . TYR A 1 389 ? 35.921 -22.194 -41.862 1.00 66.44 389 TYR A C 1
ATOM 3089 O O . TYR A 1 389 ? 36.980 -22.697 -41.489 1.00 66.44 389 TYR A O 1
ATOM 3097 N N . ILE A 1 390 ? 35.874 -21.324 -42.875 1.00 70.25 390 ILE A N 1
ATOM 3098 C CA . ILE A 1 390 ? 37.071 -20.825 -43.565 1.00 70.25 390 ILE A CA 1
ATOM 3099 C C . ILE A 1 390 ? 37.928 -19.983 -42.611 1.00 70.25 390 ILE A C 1
ATOM 3101 O O . ILE A 1 390 ? 39.136 -20.198 -42.544 1.00 70.25 390 ILE A O 1
ATOM 3105 N N . VAL A 1 391 ? 37.332 -19.079 -41.826 1.00 74.12 391 VAL A N 1
ATOM 3106 C CA . VAL A 1 391 ? 38.068 -18.272 -40.834 1.00 74.12 391 VAL A CA 1
ATOM 3107 C C . VAL A 1 391 ? 38.686 -19.156 -39.746 1.00 74.12 391 VAL A C 1
ATOM 3109 O O . VAL A 1 391 ? 39.876 -19.023 -39.462 1.00 74.12 391 VAL A O 1
ATOM 3112 N N . ILE A 1 392 ? 37.932 -20.113 -39.193 1.00 76.31 392 ILE A N 1
ATOM 3113 C CA . ILE A 1 392 ? 38.453 -21.095 -38.225 1.00 76.31 392 ILE A CA 1
ATOM 3114 C C . ILE A 1 392 ? 39.586 -21.921 -38.851 1.00 76.31 392 ILE A C 1
ATOM 3116 O O . ILE A 1 392 ? 40.623 -22.129 -38.217 1.00 76.31 392 ILE A O 1
ATOM 3120 N N . GLY A 1 393 ? 39.429 -22.344 -40.108 1.00 78.56 393 GLY A N 1
ATOM 3121 C CA . GLY A 1 393 ? 40.451 -23.061 -40.867 1.00 78.56 393 GLY A CA 1
ATOM 3122 C C . GLY A 1 393 ? 41.735 -22.249 -41.049 1.00 78.56 393 GLY A C 1
ATOM 3123 O O . GLY A 1 393 ? 42.826 -22.780 -40.845 1.00 78.56 393 GLY A O 1
ATOM 3124 N N . ILE A 1 394 ? 41.626 -20.953 -41.354 1.00 84.56 394 ILE A N 1
ATOM 3125 C CA . ILE A 1 394 ? 42.772 -20.038 -41.476 1.00 84.56 394 ILE A CA 1
ATOM 3126 C C . ILE A 1 394 ? 43.473 -19.861 -40.125 1.00 84.56 394 ILE A C 1
ATOM 3128 O O . ILE A 1 394 ? 44.698 -19.964 -40.060 1.00 84.56 394 ILE A O 1
ATOM 3132 N N . VAL A 1 395 ? 42.726 -19.646 -39.038 1.00 87.31 395 VAL A N 1
ATOM 3133 C CA . VAL A 1 395 ? 43.298 -19.506 -37.687 1.00 87.31 395 VAL A CA 1
ATOM 3134 C C . VAL A 1 395 ? 44.031 -20.784 -37.272 1.00 87.31 395 VAL A C 1
ATOM 3136 O O . VAL A 1 395 ? 45.178 -20.715 -36.827 1.00 87.31 395 VAL A O 1
ATOM 3139 N N . MET A 1 396 ? 43.429 -21.957 -37.491 1.00 85.62 396 MET A N 1
ATOM 3140 C CA . MET A 1 396 ? 44.075 -23.251 -37.240 1.00 85.62 396 MET A CA 1
ATOM 3141 C C . MET A 1 396 ? 45.345 -23.431 -38.076 1.00 85.62 396 MET A C 1
ATOM 3143 O O . MET A 1 396 ? 46.369 -23.869 -37.553 1.00 85.62 396 MET A O 1
ATOM 3147 N N . LEU A 1 397 ? 45.322 -23.044 -39.353 1.00 88.88 397 LEU A N 1
ATOM 3148 C CA . LEU A 1 397 ? 46.477 -23.143 -40.244 1.00 88.88 397 LEU A CA 1
ATOM 3149 C C . LEU A 1 397 ? 47.629 -22.228 -39.799 1.00 88.88 397 LEU A C 1
ATOM 3151 O O . LEU A 1 397 ? 48.785 -22.652 -39.817 1.00 88.88 397 LEU A O 1
ATOM 3155 N N . VAL A 1 398 ? 47.329 -21.016 -39.320 1.00 92.12 398 VAL A N 1
ATOM 3156 C CA . VAL A 1 398 ? 48.320 -20.098 -38.731 1.00 92.12 398 VAL A CA 1
ATOM 3157 C C . VAL A 1 398 ? 48.935 -20.686 -37.458 1.00 92.12 398 VAL A C 1
ATOM 3159 O O . VAL A 1 398 ? 50.157 -20.644 -37.298 1.00 92.12 398 VAL A O 1
ATOM 3162 N N . VAL A 1 399 ? 48.125 -21.283 -36.578 1.00 89.56 399 VAL A N 1
ATOM 3163 C CA . VAL A 1 399 ? 48.608 -21.943 -35.352 1.00 89.56 399 VAL A CA 1
ATOM 3164 C C . VAL A 1 399 ? 49.509 -23.132 -35.689 1.00 89.56 399 VAL A C 1
ATOM 3166 O O . VAL A 1 399 ? 50.600 -23.249 -35.129 1.00 89.56 399 VAL A O 1
ATOM 3169 N N . VAL A 1 400 ? 49.116 -23.980 -36.643 1.00 90.44 400 VAL A N 1
ATOM 3170 C CA . VAL A 1 400 ? 49.925 -25.126 -37.089 1.00 90.44 400 VAL A CA 1
ATOM 3171 C C . VAL A 1 400 ? 51.243 -24.663 -37.713 1.00 90.44 400 VAL A C 1
ATOM 3173 O O . VAL A 1 400 ? 52.297 -25.189 -37.358 1.00 90.44 400 VAL A O 1
ATOM 3176 N N . LEU A 1 401 ? 51.229 -23.642 -38.577 1.00 90.50 401 LEU A N 1
ATOM 3177 C CA . LEU A 1 401 ? 52.447 -23.059 -39.157 1.00 90.50 401 LEU A CA 1
ATOM 3178 C C . LEU A 1 401 ? 53.372 -22.466 -38.092 1.00 90.50 401 LEU A C 1
ATOM 3180 O O . LEU A 1 401 ? 54.593 -22.613 -38.182 1.00 90.50 401 LEU A O 1
ATOM 3184 N N . TYR A 1 402 ? 52.806 -21.806 -37.082 1.00 91.69 402 TYR A N 1
ATOM 3185 C CA . TYR A 1 402 ? 53.561 -21.270 -35.955 1.00 91.69 402 TYR A CA 1
ATOM 3186 C C . TYR A 1 402 ? 54.214 -22.389 -35.133 1.00 91.69 402 TYR A C 1
ATOM 3188 O O . TYR A 1 402 ? 55.415 -22.323 -34.855 1.00 91.69 402 TYR A O 1
ATOM 3196 N N . LEU A 1 403 ? 53.463 -23.442 -34.796 1.00 90.44 403 LEU A N 1
ATOM 3197 C CA . LEU A 1 403 ? 53.973 -24.602 -34.061 1.00 90.44 403 LEU A CA 1
ATOM 3198 C C . LEU A 1 403 ? 55.026 -25.374 -34.867 1.00 90.44 403 LEU A C 1
ATOM 3200 O O . LEU A 1 403 ? 56.060 -25.738 -34.311 1.00 90.44 403 LEU A O 1
ATOM 3204 N N . TYR A 1 404 ? 54.828 -25.547 -36.175 1.00 90.38 404 TYR A N 1
ATOM 3205 C CA . TYR A 1 404 ? 55.796 -26.176 -37.074 1.00 90.38 404 TYR A CA 1
ATOM 3206 C C . TYR A 1 404 ? 57.095 -25.365 -37.180 1.00 90.38 404 TYR A C 1
ATOM 3208 O O . TYR A 1 404 ? 58.187 -25.910 -37.021 1.00 90.38 404 TYR A O 1
ATOM 3216 N N . ARG A 1 405 ? 57.000 -24.039 -37.365 1.00 90.19 405 ARG A N 1
ATOM 3217 C CA . ARG A 1 405 ? 58.174 -23.147 -37.342 1.00 90.19 405 ARG A CA 1
ATOM 3218 C C . ARG A 1 405 ? 58.903 -23.202 -36.005 1.00 90.19 405 ARG A C 1
AT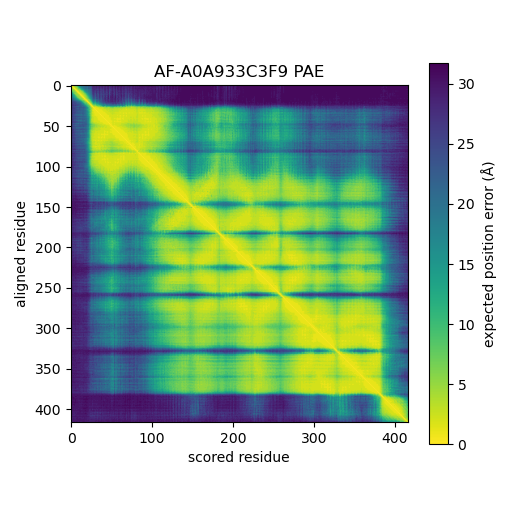OM 3220 O O . ARG A 1 405 ? 60.133 -23.182 -35.981 1.00 90.19 405 ARG A O 1
ATOM 3227 N N . ARG A 1 406 ? 58.162 -23.257 -34.897 1.00 86.81 406 ARG A N 1
ATOM 3228 C CA . ARG A 1 406 ? 58.737 -23.385 -33.555 1.00 86.81 406 ARG A CA 1
ATOM 3229 C C . ARG A 1 406 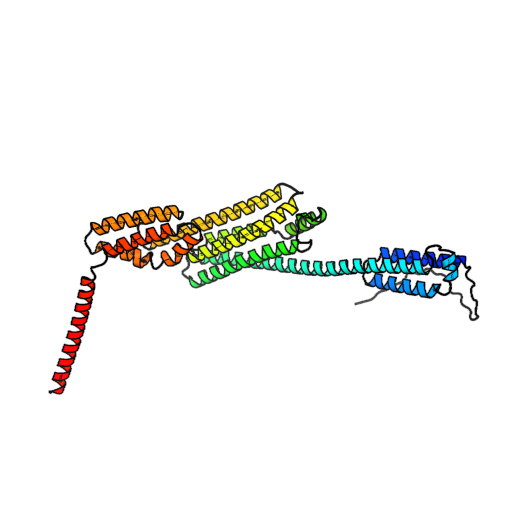? 59.465 -24.720 -33.397 1.00 86.81 406 ARG A C 1
ATOM 3231 O O . ARG A 1 406 ? 60.598 -24.712 -32.936 1.00 86.81 406 ARG A O 1
ATOM 3238 N N . TYR A 1 407 ? 58.861 -25.820 -33.839 1.00 84.38 407 TYR A N 1
ATOM 3239 C CA . TYR A 1 407 ? 59.456 -27.156 -33.811 1.00 84.38 407 TYR A CA 1
ATOM 3240 C C . TYR A 1 407 ? 60.754 -27.238 -34.630 1.00 84.38 407 TYR A C 1
ATOM 3242 O O . TYR A 1 407 ? 61.773 -27.691 -34.112 1.00 84.38 407 TYR A O 1
ATOM 3250 N N . MET A 1 408 ? 60.763 -26.718 -35.864 1.00 83.38 408 MET A N 1
ATOM 3251 C CA . MET A 1 408 ? 61.963 -26.708 -36.717 1.00 83.38 408 MET A CA 1
ATOM 3252 C C . MET A 1 408 ? 63.109 -25.888 -36.106 1.00 83.38 408 MET A C 1
ATOM 3254 O O . MET A 1 408 ? 64.245 -26.354 -36.079 1.00 83.38 408 MET A O 1
ATOM 3258 N N . ARG A 1 409 ? 62.817 -24.721 -35.512 1.00 78.75 409 ARG A N 1
ATOM 3259 C CA . ARG A 1 409 ? 63.831 -23.913 -34.805 1.00 78.75 409 ARG A CA 1
ATOM 3260 C C . ARG A 1 409 ? 64.399 -24.597 -33.564 1.00 78.75 409 ARG A C 1
ATOM 3262 O O . ARG A 1 409 ? 65.533 -24.322 -33.184 1.00 78.75 409 ARG A O 1
ATOM 3269 N N . THR A 1 410 ? 63.614 -25.428 -32.881 1.00 74.75 410 THR A N 1
ATOM 3270 C CA . THR A 1 410 ? 64.114 -26.206 -31.740 1.00 74.75 410 THR A CA 1
ATOM 3271 C C . THR A 1 410 ? 65.007 -27.350 -32.209 1.00 74.75 410 THR A C 1
ATOM 3273 O O . THR A 1 410 ? 65.977 -27.657 -31.531 1.00 74.75 410 THR A O 1
ATOM 3276 N N . ARG A 1 411 ? 64.735 -27.931 -33.382 1.00 70.88 411 ARG A N 1
ATOM 3277 C CA . ARG A 1 411 ? 65.530 -29.024 -33.950 1.00 70.88 411 ARG A CA 1
ATOM 3278 C C . ARG A 1 411 ? 66.893 -28.560 -34.484 1.00 70.88 411 ARG A C 1
ATOM 3280 O O . ARG A 1 411 ? 67.890 -29.201 -34.184 1.00 70.88 411 ARG A O 1
ATOM 3287 N N . GLU A 1 412 ? 66.961 -27.399 -35.141 1.00 62.75 412 GLU A N 1
ATOM 3288 C CA . GLU A 1 412 ? 68.237 -26.777 -35.559 1.00 62.75 412 GLU A CA 1
ATOM 3289 C C . GLU A 1 412 ? 69.175 -26.468 -34.380 1.00 62.75 412 GLU A C 1
ATOM 3291 O O . GLU A 1 412 ? 70.386 -26.545 -34.531 1.00 62.75 412 GLU A O 1
ATOM 3296 N N . LYS A 1 413 ? 68.636 -26.164 -33.192 1.00 57.59 413 LYS A N 1
ATOM 3297 C CA . LYS A 1 413 ? 69.435 -25.913 -31.977 1.00 57.59 413 LYS A CA 1
ATOM 3298 C C . LYS A 1 413 ? 69.928 -27.176 -31.265 1.00 57.59 413 LYS A C 1
ATOM 3300 O O . LYS A 1 413 ? 70.670 -27.054 -30.300 1.00 57.59 413 LYS A O 1
ATOM 3305 N N . VAL A 1 414 ? 69.458 -28.356 -31.668 1.00 57.16 414 VAL A N 1
ATOM 3306 C CA . VAL A 1 414 ? 69.871 -29.651 -31.095 1.00 57.16 414 VAL A CA 1
ATOM 3307 C C . VAL A 1 414 ? 70.928 -30.332 -31.977 1.00 57.16 414 VAL A C 1
ATOM 3309 O O . VAL A 1 414 ? 71.625 -31.225 -31.508 1.00 57.16 414 VAL A O 1
ATOM 3312 N N . GLU A 1 415 ? 71.079 -29.893 -33.232 1.00 51.00 415 GLU A N 1
ATOM 3313 C CA . GLU A 1 415 ? 72.076 -30.399 -34.192 1.00 51.00 415 GLU A CA 1
ATOM 3314 C C . GLU A 1 415 ? 73.308 -29.474 -34.355 1.00 51.00 415 GLU A C 1
ATOM 3316 O O . GLU A 1 415 ? 74.204 -29.784 -35.140 1.00 51.00 415 GLU A O 1
ATOM 3321 N N . THR A 1 416 ? 73.388 -28.380 -33.586 1.00 46.09 416 THR A N 1
ATOM 3322 C CA . THR A 1 416 ? 74.601 -27.562 -33.354 1.00 46.09 416 THR A CA 1
ATOM 3323 C C . THR A 1 416 ? 75.061 -27.714 -31.919 1.00 46.09 416 THR A C 1
ATOM 3325 O O . THR A 1 416 ? 76.283 -27.854 -31.699 1.00 46.09 416 THR A O 1
#

Nearest PDB structures (foldseek):
  6mrt-assembly1_A  TM=2.726E-01  e=1.213E-01  Escherichia coli K-12
  7jh6-assembly4_D  TM=4.599E-01  e=1.997E+00  synthetic construct
  4tql-assembly1_A  TM=2.851E-01  e=3.132E-01  synthetic construct
  5j1i-assembly2_B  TM=2.883E-01  e=1.667E+00  Homo sapiens

Secondary structure (DSSP, 8-state):
---------------------------HHHHHHHHHHHHHHHHHHHHH--SHHHHHHHHHHHHHHHHHHGGGHHHHHHHTTTTHHHHHHHHHHHHHHHHHHHHHHHHHHHHHHHHHHHHHHHHHHHHHHHHHHHHHHHHHHHHHTTSS-HHHHHHHHHHHHHHHHHHHHHHHHHHHHHHGGG-S-GGG--HHHHHHHHHHHHHTTHHHHHHHHHHHHHHHHHH----HHHHHHHHHHHHHHHHHHHHHHHHHHHHHTTS-HHHHHHHHHHHHHHHHHHHHHHHHHHHHHHHHHHHTT--PPP-SSHHHHHHHHHHHHHHHHHHHHHS-HHHHHHHHIIIIIIIIIIIIIIIIHHHHHHTTSS-HHHHHHHHHHHHHHHHHHSPPHHHHHHHHHHHHHHHHHHHHHHHHHHHHTT--

Foldseek 3Di:
DDDDDDDDDDDDDDDDDDDDDDPPCDDLVNLLVVLVVLLVVLVVQLVPDQALVSLVVSVVSLVVSCVVCVVVQVSQVVVDPPCGDVNSSVVSVVSSVVSNVVNVVVVVLVVVVVVLVVVLVVLLVLLVVLLVVLVVLLVVLQVCQPPPPVVVNVVSLVVSVVSLLVSLVSLLVSLCSLCVSQPNDLLPDDLVSLVVSVVVCVVSVSLVSLVVSLVSLLSSLVRDQDFLQRLLVSVVSLVVSVVSLVVVLVSQCSSCVVPDDPSVVSSVVSVVSSVVSVLSSQQSNQVSVVVLCVVLVNPFDGDRFLVRVLVRLLVSLVVLLVVLQVDDQPPSVVNLCSDPVVRCVPGCVPRPPVSCCVVVRDPPVSVVSSVVSNVSSCVSRPDDVVVVVVVVVVVVVVVVVVVVVVVVVVVVVVVD